Protein 3PG7 (pdb70)

InterPro domains:
  IPR001251 CRAL-TRIO lipid binding domain [PF13716] (1602-1735)
  IPR001251 CRAL-TRIO lipid binding domain [PS50191] (1580-1738)
  IPR001251 CRAL-TRIO lipid binding domain [SM00516] (1583-1735)
  IPR001251 CRAL-TRIO lipid binding domain [cd00170] (1582-1728)
  IPR001936 Ras GTPase-activating domain [PF00616] (1329-1451)
  IPR001936 Ras GTPase-activating domain [PS50018] (1235-1451)
  IPR001936 Ras GTPase-activating domain [SM00323] (1187-1557)
  IPR008936 Rho GTPase activation protein [G3DSA:1.10.506.10] (1198-1291)
  IPR008936 Rho GTPase activation protein [G3DSA:1.10.506.10] (1294-1486)
  IPR008936 Rho GTPase activation protein [SSF48350] (1210-1549)
  IPR011993 PH-like domain superfamily [G3DSA:2.30.29.30] (1727-1837)
  IPR016024 Armadillo-type fold [SSF48371] (1849-2676)
  IPR023152 Ras GTPase-activating protein, conserved site [PS00509] (1407-1421)
  IPR036865 CRAL-TRIO lipid binding domain superfamily [G3DSA:3.40.525.10] (1581-1726)
  IPR039360 Ras GTPase-activating protein [PTHR10194] (57-1990)
  IPR054071 Neurofibromin, PH domain-like [PF21877] (1737-1831)

Structure (mmCIF, N/CA/C/O backbone):
data_3PG7
#
_entry.id   3PG7
#
_cell.length_a   113.440
_cell.length_b   113.440
_cell.length_c   124.490
_cell.angle_alpha   90.00
_cell.angle_beta   90.00
_cell.angle_gamma   90.00
#
_symmetry.space_group_name_H-M   'P 41 21 2'
#
loop_
_entity.id
_entity.type
_entity.pdbx_description
1 polymer Neurofibromin
2 non-polymer PHOSPHATIDYLETHANOLAMINE
3 non-polymer 'PYROPHOSPHATE 2-'
4 water water
#
loop_
_atom_site.group_PDB
_atom_site.id
_atom_site.type_symbol
_atom_site.label_atom_id
_atom_site.label_alt_id
_atom_site.label_comp_id
_atom_site.label_asym_id
_atom_site.label_entity_id
_atom_site.label_seq_id
_atom_site.pdbx_PDB_ins_code
_atom_site.Cartn_x
_atom_site.Cartn_y
_atom_site.Cartn_z
_atom_site.occupancy
_atom_site.B_iso_or_equiv
_atom_site.auth_seq_id
_atom_site.auth_comp_id
_atom_site.auth_asym_id
_atom_site.auth_atom_id
_atom_site.pdbx_PDB_model_num
ATOM 1 N N . LYS A 1 1 ? -37.956 -6.569 14.279 1.00 101.33 1560 LYS A N 1
ATOM 2 C CA . LYS A 1 1 ? -37.081 -7.735 14.312 1.00 111.15 1560 LYS A CA 1
ATOM 3 C C . LYS A 1 1 ? -35.915 -7.600 13.335 1.00 113.07 1560 LYS A C 1
ATOM 4 O O . LYS A 1 1 ? -35.004 -6.800 13.548 1.00 110.49 1560 LYS A O 1
ATOM 6 N N . GLU A 1 2 ? -35.956 -8.383 12.262 1.00 115.57 1561 GLU A N 1
ATOM 7 C CA . GLU A 1 2 ? -34.860 -8.437 11.299 1.00 115.41 1561 GLU A CA 1
ATOM 8 C C . GLU A 1 2 ? -34.599 -7.097 10.615 1.00 116.72 1561 GLU A C 1
ATOM 9 O O . GLU A 1 2 ? -33.500 -6.852 10.119 1.00 114.17 1561 GLU A O 1
ATOM 11 N N . GLU A 1 3 ? -35.609 -6.235 10.587 1.00 119.03 1562 GLU A N 1
ATOM 12 C CA . GLU A 1 3 ? -35.469 -4.928 9.956 1.00 115.97 1562 GLU A CA 1
ATOM 13 C C . GLU A 1 3 ? -34.697 -3.960 10.849 1.00 115.84 1562 GLU A C 1
ATOM 14 O O . GLU A 1 3 ? -34.338 -2.862 10.425 1.00 108.09 1562 GLU A O 1
ATOM 16 N N . PHE A 1 4 ? -34.441 -4.375 12.087 1.00 120.36 1563 PHE A N 1
ATOM 17 C CA . PHE A 1 4 ? -33.722 -3.533 13.038 1.00 118.14 1563 PHE A CA 1
ATOM 18 C C . PHE A 1 4 ? -32.221 -3.796 12.989 1.00 117.02 1563 PHE A C 1
ATOM 19 O O . PHE A 1 4 ? -31.415 -2.897 13.231 1.00 117.30 1563 PHE A O 1
ATOM 27 N N . LYS A 1 5 ? -31.849 -5.033 12.678 1.00 112.90 1564 LYS A N 1
ATOM 28 C CA . LYS A 1 5 ? -30.446 -5.381 12.502 1.00 108.30 1564 LYS A CA 1
ATOM 29 C C . LYS A 1 5 ? -29.901 -4.681 11.262 1.00 107.19 1564 LYS A C 1
ATOM 30 O O . LYS A 1 5 ? -28.702 -4.726 10.982 1.00 105.34 1564 LYS A O 1
ATOM 32 N N . ALA A 1 6 ? -30.797 -4.029 10.528 1.00 104.80 1565 ALA A N 1
ATOM 33 C CA . ALA A 1 6 ? -30.449 -3.368 9.276 1.00 98.96 1565 ALA A CA 1
ATOM 34 C C . ALA A 1 6 ? -29.845 -1.986 9.503 1.00 90.75 1565 ALA A C 1
ATOM 35 O O . ALA A 1 6 ? -29.023 -1.522 8.714 1.00 84.64 1565 ALA A O 1
ATOM 37 N N . LEU A 1 7 ? -30.261 -1.328 10.580 1.00 91.79 1566 LEU A N 1
ATOM 38 C CA . LEU A 1 7 ? -29.739 -0.007 10.908 1.00 93.00 1566 LEU A CA 1
ATOM 39 C C . LEU A 1 7 ? -28.269 -0.086 11.298 1.00 96.10 1566 LEU A C 1
ATOM 40 O O . LEU A 1 7 ? -27.485 0.817 10.996 1.00 92.45 1566 LEU A O 1
ATOM 45 N N . LYS A 1 8 ? -27.903 -1.172 11.971 1.00 98.89 1567 LYS A N 1
ATOM 46 C CA . LYS A 1 8 ? -26.525 -1.388 12.390 1.00 102.42 1567 LYS A CA 1
ATOM 47 C C . LYS A 1 8 ? -25.639 -1.660 11.182 1.00 101.96 1567 LYS A C 1
ATOM 48 O O . LYS A 1 8 ? -24.413 -1.597 11.273 1.00 104.51 1567 LYS A O 1
ATOM 50 N N . THR A 1 9 ? -26.270 -1.967 10.053 1.00 96.16 1568 THR A N 1
ATOM 51 C CA . THR A 1 9 ? -25.550 -2.181 8.804 1.00 88.89 1568 THR A CA 1
ATOM 52 C C . THR A 1 9 ? -25.353 -0.853 8.084 1.00 85.61 1568 THR A C 1
ATOM 53 O O . THR A 1 9 ? -24.425 -0.693 7.288 1.00 84.36 1568 THR A O 1
ATOM 55 N N . LEU A 1 10 ? -26.234 0.099 8.374 1.00 80.59 1569 LEU A N 1
ATOM 56 C CA . LEU A 1 10 ? -26.146 1.431 7.792 1.00 76.04 1569 LEU A CA 1
ATOM 57 C C . LEU A 1 10 ? -25.050 2.236 8.482 1.00 80.40 1569 LEU A C 1
ATOM 58 O O . LEU A 1 10 ? -24.367 3.045 7.852 1.00 74.99 1569 LEU A O 1
ATOM 60 N N . SER A 1 11 ? -24.882 1.993 9.779 1.00 83.83 1570 SER A N 1
ATOM 61 C CA . SER A 1 11 ? -23.913 2.724 10.592 1.00 77.84 1570 SER A CA 1
ATOM 62 C C . SER A 1 11 ? -24.057 4.232 10.458 1.00 63.15 1570 SER A C 1
ATOM 63 O O . SER A 1 11 ? -23.131 4.915 10.025 1.00 56.38 1570 SER A O 1
ATOM 66 N N . ILE A 1 12 ? -25.223 4.749 10.827 1.00 62.43 1571 ILE A N 1
ATOM 67 C CA . ILE A 1 12 ? -25.422 6.188 10.855 1.00 58.60 1571 ILE A CA 1
ATOM 68 C C . ILE A 1 12 ? -24.931 6.695 12.210 1.00 52.99 1571 ILE A C 1
ATOM 69 O O . ILE A 1 12 ? -24.656 7.881 12.389 1.00 43.73 1571 ILE A O 1
ATOM 74 N N . PHE A 1 13 ? -24.802 5.765 13.153 1.00 55.86 1572 PHE A N 1
ATOM 75 C CA . PHE A 1 13 ? -24.299 6.064 14.487 1.00 53.05 1572 PHE A CA 1
ATOM 76 C C . PHE A 1 13 ? -23.332 4.961 14.916 1.00 62.02 1572 PHE A C 1
ATOM 77 O O . PHE A 1 13 ? -23.701 3.788 14.950 1.00 63.55 1572 PHE A O 1
ATOM 85 N N . TYR A 1 14 ? -22.094 5.331 15.230 1.00 57.18 1573 TYR A N 1
ATOM 86 C CA . TYR A 1 14 ? -21.105 4.351 15.666 1.00 55.35 1573 TYR A CA 1
ATOM 87 C C . TYR A 1 14 ? -20.102 4.925 16.660 1.00 61.70 1573 TYR A C 1
ATOM 88 O O . TYR A 1 14 ? -19.717 6.090 16.569 1.00 63.77 1573 TYR A O 1
ATOM 97 N N . GLN A 1 15 ? -19.684 4.099 17.615 1.00 65.19 1574 GLN A N 1
ATOM 98 C CA . GLN A 1 15 ? -18.640 4.485 18.557 1.00 56.86 1574 GLN A CA 1
ATOM 99 C C . GLN A 1 15 ? -17.274 4.308 17.911 1.00 57.76 1574 GLN A C 1
ATOM 100 O O . GLN A 1 15 ? -17.050 3.353 17.167 1.00 62.16 1574 GLN A O 1
ATOM 106 N N . ALA A 1 16 ? -16.363 5.232 18.197 1.00 51.50 1575 ALA A N 1
ATOM 107 C CA . ALA A 1 16 ? -15.019 5.169 17.642 1.00 53.18 1575 ALA A CA 1
ATOM 108 C C . ALA A 1 16 ? -14.094 6.182 18.299 1.00 55.19 1575 ALA A C 1
ATOM 109 O O . ALA A 1 16 ? -14.173 7.379 18.030 1.00 60.59 1575 ALA A O 1
ATOM 111 N N . GLY A 1 17 ? -13.223 5.697 19.174 1.00 51.63 1576 GLY A N 1
ATOM 112 C CA . GLY A 1 17 ? -12.183 6.537 19.731 1.00 56.50 1576 GLY A CA 1
ATOM 113 C C . GLY A 1 17 ? -12.500 7.187 21.061 1.00 62.55 1576 GLY A C 1
ATOM 114 O O . GLY A 1 17 ? -13.607 7.081 21.594 1.00 58.08 1576 GLY A O 1
ATOM 115 N N . THR A 1 18 ? -11.494 7.871 21.591 1.00 57.23 1577 THR A N 1
ATOM 116 C CA . THR A 1 18 ? -11.571 8.514 22.889 1.00 58.63 1577 THR A CA 1
ATOM 117 C C . THR A 1 18 ? -11.006 9.923 22.755 1.00 58.37 1577 THR A C 1
ATOM 118 O O . THR A 1 18 ? -9.981 10.124 22.104 1.00 56.20 1577 THR A O 1
ATOM 122 N N . SER A 1 19 ? -11.678 10.901 23.355 1.00 54.90 1578 SER A N 1
ATOM 123 C CA . SER A 1 19 ? -11.278 12.296 23.195 1.00 57.82 1578 SER A CA 1
ATOM 124 C C . SER A 1 19 ? -10.045 12.594 24.031 1.00 61.36 1578 SER A C 1
ATOM 125 O O . SER A 1 19 ? -9.600 11.752 24.808 1.00 63.66 1578 SER A O 1
ATOM 128 N N . LYS A 1 20 ? -9.502 13.798 23.881 1.00 69.79 1579 LYS A N 1
ATOM 129 C CA . LYS A 1 20 ? -8.339 14.201 24.664 1.00 74.69 1579 LYS A CA 1
ATOM 130 C C . LYS A 1 20 ? -8.722 14.578 26.093 1.00 78.76 1579 LYS A C 1
ATOM 131 O O . LYS A 1 20 ? -7.878 15.008 26.880 1.00 82.80 1579 LYS A O 1
ATOM 137 N N . ALA A 1 21 ? -9.999 14.407 26.420 1.00 76.10 1580 ALA A N 1
ATOM 138 C CA . ALA A 1 21 ? -10.476 14.581 27.787 1.00 76.36 1580 ALA A CA 1
ATOM 139 C C . ALA A 1 21 ? -10.850 13.226 28.382 1.00 82.86 1580 ALA A C 1
ATOM 140 O O . ALA A 1 21 ? -11.461 13.151 29.446 1.00 89.49 1580 ALA A O 1
ATOM 142 N N . GLY A 1 22 ? -10.489 12.157 27.679 1.00 77.54 1581 GLY A N 1
ATOM 143 C CA . GLY A 1 22 ? -10.704 10.807 28.169 1.00 77.49 1581 GLY A CA 1
ATOM 144 C C . GLY A 1 22 ? -12.141 10.316 28.151 1.00 75.86 1581 GLY A C 1
ATOM 145 O O . GLY A 1 22 ? -12.553 9.563 29.036 1.00 82.07 1581 GLY A O 1
ATOM 146 N N . ASN A 1 23 ? -12.902 10.731 27.141 1.00 61.88 1582 ASN A N 1
ATOM 147 C CA . ASN A 1 23 ? -14.297 10.311 26.996 1.00 61.48 1582 ASN A CA 1
ATOM 148 C C . ASN A 1 23 ? -14.541 9.551 25.694 1.00 63.11 1582 ASN A C 1
ATOM 149 O O . ASN A 1 23 ? -13.893 9.820 24.683 1.00 64.77 1582 ASN A O 1
ATOM 154 N N . PRO A 1 24 ? -15.487 8.602 25.714 1.00 62.95 1583 PRO A N 1
ATOM 155 C CA . PRO A 1 24 ? -15.795 7.834 24.507 1.00 63.92 1583 PRO A CA 1
ATOM 156 C C . PRO A 1 24 ? -16.393 8.765 23.465 1.00 68.68 1583 PRO A C 1
ATOM 157 O O . PRO A 1 24 ? -17.083 9.718 23.827 1.00 63.25 1583 PRO A O 1
ATOM 161 N N . ILE A 1 25 ? -16.134 8.500 22.191 1.00 65.68 1584 ILE A N 1
ATOM 162 C CA . ILE A 1 25 ? -16.645 9.357 21.129 1.00 54.25 1584 ILE A CA 1
ATOM 163 C C . ILE A 1 25 ? -17.625 8.606 20.239 1.00 59.00 1584 ILE A C 1
ATOM 164 O O . ILE A 1 25 ? -17.414 7.438 19.914 1.00 58.24 1584 ILE A O 1
ATOM 169 N N . PHE A 1 26 ? -18.700 9.284 19.854 1.00 57.06 1585 PHE A N 1
ATOM 170 C CA . PHE A 1 26 ? -19.716 8.690 18.997 1.00 56.45 1585 PHE A CA 1
ATOM 171 C C . PHE A 1 26 ? -19.962 9.562 17.777 1.00 53.46 1585 PHE A C 1
ATOM 172 O O . PHE A 1 26 ? -20.001 10.786 17.877 1.00 47.51 1585 PHE A O 1
ATOM 180 N N . TYR A 1 27 ? -20.128 8.923 16.626 1.00 51.66 1586 TYR A N 1
ATOM 181 C CA . TYR A 1 27 ? -20.359 9.644 15.384 1.00 50.10 1586 TYR A CA 1
ATOM 182 C C . TYR A 1 27 ? -21.791 9.486 14.899 1.00 54.86 1586 TYR A C 1
ATOM 183 O O . TYR A 1 27 ? -22.308 8.374 14.822 1.00 58.88 1586 TYR A O 1
ATOM 192 N N . TYR A 1 28 ? -22.434 10.609 14.595 1.00 53.40 1587 TYR A N 1
ATOM 193 C CA . TYR A 1 28 ? -23.683 10.586 13.850 1.00 41.19 1587 TYR A CA 1
ATOM 194 C C . TYR A 1 28 ? -23.371 11.043 12.435 1.00 41.56 1587 TYR A C 1
ATOM 195 O O . TYR A 1 28 ? -22.849 12.138 12.226 1.00 39.76 1587 TYR A O 1
ATOM 204 N N . VAL A 1 29 ? -23.668 10.191 11.464 1.00 39.35 1588 VAL A N 1
ATOM 205 C CA . VAL A 1 29 ? -23.421 10.527 10.073 1.00 36.61 1588 VAL A CA 1
ATOM 206 C C . VAL A 1 29 ? -24.742 10.865 9.399 1.00 38.06 1588 VAL A C 1
ATOM 207 O O . VAL A 1 29 ? -25.413 9.993 8.845 1.00 36.65 1588 VAL A O 1
ATOM 211 N N . ALA A 1 30 ? -25.093 12.147 9.456 1.00 32.51 1589 ALA A N 1
ATOM 212 C CA . ALA A 1 30 ? -26.406 12.645 9.048 1.00 32.11 1589 ALA A CA 1
ATOM 213 C C . ALA A 1 30 ? -26.902 12.154 7.688 1.00 35.20 1589 ALA A C 1
ATOM 214 O O . ALA A 1 30 ? -28.079 11.828 7.541 1.00 38.70 1589 ALA A O 1
ATOM 216 N N . ARG A 1 31 ? -26.014 12.106 6.699 1.00 33.31 1590 ARG A N 1
ATOM 217 C CA . ARG A 1 31 ? -26.426 11.798 5.330 1.00 39.12 1590 ARG A CA 1
ATOM 218 C C . ARG A 1 31 ? -26.858 10.352 5.146 1.00 43.38 1590 ARG A C 1
ATOM 219 O O . ARG A 1 31 ? -27.452 10.008 4.127 1.00 43.12 1590 ARG A O 1
ATOM 227 N N . ARG A 1 32 ? -26.548 9.506 6.124 1.00 41.68 1591 ARG A N 1
ATOM 228 C CA . ARG A 1 32 ? -26.861 8.084 6.029 1.00 43.47 1591 ARG A CA 1
ATOM 229 C C . ARG A 1 32 ? -28.267 7.773 6.517 1.00 43.40 1591 ARG A C 1
ATOM 230 O O . ARG A 1 32 ? -28.780 6.679 6.293 1.00 47.61 1591 ARG A O 1
ATOM 238 N N . PHE A 1 33 ? -28.881 8.732 7.200 1.00 45.42 1592 PHE A N 1
ATOM 239 C CA . PHE A 1 33 ? -30.284 8.614 7.562 1.00 48.88 1592 PHE A CA 1
ATOM 240 C C . PHE A 1 33 ? -31.130 9.231 6.453 1.00 45.57 1592 PHE A C 1
ATOM 241 O O . PHE A 1 33 ? -30.947 10.394 6.095 1.00 47.16 1592 PHE A O 1
ATOM 249 N N . LYS A 1 34 ? -32.035 8.440 5.891 1.00 46.33 1593 LYS A N 1
ATOM 250 C CA . LYS A 1 34 ? -32.941 8.938 4.869 1.00 42.62 1593 LYS A CA 1
ATOM 251 C C . LYS A 1 34 ? -34.342 8.954 5.446 1.00 45.77 1593 LYS A C 1
ATOM 252 O O . LYS A 1 34 ? -34.922 7.900 5.701 1.00 49.50 1593 LYS A O 1
ATOM 258 N N . THR A 1 35 ? -34.875 10.152 5.667 1.00 42.16 1594 THR A N 1
ATOM 259 C CA . THR A 1 35 ? -36.215 10.296 6.221 1.00 50.83 1594 THR A CA 1
ATOM 260 C C . THR A 1 35 ? -37.244 9.598 5.335 1.00 53.25 1594 THR A C 1
ATOM 261 O O . THR A 1 35 ? -37.261 9.783 4.117 1.00 51.34 1594 THR A O 1
ATOM 265 N N . GLY A 1 36 ? -38.080 8.772 5.954 1.00 57.07 1595 GLY A N 1
ATOM 266 C CA . GLY A 1 36 ? -39.109 8.045 5.231 1.00 65.08 1595 GLY A CA 1
ATOM 267 C C . GLY A 1 36 ? -38.700 6.641 4.823 1.00 70.62 1595 GLY A C 1
ATOM 268 O O . GLY A 1 36 ? -39.524 5.870 4.334 1.00 72.40 1595 GLY A O 1
ATOM 269 N N . GLN A 1 37 ? -37.428 6.308 5.023 1.00 71.94 1596 GLN A N 1
ATOM 270 C CA . GLN A 1 37 ? -36.903 5.003 4.626 1.00 71.87 1596 GLN A CA 1
ATOM 271 C C . GLN A 1 37 ? -36.683 4.100 5.829 1.00 78.19 1596 GLN A C 1
ATOM 272 O O . GLN A 1 37 ? -36.929 2.896 5.771 1.00 85.15 1596 GLN A O 1
ATOM 278 N N . ILE A 1 38 ? -36.200 4.691 6.915 1.00 81.65 1597 ILE A N 1
ATOM 279 C CA . ILE A 1 38 ? -35.990 3.961 8.154 1.00 80.93 1597 ILE A CA 1
ATOM 280 C C . ILE A 1 38 ? -36.974 4.471 9.193 1.00 79.87 1597 ILE A C 1
ATOM 281 O O . ILE A 1 38 ? -37.279 5.662 9.234 1.00 80.54 1597 ILE A O 1
ATOM 283 N N . ASN A 1 39 ? -37.483 3.571 10.025 1.00 83.79 1598 ASN A N 1
ATOM 284 C CA . ASN A 1 39 ? -38.355 3.984 11.110 1.00 89.19 1598 ASN A CA 1
ATOM 285 C C . ASN A 1 39 ? -37.582 4.843 12.099 1.00 83.66 1598 ASN A C 1
ATOM 286 O O . ASN A 1 39 ? -36.615 4.383 12.707 1.00 77.71 1598 ASN A O 1
ATOM 291 N N . GLY A 1 40 ? -38.000 6.096 12.247 1.00 80.06 1599 GLY A N 1
ATOM 292 C CA . GLY A 1 40 ? -37.355 6.999 13.180 1.00 75.46 1599 GLY A CA 1
ATOM 293 C C . GLY A 1 40 ? -37.111 6.310 14.507 1.00 75.50 1599 GLY A C 1
ATOM 294 O O . GLY A 1 40 ? -35.972 6.204 14.963 1.00 69.78 1599 GLY A O 1
ATOM 295 N N . ASP A 1 41 ? -38.190 5.823 15.113 1.00 72.73 1600 ASP A N 1
ATOM 296 C CA . ASP A 1 41 ? -38.120 5.132 16.398 1.00 75.02 1600 ASP A CA 1
ATOM 297 C C . ASP A 1 41 ? -37.018 4.074 16.432 1.00 74.05 1600 ASP A C 1
ATOM 298 O O . ASP A 1 41 ? -36.342 3.905 17.447 1.00 74.03 1600 ASP A O 1
ATOM 303 N N . LEU A 1 42 ? -36.846 3.362 15.323 1.00 73.82 1601 LEU A N 1
ATOM 304 C CA . LEU A 1 42 ? -35.812 2.340 15.224 1.00 76.06 1601 LEU A CA 1
ATOM 305 C C . LEU A 1 42 ? -34.427 2.966 15.356 1.00 82.57 1601 LEU A C 1
ATOM 306 O O . LEU A 1 42 ? -33.614 2.530 16.172 1.00 83.18 1601 LEU A O 1
ATOM 308 N N . LEU A 1 43 ? -34.163 3.988 14.548 1.00 80.32 1602 LEU A N 1
ATOM 309 C CA . LEU A 1 43 ? -32.890 4.696 14.612 1.00 75.60 1602 LEU A CA 1
ATOM 310 C C . LEU A 1 43 ? -32.618 5.196 16.025 1.00 72.11 1602 LEU A C 1
ATOM 311 O O . LEU A 1 43 ? -31.531 4.989 16.564 1.00 75.66 1602 LEU A O 1
ATOM 316 N N . ILE A 1 44 ? -33.609 5.852 16.623 1.00 62.68 1603 ILE A N 1
ATOM 317 C CA . ILE A 1 44 ? -33.469 6.345 17.988 1.00 68.30 1603 ILE A CA 1
ATOM 318 C C . ILE A 1 44 ? -33.098 5.216 18.937 1.00 76.26 1603 ILE A C 1
ATOM 319 O O . ILE A 1 44 ? -32.146 5.332 19.706 1.00 82.38 1603 ILE A O 1
ATOM 324 N N . TYR A 1 45 ? -33.854 4.125 18.878 1.00 80.20 1604 TYR A N 1
ATOM 325 C CA . TYR A 1 45 ? -33.599 2.973 19.734 1.00 85.34 1604 TYR A CA 1
ATOM 326 C C . TYR A 1 45 ? -32.167 2.476 19.555 1.00 83.74 1604 TYR A C 1
ATOM 327 O O . TYR A 1 45 ? -31.482 2.169 20.531 1.00 81.77 1604 TYR A O 1
ATOM 336 N N . HIS A 1 46 ? -31.713 2.409 18.306 1.00 83.59 1605 HIS A N 1
ATOM 337 C CA . HIS A 1 46 ? -30.352 1.967 18.023 1.00 79.06 1605 HIS A CA 1
ATOM 338 C C . HIS A 1 46 ? -29.327 2.906 18.639 1.00 79.60 1605 HIS A C 1
ATOM 339 O O . HIS A 1 46 ? -28.281 2.467 19.112 1.00 77.97 1605 HIS A O 1
ATOM 346 N N . VAL A 1 47 ? -29.625 4.201 18.621 1.00 79.60 1606 VAL A N 1
ATOM 347 C CA . VAL A 1 47 ? -28.752 5.186 19.245 1.00 72.94 1606 VAL A CA 1
ATOM 348 C C . VAL A 1 47 ? -28.777 5.025 20.761 1.00 75.42 1606 VAL A C 1
ATOM 349 O O . VAL A 1 47 ? -27.768 5.234 21.436 1.00 72.11 1606 VAL A O 1
ATOM 353 N N . LEU A 1 48 ? -29.933 4.646 21.293 1.00 81.45 1607 LEU A N 1
ATOM 354 C CA . LEU A 1 48 ? -30.061 4.416 22.725 1.00 84.71 1607 LEU A CA 1
ATOM 355 C C . LEU A 1 48 ? -29.251 3.196 23.143 1.00 78.82 1607 LEU A C 1
ATOM 356 O O . LEU A 1 48 ? -28.418 3.268 24.046 1.00 82.42 1607 LEU A O 1
ATOM 361 N N . LEU A 1 49 ? -29.501 2.075 22.476 1.00 70.45 1608 LEU A N 1
ATOM 362 C CA . LEU A 1 49 ? -28.816 0.827 22.791 1.00 76.64 1608 LEU A CA 1
ATOM 363 C C . LEU A 1 49 ? -27.334 0.898 22.430 1.00 80.60 1608 LEU A C 1
ATOM 364 O O . LEU A 1 49 ? -26.578 -0.039 22.689 1.00 85.08 1608 LEU A O 1
ATOM 366 N N . THR A 1 50 ? -26.921 2.010 21.827 1.00 77.80 1609 THR A N 1
ATOM 367 C CA . THR A 1 50 ? -25.504 2.259 21.589 1.00 70.85 1609 THR A CA 1
ATOM 368 C C . THR A 1 50 ? -24.921 3.076 22.737 1.00 73.87 1609 THR A C 1
ATOM 369 O O . THR A 1 50 ? -23.774 2.878 23.137 1.00 81.60 1609 THR A O 1
ATOM 373 N N . LEU A 1 51 ? -25.727 3.989 23.268 1.00 70.52 1610 LEU A N 1
ATOM 374 C CA . LEU A 1 51 ? -25.285 4.880 24.333 1.00 69.81 1610 LEU A CA 1
ATOM 375 C C . LEU A 1 51 ? -25.525 4.292 25.721 1.00 75.98 1610 LEU A C 1
ATOM 376 O O . LEU A 1 51 ? -24.885 4.707 26.685 1.00 73.69 1610 LEU A O 1
ATOM 381 N N . LYS A 1 52 ? -26.444 3.334 25.818 1.00 80.08 1611 LYS A N 1
ATOM 382 C CA . LYS A 1 52 ? -26.804 2.735 27.106 1.00 85.18 1611 LYS A CA 1
ATOM 383 C C . LYS A 1 52 ? -25.596 2.349 27.959 1.00 81.61 1611 LYS A C 1
ATOM 384 O O . LYS A 1 52 ? -25.519 2.728 29.128 1.00 87.43 1611 LYS A O 1
ATOM 386 N N . PRO A 1 53 ? -24.644 1.597 27.379 1.00 75.62 1612 PRO A N 1
ATOM 387 C CA . PRO A 1 53 ? -23.488 1.157 28.166 1.00 80.90 1612 PRO A CA 1
ATOM 388 C C . PRO A 1 53 ? -22.520 2.287 28.515 1.00 77.92 1612 PRO A C 1
ATOM 389 O O . PRO A 1 53 ? -21.504 2.019 29.153 1.00 77.72 1612 PRO A O 1
ATOM 393 N N . TYR A 1 54 ? -22.827 3.521 28.121 1.00 71.42 1613 TYR A N 1
ATOM 394 C CA . TYR A 1 54 ? -21.879 4.622 28.298 1.00 75.79 1613 TYR A CA 1
ATOM 395 C C . TYR A 1 54 ? -22.481 5.917 28.837 1.00 71.43 1613 TYR A C 1
ATOM 396 O O . TYR A 1 54 ? -21.792 6.698 29.493 1.00 68.62 1613 TYR A O 1
ATOM 405 N N . TYR A 1 55 ? -23.757 6.157 28.554 1.00 73.20 1614 TYR A N 1
ATOM 406 C CA . TYR A 1 55 ? -24.321 7.486 28.787 1.00 82.20 1614 TYR A CA 1
ATOM 407 C C . TYR A 1 55 ? -24.540 7.850 30.255 1.00 83.23 1614 TYR A C 1
ATOM 408 O O . TYR A 1 55 ? -25.041 8.932 30.558 1.00 79.67 1614 TYR A O 1
ATOM 417 N N . ALA A 1 56 ? -24.141 6.956 31.156 1.00 87.82 1615 ALA A N 1
ATOM 418 C CA . ALA A 1 56 ? -24.118 7.260 32.583 1.00 91.85 1615 ALA A CA 1
ATOM 419 C C . ALA A 1 56 ? -22.892 8.112 32.902 1.00 96.27 1615 ALA A C 1
ATOM 420 O O . ALA A 1 56 ? -22.906 8.921 33.830 1.00 98.07 1615 ALA A O 1
ATOM 422 N N . LYS A 1 57 ? -21.833 7.922 32.121 1.00 92.25 1616 LYS A N 1
ATOM 423 C CA . LYS A 1 57 ? -20.607 8.698 32.273 1.00 89.16 1616 LYS A CA 1
ATOM 424 C C . LYS A 1 57 ? -20.456 9.676 31.107 1.00 79.37 1616 LYS A C 1
ATOM 425 O O . LYS A 1 57 ? -21.140 9.536 30.092 1.00 66.59 1616 LYS A O 1
ATOM 431 N N . PRO A 1 58 ? -19.565 10.674 31.249 1.00 80.58 1617 PRO A N 1
ATOM 432 C CA . PRO A 1 58 ? -19.375 11.684 30.201 1.00 73.87 1617 PRO A CA 1
ATOM 433 C C . PRO A 1 58 ? -19.039 11.059 28.853 1.00 68.30 1617 PRO A C 1
ATOM 434 O O . PRO A 1 58 ? -18.367 10.026 28.802 1.00 56.56 1617 PRO A O 1
ATOM 438 N N . TYR A 1 59 ? -19.510 11.680 27.774 1.00 61.31 1618 TYR A N 1
ATOM 439 C CA . TYR A 1 59 ? -19.182 11.223 26.429 1.00 57.62 1618 TYR A CA 1
ATOM 440 C C . TYR A 1 59 ? -19.327 12.332 25.390 1.00 64.32 1618 TYR A C 1
ATOM 441 O O . TYR A 1 59 ? -19.949 13.364 25.646 1.00 63.99 1618 TYR A O 1
ATOM 450 N N . GLU A 1 60 ? -18.741 12.113 24.218 1.00 66.19 1619 GLU A N 1
ATOM 451 C CA . GLU A 1 60 ? -18.736 13.130 23.177 1.00 58.45 1619 GLU A CA 1
ATOM 452 C C . GLU A 1 60 ? -19.307 12.627 21.859 1.00 51.31 1619 GLU A C 1
ATOM 453 O O . GLU A 1 60 ? -19.238 11.441 21.540 1.00 55.01 1619 GLU A O 1
ATOM 459 N N . ILE A 1 61 ? -19.885 13.554 21.107 1.00 49.76 1620 ILE A N 1
ATOM 460 C CA . ILE A 1 61 ? -20.532 13.237 19.847 1.00 47.93 1620 ILE A CA 1
ATOM 461 C C . ILE A 1 61 ? -19.854 13.997 18.726 1.00 42.01 1620 ILE A C 1
ATOM 462 O O . ILE A 1 61 ? -19.533 15.173 18.874 1.00 41.66 1620 ILE A O 1
ATOM 467 N N . VAL A 1 62 ? -19.619 13.319 17.610 1.00 41.16 1621 VAL A N 1
ATOM 468 C CA . VAL A 1 62 ? -19.230 14.001 16.386 1.00 38.44 1621 VAL A CA 1
ATOM 469 C C . VAL A 1 62 ? -20.389 13.890 15.409 1.00 39.22 1621 VAL A C 1
ATOM 470 O O . VAL A 1 62 ? -20.784 12.790 15.022 1.00 47.84 1621 VAL A O 1
ATOM 474 N N . VAL A 1 63 ? -20.954 15.031 15.034 1.00 36.28 1622 VAL A N 1
ATOM 475 C CA . VAL A 1 63 ? -22.014 15.046 14.039 1.00 35.51 1622 VAL A CA 1
ATOM 476 C C . VAL A 1 63 ? -21.425 15.428 12.684 1.00 33.66 1622 VAL A C 1
ATOM 477 O O . VAL A 1 63 ? -20.990 16.562 12.466 1.00 32.59 1622 VAL A O 1
ATOM 481 N N . ASP A 1 64 ? -21.379 14.453 11.786 1.00 34.59 1623 ASP A N 1
ATOM 482 C CA . ASP A 1 64 ? -20.858 14.674 10.449 1.00 31.47 1623 ASP A CA 1
ATOM 483 C C . ASP A 1 64 ? -22.025 15.089 9.569 1.00 30.45 1623 ASP A C 1
ATOM 484 O O . ASP A 1 64 ? -22.904 14.281 9.265 1.00 33.67 1623 ASP A O 1
ATOM 489 N N . LEU A 1 65 ? -22.033 16.360 9.182 1.00 32.16 1624 LEU A N 1
ATOM 490 C CA . LEU A 1 65 ? -23.119 16.931 8.390 1.00 34.39 1624 LEU A CA 1
ATOM 491 C C . LEU A 1 65 ? -22.763 16.996 6.912 1.00 31.03 1624 LEU A C 1
ATOM 492 O O . LEU A 1 65 ? -23.501 17.572 6.107 1.00 33.76 1624 LEU A O 1
ATOM 497 N N . THR A 1 66 ? -21.621 16.416 6.564 1.00 26.52 1625 THR A N 1
ATOM 498 C CA . THR A 1 66 ? -21.194 16.343 5.175 1.00 22.04 1625 THR A CA 1
ATOM 499 C C . THR A 1 66 ? -22.376 15.986 4.278 1.00 29.34 1625 THR A C 1
ATOM 500 O O . THR A 1 66 ? -23.016 14.957 4.473 1.00 32.69 1625 THR A O 1
ATOM 504 N N . HIS A 1 67 ? -22.675 16.862 3.324 1.00 27.77 1626 HIS A N 1
ATOM 505 C CA . HIS A 1 67 ? -23.663 16.590 2.284 1.00 33.57 1626 HIS A CA 1
ATOM 506 C C . HIS A 1 67 ? -25.078 16.312 2.811 1.00 30.14 1626 HIS A C 1
ATOM 507 O O . HIS A 1 67 ? -25.873 15.638 2.157 1.00 35.05 1626 HIS A O 1
ATOM 514 N N . THR A 1 68 ? -25.396 16.838 3.986 1.00 28.66 1627 THR A N 1
ATOM 515 C CA . THR A 1 68 ? -26.726 16.656 4.554 1.00 33.37 1627 THR A CA 1
ATOM 516 C C . THR A 1 68 ? -27.735 17.573 3.874 1.00 33.55 1627 THR A C 1
ATOM 517 O O . THR A 1 68 ? -27.506 18.776 3.757 1.00 33.03 1627 THR A O 1
ATOM 521 N N . GLY A 1 69 ? -28.845 16.998 3.421 1.00 31.77 1628 GLY A N 1
ATOM 522 C CA . GLY A 1 69 ? -29.888 17.758 2.746 1.00 28.04 1628 GLY A CA 1
ATOM 523 C C . GLY A 1 69 ? -31.286 17.392 3.223 1.00 35.82 1628 GLY A C 1
ATOM 524 O O . GLY A 1 69 ? -31.430 16.666 4.205 1.00 35.74 1628 GLY A O 1
ATOM 525 N N . PRO A 1 70 ? -32.324 17.878 2.518 1.00 30.40 1629 PRO A N 1
ATOM 526 C CA . PRO A 1 70 ? -33.729 17.607 2.857 1.00 35.29 1629 PRO A CA 1
ATOM 527 C C . PRO A 1 70 ? -34.001 16.119 3.078 1.00 36.32 1629 PRO A C 1
ATOM 528 O O . PRO A 1 70 ? -34.799 15.740 3.940 1.00 40.59 1629 PRO A O 1
ATOM 532 N N . SER A 1 71 ? -33.343 15.277 2.295 1.00 32.59 1630 SER A N 1
ATOM 533 C CA . SER A 1 71 ? -33.599 13.842 2.347 1.00 37.10 1630 SER A CA 1
ATOM 534 C C . SER A 1 71 ? -33.109 13.213 3.653 1.00 35.39 1630 SER A C 1
ATOM 535 O O . SER A 1 71 ? -33.422 12.063 3.952 1.00 39.43 1630 SER A O 1
ATOM 538 N N . ASN A 1 72 ? -32.351 13.980 4.431 1.00 29.81 1631 ASN A N 1
ATOM 539 C CA . ASN A 1 72 ? -31.774 13.490 5.676 1.00 34.35 1631 ASN A CA 1
ATOM 540 C C . ASN A 1 72 ? -32.397 14.147 6.907 1.00 39.10 1631 ASN A C 1
A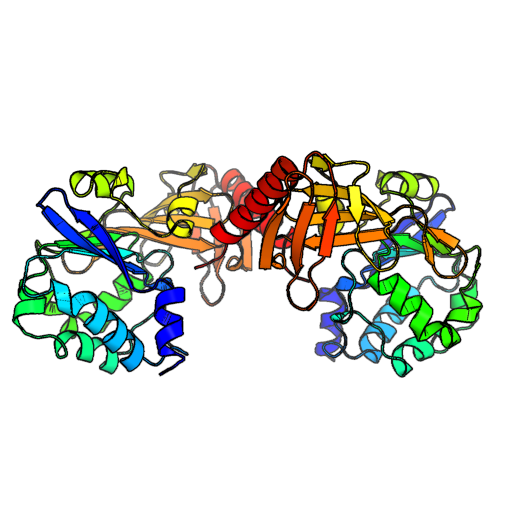TOM 541 O O . ASN A 1 72 ? -31.965 13.918 8.038 1.00 35.42 1631 ASN A O 1
ATOM 546 N N . ARG A 1 73 ? -33.420 14.959 6.684 1.00 30.81 1632 ARG A N 1
ATOM 547 C CA . ARG A 1 73 ? -33.958 15.810 7.740 1.00 35.79 1632 ARG A CA 1
ATOM 548 C C . ARG A 1 73 ? -34.716 15.042 8.827 1.00 36.31 1632 ARG A C 1
ATOM 549 O O . ARG A 1 73 ? -35.203 13.935 8.600 1.00 35.74 1632 ARG A O 1
ATOM 557 N N . PHE A 1 74 ? -34.806 15.640 10.009 1.00 40.37 1633 PHE A N 1
ATOM 558 C CA . PHE A 1 74 ? -35.731 15.168 11.028 1.00 40.68 1633 PHE A CA 1
ATOM 559 C C . PHE A 1 74 ? -37.018 15.962 10.896 1.00 38.93 1633 PHE A C 1
ATOM 560 O O . PHE A 1 74 ? -37.000 17.184 11.022 1.00 39.68 1633 PHE A O 1
ATOM 568 N N . LYS A 1 75 ? -38.127 15.275 10.637 1.00 41.97 1634 LYS A N 1
ATOM 569 C CA . LYS A 1 75 ? -39.435 15.923 10.594 1.00 47.65 1634 LYS A CA 1
ATOM 570 C C . LYS A 1 75 ? -39.747 16.513 11.964 1.00 43.40 1634 LYS A C 1
ATOM 571 O O . LYS A 1 75 ? -39.212 16.056 12.970 1.00 42.73 1634 LYS A O 1
ATOM 577 N N . THR A 1 76 ? -40.594 17.538 11.994 1.00 46.71 1635 THR A N 1
ATOM 578 C CA . THR A 1 76 ? -40.892 18.262 13.229 1.00 48.80 1635 THR A CA 1
ATOM 579 C C . THR A 1 76 ? -41.148 17.340 14.419 1.00 47.80 1635 THR A C 1
ATOM 580 O O . THR A 1 76 ? -40.524 17.480 15.471 1.00 47.57 1635 THR A O 1
ATOM 584 N N . ASP A 1 77 ? -42.068 16.398 14.247 1.00 50.77 1636 ASP A N 1
ATOM 585 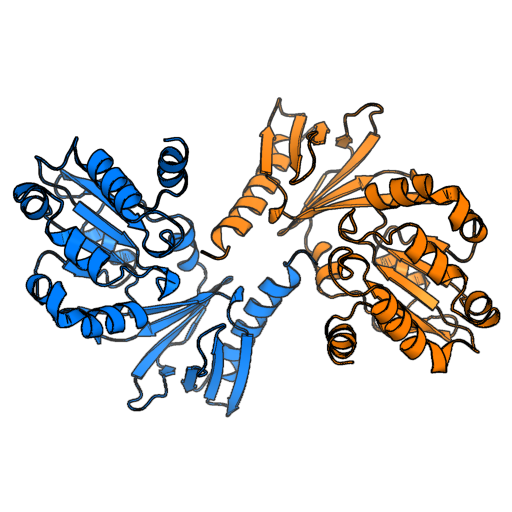C CA . ASP A 1 77 ? -42.428 15.484 15.326 1.00 55.92 1636 ASP A CA 1
ATOM 586 C C . ASP A 1 77 ? -41.274 14.554 15.693 1.00 53.74 1636 ASP A C 1
ATOM 587 O O . ASP A 1 77 ? -41.140 14.147 16.847 1.00 57.43 1636 ASP A O 1
ATOM 592 N N . PHE A 1 78 ? -40.436 14.222 14.715 1.00 50.41 1637 PHE A N 1
ATOM 593 C CA . PHE A 1 78 ? -39.257 13.411 14.992 1.00 45.43 1637 PHE A CA 1
ATOM 594 C C . PHE A 1 78 ? -38.194 14.247 15.699 1.00 47.73 1637 PHE A C 1
ATOM 595 O O . PHE A 1 78 ? -37.591 13.802 16.675 1.00 52.73 1637 PHE A O 1
ATOM 603 N N . LEU A 1 79 ? -37.974 15.463 15.211 1.00 41.02 1638 LEU A N 1
ATOM 604 C CA . LEU A 1 79 ? -36.998 16.352 15.831 1.00 44.95 1638 LEU A CA 1
ATOM 605 C C . LEU A 1 79 ? -37.237 16.479 17.335 1.00 49.89 1638 LEU A C 1
ATOM 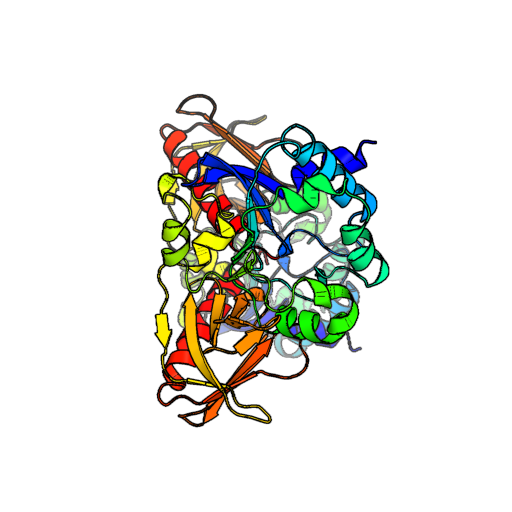606 O O . LEU A 1 79 ? -36.393 16.083 18.137 1.00 47.32 1638 LEU A O 1
ATOM 611 N N . SER A 1 80 ? -38.391 17.021 17.714 1.00 53.95 1639 SER A N 1
ATOM 612 C CA . SER A 1 80 ? -38.684 17.246 19.127 1.00 57.24 1639 SER A CA 1
ATOM 613 C C . SER A 1 80 ? -38.582 15.958 19.942 1.00 57.28 1639 SER A C 1
ATOM 614 O O . SER A 1 80 ? -38.155 15.981 21.095 1.00 65.68 1639 SER A O 1
ATOM 617 N N . LYS A 1 81 ? -38.959 14.835 19.339 1.00 53.40 1640 LYS A N 1
ATOM 618 C CA . LYS A 1 81 ? -38.899 13.548 20.032 1.00 60.29 1640 LYS A CA 1
ATOM 619 C C . LYS A 1 81 ? -37.494 13.199 20.522 1.00 65.49 1640 LYS A C 1
ATOM 620 O O . LYS A 1 81 ? -37.331 12.406 21.452 1.00 57.64 1640 LYS A O 1
ATOM 626 N N . TRP A 1 82 ? -36.484 13.787 19.889 1.00 65.56 1641 TRP A N 1
ATOM 627 C CA . TRP A 1 82 ? -35.099 13.541 20.277 1.00 61.42 1641 TRP A CA 1
ATOM 628 C C . TRP A 1 82 ? -34.758 14.187 21.616 1.00 55.78 1641 TRP A C 1
ATOM 629 O O . TRP A 1 82 ? -33.877 13.714 22.332 1.00 54.13 1641 TRP A O 1
ATOM 640 N N . PHE A 1 83 ? -35.461 15.264 21.951 1.00 56.04 1642 PHE A N 1
ATOM 641 C CA . PHE A 1 83 ? -35.168 16.019 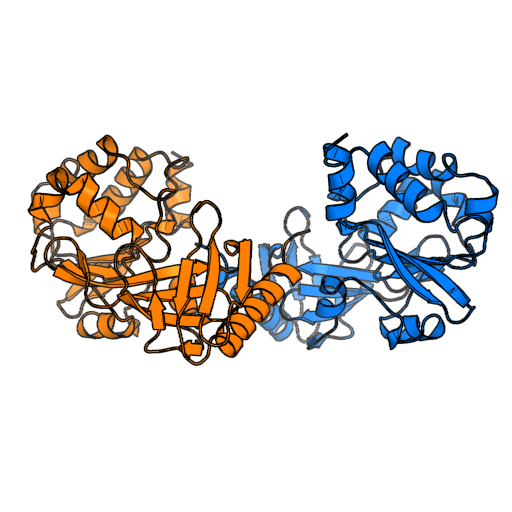23.167 1.00 60.54 1642 PHE A CA 1
ATOM 642 C C . PHE A 1 83 ? -35.928 15.522 24.400 1.00 69.39 1642 PHE A C 1
ATOM 643 O O . PHE A 1 83 ? -35.891 16.165 25.448 1.00 73.84 1642 PHE A O 1
ATOM 651 N N . VAL A 1 84 ? -36.616 14.389 24.284 1.00 62.45 1643 VAL A N 1
ATOM 652 C CA . VAL A 1 84 ? -37.424 13.887 25.396 1.00 66.13 1643 VAL A CA 1
ATOM 653 C C . VAL A 1 84 ? -37.254 12.389 25.642 1.00 76.09 1643 VAL A C 1
ATOM 654 O O . VAL A 1 84 ? -37.570 11.890 26.724 1.00 77.91 1643 VAL A O 1
ATOM 658 N N . VAL A 1 85 ? -36.758 11.678 24.636 1.00 78.53 1644 VAL A N 1
ATOM 659 C CA . VAL A 1 85 ? -36.655 10.224 24.701 1.00 81.42 1644 VAL A CA 1
ATOM 660 C C . VAL A 1 85 ? -35.603 9.747 25.698 1.00 85.09 1644 VAL A C 1
ATOM 661 O O . VAL A 1 85 ? -35.755 8.696 26.321 1.00 84.69 1644 VAL A O 1
ATOM 665 N N . PHE A 1 86 ? -34.541 10.528 25.853 1.00 82.51 1645 PHE A N 1
ATOM 666 C CA . PHE A 1 86 ? -33.426 10.120 26.698 1.00 79.47 1645 PHE A CA 1
ATOM 667 C C . PHE A 1 86 ? -33.620 10.479 28.164 1.00 77.25 1645 PHE A C 1
ATOM 668 O O . PHE A 1 86 ? -34.421 11.352 28.498 1.00 71.99 1645 PHE A O 1
ATOM 676 N N . PRO A 1 87 ? -32.887 9.788 29.050 1.00 77.22 1646 PRO A N 1
ATOM 677 C CA . PRO A 1 87 ? -32.848 10.180 30.460 1.00 80.09 1646 PRO A CA 1
ATOM 678 C C . PRO A 1 87 ? -32.193 11.550 30.569 1.00 78.03 1646 PRO A C 1
ATOM 679 O O . PRO A 1 87 ? -31.280 11.844 29.798 1.00 71.33 1646 PRO A O 1
ATOM 683 N N . GLY A 1 88 ? -32.656 12.374 31.502 1.00 77.46 1647 GLY A N 1
ATOM 684 C CA . GLY A 1 88 ? -32.139 13.722 31.650 1.00 77.83 1647 GLY A CA 1
ATOM 685 C C . GLY A 1 88 ? -30.628 13.781 31.761 1.00 78.96 1647 GLY A C 1
ATOM 686 O O . GLY A 1 88 ? -29.993 14.682 31.212 1.00 78.28 1647 GLY A O 1
ATOM 687 N N . PHE A 1 89 ? -30.045 12.818 32.468 1.00 79.36 1648 PHE A N 1
ATOM 688 C CA . PHE A 1 89 ? -28.602 12.815 32.687 1.00 80.68 1648 PHE A CA 1
ATOM 689 C C . PHE A 1 89 ? -27.812 12.502 31.416 1.00 80.68 1648 PHE A C 1
ATOM 690 O O . PHE A 1 89 ? -26.672 12.942 31.268 1.00 76.70 1648 PHE A O 1
ATOM 698 N N . ALA A 1 90 ? -28.421 11.750 30.503 1.00 78.37 1649 ALA A N 1
ATOM 699 C CA . ALA A 1 90 ? -27.783 11.428 29.229 1.00 72.21 1649 ALA A CA 1
ATOM 700 C C . ALA A 1 90 ? -27.511 12.702 28.439 1.00 71.69 1649 ALA A C 1
ATOM 701 O O . ALA A 1 90 ? -26.466 12.839 27.801 1.00 79.15 1649 ALA A O 1
ATOM 703 N N . TYR A 1 91 ? -28.461 13.632 28.485 1.00 62.39 1650 TYR A N 1
ATOM 704 C CA . TYR A 1 91 ? -28.281 14.929 27.848 1.00 70.13 1650 TYR A CA 1
ATOM 705 C C . TYR A 1 91 ? -27.182 15.700 28.561 1.00 69.12 1650 TYR A C 1
ATOM 706 O O . TYR A 1 91 ? -26.353 16.344 27.925 1.00 58.96 1650 TYR A O 1
ATOM 715 N N . ASP A 1 92 ? -27.180 15.618 29.888 1.00 63.36 1651 ASP A N 1
ATOM 716 C CA . ASP A 1 92 ? -26.230 16.358 30.707 1.00 63.11 1651 ASP A CA 1
ATOM 717 C C . ASP A 1 92 ? -24.796 15.857 30.531 1.00 70.06 1651 ASP A C 1
ATOM 718 O O . ASP A 1 92 ? -23.843 16.631 30.637 1.00 69.33 1651 ASP A O 1
ATOM 723 N N . ASN A 1 93 ? -24.648 14.565 30.253 1.00 70.25 1652 ASN A N 1
ATOM 724 C CA . ASN A 1 93 ? -23.324 13.948 30.169 1.00 68.67 1652 ASN A CA 1
ATOM 725 C C . ASN A 1 93 ? -22.630 14.114 28.815 1.00 68.11 1652 ASN A C 1
ATOM 726 O O . ASN A 1 93 ? -21.548 13.565 28.592 1.00 70.46 1652 ASN A O 1
ATOM 731 N N . VAL A 1 94 ? -23.254 14.857 27.908 1.00 57.33 1653 VAL A N 1
ATOM 732 C CA . VAL A 1 94 ? -22.574 15.246 26.685 1.00 53.94 1653 VAL A CA 1
ATOM 733 C C . VAL A 1 94 ? -21.701 16.437 27.047 1.00 54.38 1653 VAL A C 1
ATOM 734 O O . VAL A 1 94 ? -22.208 17.481 27.454 1.00 52.12 1653 VAL A O 1
ATOM 738 N N . SER A 1 95 ? -20.389 16.276 26.931 1.00 62.73 1654 SER A N 1
ATOM 739 C CA . SER A 1 95 ? -19.477 17.367 27.252 1.00 66.11 1654 SER A CA 1
ATOM 740 C C . SER A 1 95 ? -19.098 18.160 26.006 1.00 62.16 1654 SER A C 1
ATOM 741 O O . SER A 1 95 ? -18.706 19.326 26.097 1.00 55.48 1654 SER A O 1
ATOM 744 N N . ALA A 1 96 ? -19.231 17.529 24.843 1.00 50.42 1655 ALA A N 1
ATOM 745 C CA . ALA A 1 96 ? -18.876 18.178 23.586 1.00 58.60 1655 ALA A CA 1
ATOM 746 C C . ALA A 1 96 ? -19.615 17.578 22.390 1.00 54.40 1655 ALA A C 1
ATOM 747 O O . ALA A 1 96 ? -19.700 16.359 22.244 1.00 49.49 1655 ALA A O 1
ATOM 749 N N . VAL A 1 97 ? -20.166 18.444 21.548 1.00 47.80 1656 VAL A N 1
ATOM 750 C CA . VAL A 1 97 ? -20.697 18.018 20.261 1.00 43.28 1656 VAL A CA 1
ATOM 751 C C . VAL A 1 97 ? -19.924 18.711 19.156 1.00 47.45 1656 VAL A C 1
ATOM 752 O O . VAL A 1 97 ? -20.060 19.916 18.957 1.00 55.06 1656 VAL A O 1
ATOM 756 N N . TYR A 1 98 ? -19.101 17.945 18.450 1.00 39.90 1657 TYR A N 1
ATOM 757 C CA . TYR A 1 98 ? -18.318 18.477 17.345 1.00 34.74 1657 TYR A CA 1
ATOM 758 C C . TYR A 1 98 ? -19.119 18.421 16.050 1.00 40.01 1657 TYR A C 1
ATOM 759 O O . TYR A 1 98 ? -19.560 17.355 15.616 1.00 40.64 1657 TYR A O 1
ATOM 768 N N . ILE A 1 99 ? -19.323 19.584 15.444 1.00 35.14 1658 ILE A N 1
ATOM 769 C CA . ILE A 1 99 ? -20.145 19.670 14.245 1.00 30.85 1658 ILE A CA 1
ATOM 770 C C . ILE A 1 99 ? -19.286 19.898 13.014 1.00 35.42 1658 ILE A C 1
ATOM 771 O O . ILE A 1 99 ? -18.587 20.908 12.901 1.00 32.83 1658 ILE A O 1
ATOM 776 N N . TYR A 1 100 ? -19.363 18.946 12.090 1.00 33.93 1659 TYR A N 1
ATOM 777 C CA . TYR A 1 100 ? -18.449 18.876 10.966 1.00 34.00 1659 TYR A CA 1
ATOM 778 C C . TYR A 1 100 ? -19.162 19.094 9.628 1.00 38.60 1659 TYR A C 1
ATOM 779 O O . TYR A 1 100 ? -20.177 18.458 9.344 1.00 32.87 1659 TYR A O 1
ATOM 788 N N . ASN A 1 101 ? -18.625 20.001 8.815 1.00 33.08 1660 ASN A N 1
ATOM 789 C CA . ASN A 1 101 ? -19.194 20.292 7.500 1.00 32.23 1660 ASN A CA 1
ATOM 790 C C . ASN A 1 101 ? -20.650 20.719 7.544 1.00 31.36 1660 ASN A C 1
ATOM 791 O O . ASN A 1 101 ? -21.451 20.288 6.716 1.00 32.27 1660 ASN A O 1
ATOM 796 N N . CYS A 1 102 ? -21.006 21.557 8.510 1.00 34.11 1661 CYS A N 1
ATOM 797 C CA . CYS A 1 102 ? -22.329 22.158 8.486 1.00 31.81 1661 CYS A CA 1
ATOM 798 C C . CYS A 1 102 ? -22.464 22.898 7.150 1.00 32.68 1661 CYS A C 1
ATOM 799 O O . CYS A 1 102 ? -21.476 23.389 6.614 1.00 31.14 1661 CYS A O 1
ATOM 802 N N . ASN A 1 103 ? -23.671 22.956 6.597 1.00 35.65 1662 ASN A N 1
ATOM 803 C CA . ASN A 1 103 ? -23.858 23.586 5.293 1.00 33.91 1662 ASN A CA 1
ATOM 804 C C . ASN A 1 103 ? -25.052 24.537 5.259 1.00 35.55 1662 ASN A C 1
ATOM 805 O O . ASN A 1 103 ? -25.736 24.733 6.270 1.00 29.51 1662 ASN A O 1
ATOM 810 N N . SER A 1 104 ? -25.293 25.121 4.089 1.00 31.69 1663 SER A N 1
ATOM 811 C CA . SER A 1 104 ? -26.343 26.120 3.921 1.00 34.64 1663 SER A CA 1
ATOM 812 C C . SER A 1 104 ? -27.720 25.549 4.213 1.00 28.59 1663 SER A C 1
ATOM 813 O O . SER A 1 104 ? -28.544 26.201 4.853 1.00 32.94 1663 SER A O 1
ATOM 816 N N . TRP A 1 105 ? -27.972 24.326 3.756 1.00 35.28 1664 TRP A N 1
ATOM 817 C CA . TRP A 1 105 ? -29.275 23.725 4.010 1.00 32.17 1664 TRP A CA 1
ATOM 818 C C . TRP A 1 105 ? -29.521 23.497 5.501 1.00 32.27 1664 TRP A C 1
ATOM 819 O O . TRP A 1 105 ? -30.568 23.866 6.022 1.00 30.35 1664 TRP A O 1
ATOM 830 N N . VAL A 1 106 ? -28.561 22.887 6.188 1.00 29.45 1665 VAL A N 1
ATOM 831 C CA . VAL A 1 106 ? -28.708 22.678 7.624 1.00 28.66 1665 VAL A CA 1
ATOM 832 C C . VAL A 1 106 ? -28.907 24.018 8.337 1.00 33.20 1665 VAL A C 1
ATOM 833 O O . VAL A 1 106 ? -29.719 24.136 9.258 1.00 37.54 1665 VAL A O 1
ATOM 837 N N . ARG A 1 107 ? -28.167 25.032 7.903 1.00 34.57 1666 ARG A N 1
ATOM 838 C CA . ARG A 1 107 ? -28.339 26.361 8.470 1.00 30.71 1666 ARG A CA 1
ATOM 839 C C . ARG A 1 107 ? -29.788 26.812 8.310 1.00 31.86 1666 ARG A C 1
ATOM 840 O O . ARG A 1 107 ? -30.400 27.307 9.254 1.00 36.31 1666 ARG A O 1
ATOM 848 N N . GLU A 1 108 ? -30.334 26.638 7.108 1.00 32.87 1667 GLU A N 1
ATOM 849 C CA . GLU A 1 108 ? -31.727 26.989 6.856 1.00 32.57 1667 GLU A CA 1
ATOM 850 C C . GLU A 1 108 ? -32.651 26.162 7.726 1.00 34.70 1667 GLU A C 1
ATOM 851 O O . GLU A 1 108 ? -33.635 26.658 8.265 1.00 30.64 1667 GLU A O 1
ATOM 857 N N . TYR A 1 109 ? -32.332 24.884 7.844 1.00 29.15 1668 TYR A N 1
ATOM 858 C CA . TYR A 1 109 ? -33.104 23.989 8.685 1.00 37.04 1668 TYR A CA 1
ATOM 859 C C . TYR A 1 109 ? -33.108 24.483 10.121 1.00 37.96 1668 TYR A C 1
ATOM 860 O O . TYR A 1 109 ? -34.115 24.396 10.817 1.00 40.79 1668 TYR A O 1
ATOM 869 N N . THR A 1 110 ? -31.962 24.989 10.559 1.00 36.16 1669 THR A N 1
ATOM 870 C CA . THR A 1 110 ? -31.810 25.546 11.901 1.00 31.40 1669 THR A CA 1
ATOM 871 C C . THR A 1 110 ? -32.722 26.747 12.149 1.00 37.81 1669 THR A C 1
ATOM 872 O O . THR A 1 110 ? -33.298 26.885 13.227 1.00 32.81 1669 THR A O 1
ATOM 876 N N . LYS A 1 111 ? -32.864 27.608 11.145 1.00 33.38 1670 LYS A N 1
ATOM 877 C CA . LYS A 1 111 ? -33.696 28.796 11.287 1.00 42.05 1670 LYS A CA 1
ATOM 878 C C . LYS A 1 111 ? -35.185 28.460 11.171 1.00 45.30 1670 LYS A C 1
ATOM 879 O O . LYS A 1 111 ? -36.017 29.045 11.861 1.00 44.05 1670 LYS A O 1
ATOM 885 N N . TYR A 1 112 ? -35.513 27.517 10.295 1.00 44.08 1671 TYR A N 1
ATOM 886 C CA . TYR A 1 112 ? -36.892 27.064 10.136 1.00 42.33 1671 TYR A CA 1
ATOM 887 C C . TYR A 1 112 ? -37.415 26.410 11.420 1.00 41.93 1671 TYR A C 1
ATOM 888 O O . TYR A 1 112 ? -38.559 26.621 11.809 1.00 37.88 1671 TYR A O 1
ATOM 897 N N . HIS A 1 113 ? -36.575 25.621 12.081 1.00 40.43 1672 HIS A N 1
ATOM 898 C CA . HIS A 1 113 ? -36.974 24.983 13.334 1.00 35.69 1672 HIS A CA 1
ATOM 899 C C . HIS A 1 113 ? -36.436 25.723 14.551 1.00 37.19 1672 HIS A C 1
ATOM 900 O O . HIS A 1 113 ? -36.160 25.112 15.578 1.00 46.73 1672 HIS A O 1
ATOM 907 N N . GLU A 1 114 ? -36.289 27.038 14.427 1.00 48.35 1673 GLU A N 1
ATOM 908 C CA . GLU A 1 114 ? -35.775 27.871 15.510 1.00 49.79 1673 GLU A CA 1
ATOM 909 C C . GLU A 1 114 ? -36.428 27.542 16.855 1.00 53.50 1673 GLU A C 1
ATOM 910 O O . GLU A 1 114 ? -35.757 27.488 17.888 1.00 46.91 1673 GLU A O 1
ATOM 912 N N . ARG A 1 115 ? -37.736 27.313 16.830 1.00 51.20 1674 ARG A N 1
ATOM 913 C CA . ARG A 1 115 ? -38.501 27.090 18.052 1.00 56.49 1674 ARG A CA 1
ATOM 914 C C . ARG A 1 115 ? -38.028 25.887 18.869 1.00 54.19 1674 ARG A C 1
ATOM 915 O O . ARG A 1 115 ? -37.927 25.963 20.094 1.00 58.15 1674 ARG A O 1
ATOM 923 N N . LEU A 1 116 ? -37.743 24.779 18.194 1.00 53.87 1675 LEU A N 1
ATOM 924 C CA . LEU A 1 116 ? -37.349 23.550 18.881 1.00 53.45 1675 LEU A CA 1
ATOM 925 C C . LEU A 1 116 ? -35.864 23.502 19.227 1.00 55.65 1675 LEU A C 1
ATOM 926 O O . LEU A 1 116 ? -35.432 22.644 19.996 1.00 59.80 1675 LEU A O 1
ATOM 931 N N . LEU A 1 117 ? -35.085 24.422 18.666 1.00 54.33 1676 LEU A N 1
ATOM 932 C CA . LEU A 1 117 ? -33.632 24.392 18.819 1.00 50.48 1676 LEU A CA 1
ATOM 933 C C . LEU A 1 117 ? -33.110 25.505 19.732 1.00 51.19 1676 LEU A C 1
ATOM 934 O O . LEU A 1 117 ? -31.899 25.673 19.905 1.00 50.57 1676 LEU A O 1
ATOM 939 N N . THR A 1 118 ? -34.039 26.243 20.328 1.00 47.71 1677 THR A N 1
ATOM 940 C CA . THR A 1 118 ? -33.715 27.385 21.176 1.00 54.13 1677 THR A CA 1
ATOM 941 C C . THR A 1 118 ? -32.671 27.070 22.248 1.00 56.32 1677 THR A C 1
ATOM 942 O O . THR A 1 118 ? -31.809 27.896 22.543 1.00 60.23 1677 THR A O 1
ATOM 946 N N . GLY A 1 119 ? -32.746 25.877 22.827 1.00 50.38 1678 GLY A N 1
ATOM 947 C CA . GLY A 1 119 ? -31.806 25.484 23.861 1.00 41.73 1678 GLY A CA 1
ATOM 948 C C . GLY A 1 119 ? -30.397 25.307 23.326 1.00 58.47 1678 GLY A C 1
ATOM 949 O O . GLY A 1 119 ? -29.421 25.406 24.070 1.00 59.69 1678 GLY A O 1
ATOM 950 N N . LEU A 1 120 ? -30.290 25.044 22.027 1.00 54.97 1679 LEU A N 1
ATOM 951 C CA . LEU A 1 120 ? -28.993 24.854 21.391 1.00 52.22 1679 LEU A CA 1
ATOM 952 C C . LEU A 1 120 ? -28.349 26.187 21.037 1.00 53.09 1679 LEU A C 1
ATOM 953 O O . LEU A 1 120 ? -27.131 26.277 20.900 1.00 58.24 1679 LEU A O 1
ATOM 958 N N . LYS A 1 121 ? -29.167 27.222 20.888 1.00 52.75 1680 LYS A N 1
ATOM 959 C CA . LYS A 1 121 ? -28.649 28.531 20.514 1.00 58.01 1680 LYS A CA 1
ATOM 960 C C . LYS A 1 121 ? -27.580 28.999 21.494 1.00 60.21 1680 LYS A C 1
ATOM 961 O O . LYS A 1 121 ? -27.782 28.984 22.709 1.00 62.80 1680 LYS A O 1
ATOM 967 N N . GLY A 1 122 ? -26.433 29.395 20.954 1.00 59.51 1681 GLY A N 1
ATOM 968 C CA . GLY A 1 122 ? -25.340 29.898 21.763 1.00 64.41 1681 GLY A CA 1
ATOM 969 C C . GLY A 1 122 ? -24.870 28.941 22.843 1.00 67.48 1681 GLY A C 1
ATOM 970 O O . GLY A 1 122 ? -24.244 29.361 23.816 1.00 71.39 1681 GLY A O 1
ATOM 971 N N . SER A 1 123 ? -25.175 27.657 22.682 1.00 55.11 1682 SER A N 1
ATOM 972 C CA . SER A 1 123 ? -24.715 26.644 23.628 1.00 53.89 1682 SER A CA 1
ATOM 973 C C . SER A 1 123 ? -23.212 26.431 23.488 1.00 58.66 1682 SER A C 1
ATOM 974 O O . SER A 1 123 ? -22.689 26.360 22.375 1.00 61.51 1682 SER A O 1
ATOM 977 N N . LYS A 1 124 ? -22.525 26.317 24.618 1.00 49.87 1683 LYS A N 1
ATOM 978 C CA . LYS A 1 124 ? -21.071 26.203 24.622 1.00 49.76 1683 LYS A CA 1
ATOM 979 C C . LYS A 1 124 ? -20.593 24.801 24.256 1.00 53.27 1683 LYS A C 1
ATOM 980 O O . LYS A 1 124 ? -19.421 24.596 23.944 1.00 56.24 1683 LYS A O 1
ATOM 982 N N . ARG A 1 125 ? -21.506 23.839 24.284 1.00 52.92 1684 ARG A N 1
ATOM 983 C CA . ARG A 1 125 ? -21.152 22.456 23.989 1.00 56.65 1684 ARG A CA 1
ATOM 984 C C . ARG A 1 125 ? -21.107 22.149 22.487 1.00 51.56 1684 ARG A C 1
ATOM 985 O O . ARG A 1 125 ? -20.518 21.150 22.073 1.00 46.27 1684 ARG A O 1
ATOM 993 N N . LEU A 1 126 ? -21.725 23.006 21.676 1.00 47.54 1685 LEU A N 1
ATOM 994 C CA . LEU A 1 126 ? -21.671 22.832 20.228 1.00 47.82 1685 LEU A CA 1
ATOM 995 C C . LEU A 1 126 ? -20.414 23.492 19.693 1.00 46.71 1685 LEU A C 1
ATOM 996 O O . LEU A 1 126 ? -20.301 24.720 19.682 1.00 47.46 1685 LEU A O 1
ATOM 1001 N N . VAL A 1 127 ? -19.466 22.669 19.262 1.00 40.22 1686 VAL A N 1
ATOM 1002 C CA . VAL A 1 127 ? -18.240 23.171 18.659 1.00 47.45 1686 VAL A CA 1
ATOM 1003 C C . VAL A 1 127 ? -18.224 22.906 17.153 1.00 46.25 1686 VAL A C 1
ATOM 1004 O O . VAL A 1 127 ? -17.973 21.783 16.712 1.00 45.26 1686 VAL A O 1
ATOM 1008 N N . PHE A 1 128 ? -18.507 23.941 16.368 1.00 50.26 1687 PHE A N 1
ATOM 1009 C CA . PHE A 1 128 ? -18.442 23.843 14.913 1.00 45.67 1687 PHE A CA 1
ATOM 1010 C C . PHE A 1 128 ? -16.985 23.793 14.481 1.00 49.18 1687 PHE A C 1
ATOM 1011 O O . PHE A 1 128 ? -16.214 24.701 14.776 1.00 54.69 1687 PHE A O 1
ATOM 1019 N N . ILE A 1 129 ? -16.611 22.726 13.787 1.00 41.00 1688 ILE A N 1
ATOM 1020 C CA . ILE A 1 129 ? -15.228 22.538 13.373 1.00 52.96 1688 ILE A CA 1
ATOM 1021 C C . ILE A 1 129 ? -14.890 23.283 12.076 1.00 67.40 1688 ILE A C 1
ATOM 1022 O O . ILE A 1 129 ? -15.322 22.899 10.991 1.00 63.57 1688 ILE A O 1
ATOM 1027 N N . ASP A 1 130 ? -14.110 24.354 12.222 1.00 77.25 1689 ASP A N 1
ATOM 1028 C CA . ASP A 1 130 ? -13.733 25.251 11.126 1.00 76.24 1689 ASP A CA 1
ATOM 1029 C C . ASP A 1 130 ? -13.204 24.539 9.886 1.00 67.44 1689 ASP A C 1
ATOM 1030 O O . ASP A 1 130 ? -13.533 24.909 8.760 1.00 70.69 1689 ASP A O 1
ATOM 1035 N N . CYS A 1 131 ? -12.367 23.532 10.100 1.00 67.06 1690 CYS A N 1
ATOM 1036 C CA . CYS A 1 131 ? -11.765 22.781 9.003 1.00 78.07 1690 CYS A CA 1
ATOM 1037 C C . CYS A 1 131 ? -11.255 21.453 9.545 1.00 77.84 1690 CYS A C 1
ATOM 1038 O O . CYS A 1 131 ? -11.147 21.283 10.755 1.00 78.67 1690 CYS A O 1
ATOM 1041 N N . PRO A 1 132 ? -10.932 20.504 8.655 1.00 81.23 1691 PRO A N 1
ATOM 1042 C CA . PRO A 1 132 ? -10.625 19.152 9.137 1.00 83.16 1691 PRO A CA 1
ATOM 1043 C C . PRO A 1 132 ? -9.447 19.107 10.109 1.00 88.98 1691 PRO A C 1
ATOM 1044 O O . PRO A 1 132 ? -9.250 18.097 10.786 1.00 90.48 1691 PRO A O 1
ATOM 1048 N N . GLY A 1 133 ? -8.674 20.186 10.169 1.00 84.32 1692 GLY A N 1
ATOM 1049 C CA . GLY A 1 133 ? -7.486 20.226 11.002 1.00 88.59 1692 GLY A CA 1
ATOM 1050 C C . GLY A 1 133 ? -7.764 20.547 12.458 1.00 84.16 1692 GLY A C 1
ATOM 1051 O O . GLY A 1 133 ? -7.024 20.118 13.342 1.00 83.99 1692 GLY A O 1
ATOM 1052 N N . LYS A 1 134 ? -8.832 21.298 12.710 1.00 76.10 1693 LYS A N 1
ATOM 1053 C CA . LYS A 1 134 ? -9.139 21.761 14.059 1.00 74.41 1693 LYS A CA 1
ATOM 1054 C C . LYS A 1 134 ? -9.795 20.680 14.916 1.00 68.97 1693 LYS A C 1
ATOM 1055 O O . LYS A 1 134 ? -10.006 20.876 16.115 1.00 80.60 1693 LYS A O 1
ATOM 1061 N N . LEU A 1 135 ? -10.124 19.546 14.306 1.00 65.71 1694 LEU A N 1
ATOM 1062 C CA . LEU A 1 135 ? -10.713 18.438 15.052 1.00 67.29 1694 LEU A CA 1
ATOM 1063 C C . LEU A 1 135 ? -9.679 17.807 15.974 1.00 84.11 1694 LEU A C 1
ATOM 1064 O O . LEU A 1 135 ? -10.022 17.036 16.870 1.00 86.12 1694 LEU A O 1
ATOM 1069 N N . ALA A 1 136 ? -8.412 18.137 15.747 1.00 90.21 1695 ALA A N 1
ATOM 1070 C CA . ALA A 1 136 ? -7.322 17.588 16.544 1.00 83.64 1695 ALA A CA 1
ATOM 1071 C C . ALA A 1 136 ? -7.151 18.346 17.855 1.00 82.39 1695 ALA A C 1
ATOM 1072 O O . ALA A 1 136 ? -6.578 17.827 18.811 1.00 79.76 1695 ALA A O 1
ATOM 1074 N N . GLU A 1 137 ? -7.649 19.577 17.894 1.00 86.50 1696 GLU A N 1
ATOM 1075 C CA . GLU A 1 137 ? -7.614 20.370 19.116 1.00 99.38 1696 GLU A CA 1
ATOM 1076 C C . GLU A 1 137 ? -8.532 19.753 20.168 1.00 94.05 1696 GLU A C 1
ATOM 1077 O O . GLU A 1 137 ? -8.617 20.240 21.295 1.00 88.20 1696 GLU A O 1
ATOM 1083 N N . HIS A 1 138 ? -9.212 18.675 19.788 1.00 89.66 1697 HIS A N 1
ATOM 1084 C CA . HIS A 1 138 ? -10.152 17.997 20.672 1.00 76.60 1697 HIS A CA 1
ATOM 1085 C C . HIS A 1 138 ? -9.999 16.475 20.595 1.00 70.55 1697 HIS A C 1
ATOM 1086 O O . HIS A 1 138 ? -10.374 15.753 21.519 1.00 68.59 1697 HIS A O 1
ATOM 1093 N N . ILE A 1 139 ? -9.449 15.992 19.487 1.00 60.30 1698 ILE A N 1
ATOM 1094 C CA . ILE A 1 139 ? -9.269 14.560 19.288 1.00 66.61 1698 ILE A CA 1
ATOM 1095 C C . ILE A 1 139 ? -7.928 14.308 18.626 1.00 71.45 1698 ILE A C 1
ATOM 1096 O O . ILE A 1 139 ? -7.634 14.893 17.584 1.00 61.73 1698 ILE A O 1
ATOM 1101 N N . GLU A 1 140 ? -7.114 13.448 19.232 1.00 79.75 1699 GLU A N 1
ATOM 1102 C CA . GLU A 1 140 ? -5.841 13.063 18.635 1.00 87.20 1699 GLU A CA 1
ATOM 1103 C C . GLU A 1 140 ? -6.095 12.654 17.192 1.00 81.21 1699 GLU A C 1
ATOM 1104 O O . GLU A 1 140 ? -7.131 12.068 16.885 1.00 81.25 1699 GLU A O 1
ATOM 1110 N N . HIS A 1 141 ? -5.158 12.976 16.307 1.00 80.70 1700 HIS A N 1
ATOM 1111 C CA . HIS A 1 141 ? -5.290 12.618 14.900 1.00 78.21 1700 HIS A CA 1
ATOM 1112 C C . HIS A 1 141 ? -5.613 11.135 14.750 1.00 77.46 1700 HIS A C 1
ATOM 1113 O O . HIS A 1 141 ? -6.633 10.767 14.165 1.00 78.59 1700 HIS A O 1
ATOM 1115 N N . GLU A 1 142 ? -4.748 10.289 15.299 1.00 78.11 1701 GLU A N 1
ATOM 1116 C CA . GLU A 1 142 ? -4.921 8.842 15.221 1.00 82.45 1701 GLU A CA 1
ATOM 1117 C C . GLU A 1 142 ? -6.224 8.384 15.869 1.00 77.82 1701 GLU A C 1
ATOM 1118 O O . GLU A 1 142 ? -6.580 7.207 15.804 1.00 81.95 1701 GLU A O 1
ATOM 1120 N N . GLN A 1 143 ? -6.936 9.315 16.491 1.00 72.38 1702 GLN A N 1
ATOM 1121 C CA . GLN A 1 143 ? -8.173 8.984 17.185 1.00 81.86 1702 GLN A CA 1
ATOM 1122 C C . GLN A 1 143 ? -9.394 9.289 16.321 1.00 70.27 1702 GLN A C 1
ATOM 1123 O O . GLN A 1 143 ? -10.466 8.724 16.530 1.00 68.43 1702 GLN A O 1
ATOM 1129 N N . GLN A 1 144 ? -9.215 10.184 15.354 1.00 63.95 1703 GLN A N 1
ATOM 1130 C CA . GLN A 1 144 ? -10.306 10.657 14.497 1.00 58.23 1703 GLN A CA 1
ATOM 1131 C C . GLN A 1 144 ? -10.853 9.564 13.575 1.00 50.94 1703 GLN A C 1
ATOM 1132 O O . GLN A 1 144 ? -10.098 8.940 12.837 1.00 55.94 1703 GLN A O 1
ATOM 1138 N N . LYS A 1 145 ? -12.166 9.344 13.613 1.00 48.98 1704 LYS A N 1
ATOM 1139 C CA . LYS A 1 145 ? -12.796 8.283 12.822 1.00 43.64 1704 LYS A CA 1
ATOM 1140 C C . LYS A 1 145 ? -13.976 8.737 11.964 1.00 46.52 1704 LYS A C 1
ATOM 1141 O O . LYS A 1 145 ? -15.012 8.070 11.931 1.00 47.54 1704 LYS A O 1
ATOM 1147 N N . LEU A 1 146 ? -13.832 9.861 11.272 1.00 44.36 1705 LEU A N 1
ATOM 1148 C CA . LEU A 1 146 ? -14.854 10.277 10.318 1.00 42.94 1705 LEU A CA 1
ATOM 1149 C C . LEU A 1 146 ? -14.985 9.193 9.253 1.00 46.26 1705 LEU A C 1
ATOM 1150 O O . LEU A 1 146 ? -14.024 8.474 8.986 1.00 46.07 1705 LEU A O 1
ATOM 1155 N N . PRO A 1 147 ? -16.178 9.055 8.653 1.00 44.64 1706 PRO A N 1
ATOM 1156 C CA . PRO A 1 147 ? -16.330 8.087 7.560 1.00 39.87 1706 PRO A CA 1
ATOM 1157 C C . PRO A 1 147 ? -15.294 8.324 6.460 1.00 48.80 1706 PRO A C 1
ATOM 1158 O O . PRO A 1 147 ? -14.951 9.474 6.167 1.00 42.92 1706 PRO A O 1
ATOM 1162 N N . ALA A 1 148 ? -14.798 7.247 5.859 1.00 46.14 1707 ALA A N 1
ATOM 1163 C CA . ALA A 1 148 ? -13.783 7.370 4.821 1.00 45.69 1707 ALA A CA 1
ATOM 1164 C C . ALA A 1 148 ? -14.268 8.264 3.680 1.00 39.89 1707 ALA A C 1
ATOM 1165 O O . ALA A 1 148 ? -13.485 9.009 3.092 1.00 42.83 1707 ALA A O 1
ATOM 1167 N N . ALA A 1 149 ? -15.563 8.199 3.383 1.00 35.99 1708 ALA A N 1
ATOM 1168 C CA . ALA A 1 149 ? -16.144 9.003 2.307 1.00 38.49 1708 ALA A CA 1
ATOM 1169 C C . ALA A 1 149 ? -16.060 10.499 2.600 1.00 40.73 1708 ALA A C 1
ATOM 1170 O O . ALA A 1 149 ? -15.974 11.311 1.683 1.00 43.93 1708 ALA A O 1
ATOM 1172 N N . THR A 1 150 ? -16.082 10.860 3.879 1.00 33.72 1709 THR A N 1
ATOM 1173 C CA . THR A 1 150 ? -15.893 12.252 4.269 1.00 34.88 1709 THR A CA 1
ATOM 1174 C C . THR A 1 150 ? -14.439 12.684 4.081 1.00 35.74 1709 THR A C 1
ATOM 1175 O O . THR A 1 150 ? -14.163 13.770 3.571 1.00 37.45 1709 THR A O 1
ATOM 1179 N N . LEU A 1 151 ? -13.513 11.822 4.483 1.00 42.16 1710 LEU A N 1
ATOM 1180 C CA . LEU A 1 151 ? -12.089 12.132 4.397 1.00 46.00 1710 LEU A CA 1
ATOM 1181 C C . LEU A 1 151 ? -11.611 12.227 2.953 1.00 43.86 1710 LEU A C 1
ATOM 1182 O O . LEU A 1 151 ? -10.646 12.938 2.656 1.00 45.31 1710 LEU A O 1
ATOM 1187 N N . ALA A 1 152 ? -12.284 11.505 2.060 1.00 39.10 1711 ALA A N 1
ATOM 1188 C CA . ALA A 1 152 ? -11.914 11.497 0.648 1.00 46.75 1711 ALA A CA 1
ATOM 1189 C C . ALA A 1 152 ? -12.079 12.879 0.023 1.00 50.99 1711 ALA A C 1
ATOM 1190 O O . ALA A 1 152 ? -11.342 13.248 -0.891 1.00 48.96 1711 ALA A O 1
ATOM 1192 N N . LEU A 1 153 ? -13.041 13.643 0.535 1.00 45.96 1712 LEU A N 1
ATOM 1193 C CA . LEU A 1 153 ? -13.348 14.968 0.000 1.00 48.95 1712 LEU A CA 1
ATOM 1194 C C . LEU A 1 153 ? -12.247 15.979 0.289 1.00 49.10 1712 LEU A C 1
ATOM 1195 O O . LEU A 1 153 ? -12.238 17.074 -0.271 1.00 45.29 1712 LEU A O 1
ATOM 1200 N N . GLU A 1 154 ? -11.318 15.610 1.161 1.00 45.88 1713 GLU A N 1
ATOM 1201 C CA . GLU A 1 154 ? -10.308 16.553 1.629 1.00 52.43 1713 GLU A CA 1
ATOM 1202 C C . GLU A 1 154 ? -8.978 16.516 0.866 1.00 61.36 1713 GLU A C 1
ATOM 1203 O O . GLU A 1 154 ? -8.070 17.289 1.171 1.00 66.11 1713 GLU A O 1
ATOM 1209 N N . GLU A 1 155 ? -8.865 15.642 -0.130 1.00 60.04 1714 GLU A N 1
ATOM 1210 C CA . GLU A 1 155 ? -7.577 15.424 -0.790 1.00 63.58 1714 GLU A CA 1
ATOM 1211 C C . GLU A 1 155 ? -7.513 15.919 -2.232 1.00 54.95 1714 GLU A C 1
ATOM 1212 O O . GLU A 1 155 ? -8.507 15.890 -2.955 1.00 51.91 1714 GLU A O 1
ATOM 1218 N N . ASP A 1 156 ? -6.324 16.372 -2.628 1.00 48.27 1715 ASP A N 1
ATOM 1219 C CA . ASP A 1 156 ? -6.055 16.828 -3.989 1.00 55.06 1715 ASP A CA 1
ATOM 1220 C C . ASP A 1 156 ? -7.109 17.804 -4.489 1.00 52.08 1715 ASP A C 1
ATOM 1221 O O . ASP A 1 156 ? -7.738 17.587 -5.524 1.00 58.12 1715 ASP A O 1
ATOM 1226 N N . LEU A 1 157 ? -7.291 18.887 -3.747 1.00 46.61 1716 LEU A N 1
ATOM 1227 C CA . LEU A 1 157 ? -8.271 19.901 -4.103 1.00 42.84 1716 LEU A CA 1
ATOM 1228 C C . LEU A 1 157 ? -7.656 21.037 -4.916 1.00 41.26 1716 LEU A C 1
ATOM 1229 O O . LEU A 1 157 ? -6.586 21.539 -4.583 1.00 41.92 1716 LEU A O 1
ATOM 1234 N N . LYS A 1 158 ? -8.341 21.447 -5.976 1.00 40.86 1717 LYS A N 1
ATOM 1235 C CA . LYS A 1 158 ? -7.985 22.683 -6.664 1.00 41.53 1717 LYS A CA 1
ATOM 1236 C C . LYS A 1 158 ? -8.826 23.796 -6.065 1.00 36.85 1717 LYS A C 1
ATOM 1237 O O . LYS A 1 158 ? -10.051 23.744 -6.117 1.00 35.70 1717 LYS A O 1
ATOM 1243 N N . VAL A 1 159 ? -8.176 24.799 -5.486 1.00 44.79 1718 VAL A N 1
ATOM 1244 C CA . VAL A 1 159 ? -8.897 25.814 -4.723 1.00 40.30 1718 VAL A CA 1
ATOM 1245 C C . VAL A 1 159 ? -8.906 27.162 -5.418 1.00 39.01 1718 VAL A C 1
ATOM 1246 O O . VAL A 1 159 ? -7.859 27.699 -5.778 1.00 35.24 1718 VAL A O 1
ATOM 1250 N N . PHE A 1 160 ? -10.106 27.703 -5.597 1.00 38.64 1719 PHE A N 1
ATOM 1251 C CA . PHE A 1 160 ? -10.275 29.041 -6.136 1.00 36.52 1719 PHE A CA 1
ATOM 1252 C C . PHE A 1 160 ? -10.783 29.954 -5.028 1.00 42.42 1719 PHE A C 1
ATOM 1253 O O . PHE A 1 160 ? -11.909 29.811 -4.554 1.00 36.34 1719 PHE A O 1
ATOM 1261 N N . HIS A 1 161 ? -9.937 30.886 -4.608 1.00 48.30 1720 HIS A N 1
ATOM 1262 C CA . HIS A 1 161 ? -10.274 31.777 -3.504 1.00 53.28 1720 HIS A CA 1
ATOM 1263 C C . HIS A 1 161 ? -11.017 33.031 -3.956 1.00 52.78 1720 HIS A C 1
ATOM 1264 O O . HIS A 1 161 ? -10.947 33.430 -5.117 1.00 48.47 1720 HIS A O 1
ATOM 1271 N N . ASN A 1 162 ? -11.724 33.651 -3.021 1.00 47.79 1721 ASN A N 1
ATOM 1272 C CA . ASN A 1 162 ? -12.322 34.958 -3.252 1.00 54.82 1721 ASN A CA 1
ATOM 1273 C C . ASN A 1 162 ? -13.340 35.014 -4.386 1.00 53.60 1721 ASN A C 1
ATOM 1274 O O . ASN A 1 162 ? -13.462 36.029 -5.071 1.00 61.04 1721 ASN A O 1
ATOM 1279 N N . ALA A 1 163 ? -14.069 33.924 -4.587 1.00 47.85 1722 ALA A N 1
ATOM 1280 C CA . ALA A 1 163 ? -15.181 33.937 -5.522 1.00 41.94 1722 ALA A CA 1
ATOM 1281 C C . ALA A 1 163 ? -16.340 34.644 -4.854 1.00 45.26 1722 ALA A C 1
ATOM 1282 O O . ALA A 1 163 ? -16.328 34.864 -3.643 1.00 48.41 1722 ALA A O 1
ATOM 1284 N N . LEU A 1 164 ? -17.352 34.984 -5.640 1.00 50.36 1723 LEU A N 1
ATOM 1285 C CA . LEU A 1 164 ? -18.534 35.625 -5.097 1.00 53.14 1723 LEU A CA 1
ATOM 1286 C C . LEU A 1 164 ? -19.785 34.847 -5.486 1.00 52.67 1723 LEU A C 1
ATOM 1287 O O . LEU A 1 164 ? -20.082 34.673 -6.668 1.00 54.36 1723 LEU A O 1
ATOM 1292 N N . LYS A 1 165 ? -20.505 34.368 -4.478 1.00 47.51 1724 LYS A N 1
ATOM 1293 C CA . LYS A 1 165 ? -21.771 33.685 -4.690 1.00 45.20 1724 LYS A CA 1
ATOM 1294 C C . LYS A 1 165 ? -22.853 34.739 -4.855 1.00 51.58 1724 LYS A C 1
ATOM 1295 O O . LYS A 1 165 ? -23.124 35.504 -3.929 1.00 48.19 1724 LYS A O 1
ATOM 1301 N N . LEU A 1 166 ? -23.471 34.785 -6.029 1.00 54.17 1725 LEU A N 1
ATOM 1302 C CA . LEU A 1 166 ? -24.480 35.802 -6.303 1.00 58.62 1725 LEU A CA 1
ATOM 1303 C C . LEU A 1 166 ? -25.866 35.378 -5.831 1.00 64.83 1725 LEU A C 1
ATOM 1304 O O . LEU A 1 166 ? -26.364 34.313 -6.196 1.00 64.91 1725 LEU A O 1
ATOM 1309 N N . ALA A 1 167 ? -26.472 36.230 -5.012 1.00 62.92 1726 ALA A N 1
ATOM 1310 C CA . ALA A 1 167 ? -27.790 35.997 -4.436 1.00 63.63 1726 ALA A CA 1
ATOM 1311 C C . ALA A 1 167 ? -28.319 37.362 -4.023 1.00 65.31 1726 ALA A C 1
ATOM 1312 O O . ALA A 1 167 ? -27.674 38.371 -4.308 1.00 63.12 1726 ALA A O 1
ATOM 1314 N N . HIS A 1 168 ? -29.475 37.420 -3.366 1.00 70.01 1727 HIS A N 1
ATOM 1315 C CA . HIS A 1 168 ? -29.990 38.719 -2.940 1.00 77.06 1727 HIS A CA 1
ATOM 1316 C C . HIS A 1 168 ? -28.847 39.523 -2.341 1.00 75.45 1727 HIS A C 1
ATOM 1317 O O . HIS A 1 168 ? -28.632 40.681 -2.695 1.00 76.48 1727 HIS A O 1
ATOM 1324 N N . LYS A 1 169 ? -28.109 38.890 -1.435 1.00 73.49 1728 LYS A N 1
ATOM 1325 C CA . LYS A 1 169 ? -26.862 39.451 -0.938 1.00 74.99 1728 LYS A CA 1
ATOM 1326 C C . LYS A 1 169 ? -25.695 38.563 -1.384 1.00 74.54 1728 LYS A C 1
ATOM 1327 O O . LYS A 1 169 ? -25.679 37.359 -1.123 1.00 74.49 1728 LYS A O 1
ATOM 1329 N N . ASP A 1 170 ? -24.735 39.158 -2.085 1.00 69.78 1729 ASP A N 1
ATOM 1330 C CA . ASP A 1 170 ? -23.564 38.423 -2.550 1.00 64.68 1729 ASP A CA 1
ATOM 1331 C C . ASP A 1 170 ? -22.689 38.024 -1.370 1.00 62.35 1729 ASP A C 1
ATOM 1332 O O . ASP A 1 170 ? -22.479 38.814 -0.451 1.00 63.61 1729 ASP A O 1
ATOM 1337 N N . THR A 1 171 ? -22.182 36.796 -1.403 1.00 56.92 1730 THR A N 1
ATOM 1338 C CA . THR A 1 171 ? -21.384 36.259 -0.306 1.00 53.00 1730 THR A CA 1
ATOM 1339 C C . THR A 1 171 ? -20.009 35.794 -0.776 1.00 54.13 1730 THR A C 1
ATOM 1340 O O . THR A 1 171 ? -19.877 35.207 -1.850 1.00 53.06 1730 THR A O 1
ATOM 1344 N N . LYS A 1 172 ? -18.987 36.064 0.031 1.00 47.68 1731 LYS A N 1
ATOM 1345 C CA . LYS A 1 172 ? -17.618 35.680 -0.302 1.00 55.62 1731 LYS A CA 1
ATOM 1346 C C . LYS A 1 172 ? -17.387 34.193 -0.051 1.00 48.05 1731 LYS A C 1
ATOM 1347 O O . LYS A 1 172 ? -17.592 33.707 1.059 1.00 49.44 1731 LYS A O 1
ATOM 1349 N N . VAL A 1 173 ? -16.960 33.469 -1.081 1.00 46.30 1732 VAL A N 1
ATOM 1350 C CA . VAL A 1 173 ? -16.762 32.031 -0.941 1.00 42.40 1732 VAL A CA 1
ATOM 1351 C C . VAL A 1 173 ? -15.461 31.541 -1.550 1.00 45.43 1732 VAL A C 1
ATOM 1352 O O . VAL A 1 173 ? -14.822 32.244 -2.335 1.00 45.63 1732 VAL A O 1
ATOM 1356 N N . SER A 1 174 ? -15.079 30.327 -1.162 1.00 38.52 1733 SER A N 1
ATOM 1357 C CA . SER A 1 174 ? -14.016 29.589 -1.825 1.00 35.22 1733 SER A CA 1
ATOM 1358 C C . SER A 1 174 ? -14.662 28.473 -2.633 1.00 43.32 1733 SER A C 1
ATOM 1359 O O . SER A 1 174 ? -15.588 27.809 -2.165 1.00 35.63 1733 SER A O 1
ATOM 1362 N N . ILE A 1 175 ? -14.186 28.279 -3.855 1.00 39.46 1734 ILE A N 1
ATOM 1363 C CA . ILE A 1 175 ? -14.664 27.181 -4.678 1.00 38.15 1734 ILE A CA 1
ATOM 1364 C C . ILE A 1 175 ? -13.554 26.153 -4.834 1.00 39.95 1734 ILE A C 1
ATOM 1365 O O . ILE A 1 175 ? -12.494 26.440 -5.388 1.00 36.80 1734 ILE A O 1
ATOM 1370 N N . LYS A 1 176 ? -13.798 24.959 -4.308 1.00 37.44 1735 LYS A N 1
ATOM 1371 C CA . LYS A 1 176 ? -12.796 23.907 -4.322 1.00 35.01 1735 LYS A CA 1
ATOM 1372 C C . LYS A 1 176 ? -13.260 22.761 -5.209 1.00 39.08 1735 LYS A C 1
ATOM 1373 O O . LYS A 1 176 ? -14.383 22.272 -5.074 1.00 37.12 1735 LYS A O 1
ATOM 1379 N N . VAL A 1 177 ? -12.390 22.342 -6.121 1.00 36.01 1736 VAL A N 1
ATOM 1380 C CA . VAL A 1 177 ? -12.707 21.257 -7.039 1.00 36.31 1736 VAL A CA 1
ATOM 1381 C C . VAL A 1 177 ? -11.878 20.010 -6.733 1.00 35.44 1736 VAL A C 1
ATOM 1382 O O . VAL A 1 177 ? -10.654 20.016 -6.854 1.00 33.13 1736 VAL A O 1
ATOM 1386 N N . GLY A 1 178 ? -12.558 18.949 -6.317 1.00 33.31 1737 GLY A N 1
ATOM 1387 C CA . GLY A 1 178 ? -11.915 17.670 -6.087 1.00 35.33 1737 GLY A CA 1
ATOM 1388 C C . GLY A 1 178 ? -12.340 16.686 -7.156 1.00 39.11 1737 GLY A C 1
ATOM 1389 O O . GLY A 1 178 ? -13.193 16.996 -7.987 1.00 43.60 1737 GLY A O 1
ATOM 1390 N N . SER A 1 179 ? -11.760 15.492 -7.136 1.00 35.34 1738 SER A N 1
ATOM 1391 C CA . SER A 1 179 ? -11.996 14.533 -8.210 1.00 36.53 1738 SER A CA 1
ATOM 1392 C C . SER A 1 179 ? -13.439 14.038 -8.295 1.00 40.87 1738 SER A C 1
ATOM 1393 O O . SER A 1 179 ? -13.880 13.601 -9.354 1.00 37.56 1738 SER A O 1
ATOM 1396 N N . THR A 1 180 ? -14.178 14.112 -7.194 1.00 34.72 1739 THR A N 1
ATOM 1397 C CA . THR A 1 180 ? -15.550 13.616 -7.180 1.00 35.74 1739 THR A CA 1
ATOM 1398 C C . THR A 1 180 ? -16.592 14.687 -6.818 1.00 40.75 1739 THR A C 1
ATOM 1399 O O . THR A 1 180 ? -17.792 14.412 -6.819 1.00 39.04 1739 THR A O 1
ATOM 1403 N N . ALA A 1 181 ? -16.158 15.895 -6.483 1.00 35.57 1740 ALA A N 1
ATOM 1404 C CA . ALA A 1 181 ? -17.122 16.888 -6.016 1.00 37.05 1740 ALA A CA 1
ATOM 1405 C C . ALA A 1 181 ? -16.606 18.313 -6.057 1.00 33.62 1740 ALA A C 1
ATOM 1406 O O . ALA A 1 181 ? -15.402 18.555 -6.132 1.00 38.97 1740 ALA A O 1
ATOM 1408 N N . VAL A 1 182 ? -17.547 19.248 -6.011 1.00 36.51 1741 VAL A N 1
ATOM 1409 C CA . VAL A 1 182 ? -17.252 20.654 -5.786 1.00 35.83 1741 VAL A CA 1
ATOM 1410 C C . VAL A 1 182 ? -17.672 21.023 -4.370 1.00 36.12 1741 VAL A C 1
ATOM 1411 O O . VAL A 1 182 ? -18.762 20.669 -3.921 1.00 34.57 1741 VAL A O 1
ATOM 1415 N N . GLN A 1 183 ? -16.802 21.728 -3.662 1.00 36.82 1742 GLN A N 1
ATOM 1416 C CA . GLN A 1 183 ? -17.141 22.211 -2.334 1.00 36.97 1742 GLN A CA 1
ATOM 1417 C C . GLN A 1 183 ? -17.105 23.730 -2.344 1.00 34.69 1742 GLN A C 1
ATOM 1418 O O . GLN A 1 183 ? -16.120 24.338 -2.768 1.00 39.36 1742 GLN A O 1
ATOM 1424 N N . VAL A 1 184 ? -18.195 24.341 -1.903 1.00 30.48 1743 VAL A N 1
ATOM 1425 C CA . VAL A 1 184 ? -18.279 25.791 -1.835 1.00 33.11 1743 VAL A CA 1
ATOM 1426 C C . VAL A 1 184 ? -18.283 26.207 -0.371 1.00 38.73 1743 VAL A C 1
ATOM 1427 O O . VAL A 1 184 ? -19.270 26.010 0.339 1.00 35.87 1743 VAL A O 1
ATOM 1431 N N . THR A 1 185 ? -17.162 26.761 0.080 1.00 37.57 1744 THR A N 1
ATOM 1432 C CA . THR A 1 185 ? -16.991 27.108 1.484 1.00 37.68 1744 THR A CA 1
ATOM 1433 C C . THR A 1 185 ? -17.222 28.592 1.711 1.00 42.40 1744 THR A C 1
ATOM 1434 O O . THR A 1 185 ? -16.654 29.437 1.017 1.00 44.69 1744 THR A O 1
ATOM 1438 N N . SER A 1 186 ? -18.063 28.903 2.689 1.00 35.15 1745 SER A N 1
ATOM 1439 C CA . SER A 1 186 ? -18.448 30.282 2.952 1.00 45.13 1745 SER A CA 1
ATOM 1440 C C . SER A 1 186 ? -17.751 30.846 4.186 1.00 57.33 1745 SER A C 1
ATOM 1441 O O . SER A 1 186 ? -17.322 30.101 5.069 1.00 64.90 1745 SER A O 1
ATOM 1444 N N . ALA A 1 187 ? -17.643 32.170 4.237 1.00 61.18 1746 ALA A N 1
ATOM 1445 C CA . ALA A 1 187 ? -17.106 32.844 5.409 1.00 59.39 1746 ALA A CA 1
ATOM 1446 C C . ALA A 1 187 ? -18.155 32.838 6.512 1.00 57.26 1746 ALA A C 1
ATOM 1447 O O . ALA A 1 187 ? -19.293 32.428 6.292 1.00 61.74 1746 ALA A O 1
ATOM 1449 N N . GLU A 1 188 ? -17.765 33.296 7.696 1.00 53.85 1747 GLU A N 1
ATOM 1450 C CA . GLU A 1 188 ? -18.606 33.201 8.885 1.00 57.77 1747 GLU A CA 1
ATOM 1451 C C . GLU A 1 188 ? -20.083 33.523 8.647 1.00 54.65 1747 GLU A C 1
ATOM 1452 O O . GLU A 1 188 ? -20.440 34.637 8.268 1.00 59.66 1747 GLU A O 1
ATOM 1458 N N . ARG A 1 189 ? -20.927 32.522 8.871 1.00 45.17 1748 ARG A N 1
ATOM 1459 C CA . ARG A 1 189 ? -22.371 32.657 8.760 1.00 44.08 1748 ARG A CA 1
ATOM 1460 C C . ARG A 1 189 ? -22.928 32.234 10.102 1.00 44.41 1748 ARG A C 1
ATOM 1461 O O . ARG A 1 189 ? -22.314 31.425 10.801 1.00 46.82 1748 ARG A O 1
ATOM 1469 N N . THR A 1 190 ? -24.089 32.762 10.466 1.00 38.91 1749 THR A N 1
ATOM 1470 C CA . THR A 1 190 ? -24.665 32.441 11.763 1.00 45.40 1749 THR A CA 1
ATOM 1471 C C . THR A 1 190 ? -25.484 31.156 11.728 1.00 47.19 1749 THR A C 1
ATOM 1472 O O . THR A 1 190 ? -26.394 30.996 10.912 1.00 53.13 1749 THR A O 1
ATOM 1476 N N . VAL A 1 191 ? -25.123 30.238 12.615 1.00 44.64 1750 VAL A N 1
ATOM 1477 C CA . VAL A 1 191 ? -25.879 29.023 12.841 1.00 37.54 1750 VAL A CA 1
ATOM 1478 C C . VAL A 1 191 ? -26.067 28.858 14.342 1.00 38.97 1750 VAL A C 1
ATOM 1479 O O . VAL A 1 191 ? -25.093 28.803 15.091 1.00 43.61 1750 VAL A O 1
ATOM 1483 N N . LEU A 1 192 ? -27.314 28.790 14.787 1.00 43.93 1751 LEU A N 1
ATOM 1484 C CA . LEU A 1 192 ? -27.599 28.587 16.203 1.00 46.95 1751 LEU A CA 1
ATOM 1485 C C . LEU A 1 192 ? -26.771 29.511 17.101 1.00 51.82 1751 LEU A C 1
ATOM 1486 O O . LEU A 1 192 ? -26.181 29.068 18.085 1.00 55.01 1751 LEU A O 1
ATOM 1491 N N . GLY A 1 193 ? -26.718 30.791 16.752 1.00 50.29 1752 GLY A N 1
ATOM 1492 C CA . GLY A 1 193 ? -26.066 31.776 17.595 1.00 45.58 1752 GLY A CA 1
ATOM 1493 C C . GLY A 1 193 ? -24.557 31.910 17.457 1.00 50.03 1752 GLY A C 1
ATOM 1494 O O . GLY A 1 193 ? -23.962 32.797 18.064 1.00 51.24 1752 GLY A O 1
ATOM 1495 N N . GLN A 1 194 ? -23.929 31.044 16.664 1.00 47.13 1753 GLN A N 1
ATOM 1496 C CA . GLN A 1 194 ? -22.481 31.107 16.481 1.00 43.80 1753 GLN A CA 1
ATOM 1497 C C . GLN A 1 194 ? -22.092 31.474 15.049 1.00 49.40 1753 GLN A C 1
ATOM 1498 O O . GLN A 1 194 ? -22.870 31.274 14.116 1.00 52.34 1753 GLN A O 1
ATOM 1504 N N . SER A 1 195 ? -20.888 32.017 14.888 1.00 51.45 1754 SER A N 1
ATOM 1505 C CA . SER A 1 195 ? -20.320 32.286 13.569 1.00 55.41 1754 SER A CA 1
ATOM 1506 C C . SER A 1 195 ? -19.573 31.052 13.097 1.00 57.62 1754 SER A C 1
ATOM 1507 O O . SER A 1 195 ? -18.677 30.566 13.788 1.00 66.18 1754 SER A O 1
ATOM 1510 N N . VAL A 1 196 ? -19.937 30.537 11.926 1.00 43.94 1755 VAL A N 1
ATOM 1511 C CA . VAL A 1 196 ? -19.352 29.289 11.453 1.00 40.56 1755 VAL A CA 1
ATOM 1512 C C . VAL A 1 196 ? -19.098 29.286 9.949 1.00 43.85 1755 VAL A C 1
ATOM 1513 O O . VAL A 1 196 ? -19.810 29.938 9.180 1.00 43.44 1755 VAL A O 1
ATOM 1517 N N . PHE A 1 197 ? -18.070 28.546 9.541 1.00 38.96 1756 PHE A N 1
ATOM 1518 C CA . PHE A 1 197 ? -17.791 28.325 8.128 1.00 47.48 1756 PHE A CA 1
ATOM 1519 C C . PHE A 1 197 ? -18.689 27.210 7.624 1.00 44.20 1756 PHE A C 1
ATOM 1520 O O . PHE A 1 197 ? -18.728 26.131 8.207 1.00 52.51 1756 PHE A O 1
ATOM 1528 N N . LEU A 1 198 ? -19.420 27.479 6.551 1.00 35.37 1757 LEU A N 1
ATOM 1529 C CA . LEU A 1 198 ? -20.277 26.467 5.955 1.00 31.70 1757 LEU A CA 1
ATOM 1530 C C . LEU A 1 198 ? -19.568 25.806 4.777 1.00 40.43 1757 LEU A C 1
ATOM 1531 O O . LEU A 1 198 ? -18.723 26.425 4.120 1.00 38.09 1757 LEU A O 1
ATOM 1536 N N . ASN A 1 199 ? -19.898 24.543 4.523 1.00 36.52 1758 ASN A N 1
ATOM 1537 C CA . ASN A 1 199 ? -19.310 23.818 3.400 1.00 30.21 1758 ASN A CA 1
ATOM 1538 C C . ASN A 1 199 ? -20.362 23.069 2.584 1.00 36.83 1758 ASN A C 1
ATOM 1539 O O . ASN A 1 199 ? -20.773 21.960 2.935 1.00 33.30 1758 ASN A O 1
ATOM 1544 N N . ASP A 1 200 ? -20.798 23.691 1.494 1.00 34.87 1759 ASP A N 1
ATOM 1545 C CA . ASP A 1 200 ? -21.801 23.095 0.629 1.00 37.42 1759 ASP A CA 1
ATOM 1546 C C . ASP A 1 200 ? -21.120 22.172 -0.371 1.00 40.01 1759 ASP A C 1
ATOM 1547 O O . ASP A 1 200 ? -20.187 22.571 -1.062 1.00 34.27 1759 ASP A O 1
ATOM 1552 N N . ILE A 1 201 ? -21.591 20.935 -0.441 1.00 40.85 1760 ILE A N 1
ATOM 1553 C CA . ILE A 1 201 ? -20.930 19.926 -1.246 1.00 26.75 1760 ILE A CA 1
ATOM 1554 C C . ILE A 1 201 ? -21.812 19.460 -2.402 1.00 34.59 1760 ILE A C 1
ATOM 1555 O O . ILE A 1 201 ? -22.966 19.084 -2.208 1.00 36.69 1760 ILE A O 1
ATOM 1560 N N . TYR A 1 202 ? -21.256 19.505 -3.606 1.00 31.53 1761 TYR A N 1
ATOM 1561 C CA . TYR A 1 202 ? -21.974 19.115 -4.809 1.00 34.80 1761 TYR A CA 1
ATOM 1562 C C . TYR A 1 202 ? -21.167 18.053 -5.530 1.00 30.71 1761 TYR A C 1
ATOM 1563 O O . TYR A 1 202 ? -20.139 18.351 -6.136 1.00 35.42 1761 TYR A O 1
ATOM 1572 N N . TYR A 1 203 ? -21.620 16.810 -5.435 1.00 32.45 1762 TYR A N 1
ATOM 1573 C CA . TYR A 1 203 ? -20.958 15.711 -6.121 1.00 36.00 1762 TYR A CA 1
ATOM 1574 C C . TYR A 1 203 ? -21.081 15.849 -7.629 1.00 34.46 1762 TYR A C 1
ATOM 1575 O O . TYR A 1 203 ? -22.067 16.383 -8.138 1.00 28.42 1762 TYR A O 1
ATOM 1584 N N . ALA A 1 204 ? -20.066 15.372 -8.337 1.00 31.45 1763 ALA A N 1
ATOM 1585 C CA . ALA A 1 204 ? -20.067 15.411 -9.789 1.00 40.57 1763 ALA A CA 1
ATOM 1586 C C . ALA A 1 204 ? -21.386 14.860 -10.322 1.00 41.29 1763 ALA A C 1
ATOM 1587 O O . ALA A 1 204 ? -21.939 15.378 -11.287 1.00 36.83 1763 ALA A O 1
ATOM 1589 N N . SER A 1 205 ? -21.895 13.825 -9.662 1.00 40.58 1764 SER A N 1
ATOM 1590 C CA . SER A 1 205 ? -23.093 13.127 -10.114 1.00 39.79 1764 SER A CA 1
ATOM 1591 C C . SER A 1 205 ? -24.359 13.983 -10.082 1.00 38.76 1764 SER A C 1
ATOM 1592 O O . SER A 1 205 ? -25.338 13.670 -10.756 1.00 40.26 1764 SER A O 1
ATOM 1595 N N . GLU A 1 206 ? -24.343 15.062 -9.306 1.00 31.92 1765 GLU A N 1
ATOM 1596 C CA . GLU A 1 206 ? -25.529 15.909 -9.180 1.00 39.97 1765 GLU A CA 1
ATOM 1597 C C . GLU A 1 206 ? -25.380 17.238 -9.921 1.00 36.23 1765 GLU A C 1
ATOM 1598 O O . GLU A 1 206 ? -26.276 18.081 -9.890 1.00 39.20 1765 GLU A O 1
ATOM 1604 N N . ILE A 1 207 ? -24.243 17.418 -10.583 1.00 33.70 1766 ILE A N 1
ATOM 1605 C CA . ILE A 1 207 ? -24.011 18.618 -11.373 1.00 41.55 1766 ILE A CA 1
ATOM 1606 C C . ILE A 1 207 ? -24.576 18.417 -12.778 1.00 47.34 1766 ILE A C 1
ATOM 1607 O O . ILE A 1 207 ? -23.914 17.869 -13.658 1.00 56.05 1766 ILE A O 1
ATOM 1612 N N . GLU A 1 208 ? -25.816 18.857 -12.965 1.00 46.00 1767 GLU A N 1
ATOM 1613 C CA . GLU A 1 208 ? -26.558 18.592 -14.192 1.00 48.53 1767 GLU A CA 1
ATOM 1614 C C . GLU A 1 208 ? -26.131 19.469 -15.351 1.00 44.79 1767 GLU A C 1
ATOM 1615 O O . GLU A 1 208 ? -26.099 19.017 -16.493 1.00 47.58 1767 GLU A O 1
ATOM 1621 N N . GLU A 1 209 ? -25.818 20.725 -15.062 1.00 42.40 1768 GLU A N 1
ATOM 1622 C CA . GLU A 1 209 ? -25.339 21.631 -16.095 1.00 39.46 1768 GLU A CA 1
ATOM 1623 C C . GLU A 1 209 ? -24.358 22.645 -15.532 1.00 38.70 1768 GLU A C 1
ATOM 1624 O O . GLU A 1 209 ? -24.432 23.027 -14.364 1.00 38.42 1768 GLU A O 1
ATOM 1626 N N . ILE A 1 210 ? -23.430 23.058 -16.382 1.00 39.14 1769 ILE A N 1
ATOM 1627 C CA . ILE A 1 210 ? -22.436 24.053 -16.049 1.00 41.10 1769 ILE A CA 1
ATOM 1628 C C . ILE A 1 210 ? -22.431 25.002 -17.224 1.00 46.09 1769 ILE A C 1
ATOM 1629 O O . ILE A 1 210 ? -22.324 24.569 -18.371 1.00 46.80 1769 ILE A O 1
ATOM 1634 N N . CYS A 1 211 ? -22.568 26.293 -16.954 1.00 44.42 1770 CYS A N 1
ATOM 1635 C CA . CYS A 1 211 ? -22.609 27.268 -18.030 1.00 45.16 1770 CYS A CA 1
ATOM 1636 C C . CYS A 1 211 ? -21.775 28.508 -17.730 1.00 43.52 1770 CYS A C 1
ATOM 1637 O O . CYS A 1 211 ? -21.963 29.173 -16.714 1.00 44.18 1770 CYS A O 1
ATOM 1640 N N . LEU A 1 212 ? -20.844 28.802 -18.628 1.00 43.79 1771 LEU A N 1
ATOM 1641 C CA . LEU A 1 212 ? -20.047 30.013 -18.540 1.00 49.62 1771 LEU A CA 1
ATOM 1642 C C . LEU A 1 212 ? -20.858 31.174 -19.107 1.00 61.39 1771 LEU A C 1
ATOM 1643 O O . LEU A 1 212 ? -21.247 31.154 -20.275 1.00 68.48 1771 LEU A O 1
ATOM 1648 N N . VAL A 1 213 ? -21.130 32.177 -18.277 1.00 58.62 1772 VAL A N 1
ATOM 1649 C CA . VAL A 1 213 ? -21.868 33.354 -18.721 1.00 63.46 1772 VAL A CA 1
ATOM 1650 C C . VAL A 1 213 ? -20.911 34.403 -19.273 1.00 75.60 1772 VAL A C 1
ATOM 1651 O O . VAL A 1 213 ? -20.901 34.685 -20.472 1.00 76.68 1772 VAL A O 1
ATOM 1655 N N . ASP A 1 214 ? -20.109 34.978 -18.382 1.00 86.11 1773 ASP A N 1
ATOM 1656 C CA . ASP A 1 214 ? -19.072 35.925 -18.770 1.00 91.44 1773 ASP A CA 1
ATOM 1657 C C . ASP A 1 214 ? -17.714 35.269 -18.600 1.00 84.62 1773 ASP A C 1
ATOM 1658 O O . ASP A 1 214 ? -17.615 34.106 -18.207 1.00 76.35 1773 ASP A O 1
ATOM 1663 N N . GLU A 1 215 ? -16.665 36.031 -18.884 1.00 81.66 1774 GLU A N 1
ATOM 1664 C CA . GLU A 1 215 ? -15.317 35.613 -18.545 1.00 78.68 1774 GLU A CA 1
ATOM 1665 C C . GLU A 1 215 ? -15.147 35.694 -17.030 1.00 79.56 1774 GLU A C 1
ATOM 1666 O O . GLU A 1 215 ? -14.123 35.280 -16.489 1.00 82.33 1774 GLU A O 1
ATOM 1668 N N . ASN A 1 216 ? -16.166 36.222 -16.352 1.00 70.82 1775 ASN A N 1
ATOM 1669 C CA . ASN A 1 216 ? -16.119 36.433 -14.906 1.00 59.19 1775 ASN A CA 1
ATOM 1670 C C . ASN A 1 216 ? -17.246 35.744 -14.137 1.00 60.16 1775 ASN A C 1
ATOM 1671 O O . ASN A 1 216 ? -17.348 35.892 -12.920 1.00 63.99 1775 ASN A O 1
ATOM 1676 N N . GLN A 1 217 ? -18.096 34.999 -14.835 1.00 43.56 1776 GLN A N 1
ATOM 1677 C CA . GLN A 1 217 ? -19.291 34.457 -14.197 1.00 43.33 1776 GLN A CA 1
ATOM 1678 C C . GLN A 1 217 ? -19.766 33.142 -14.806 1.00 39.51 1776 GLN A C 1
ATOM 1679 O O . GLN A 1 217 ? -19.763 32.970 -16.024 1.00 38.00 1776 GLN A O 1
ATOM 1685 N N . PHE A 1 218 ? -20.178 32.211 -13.951 1.00 40.01 1777 PHE A N 1
ATOM 1686 C CA . PHE A 1 218 ? -20.704 30.933 -14.420 1.00 40.93 1777 PHE A CA 1
ATOM 1687 C C . PHE A 1 218 ? -21.824 30.423 -13.520 1.00 42.20 1777 PHE A C 1
ATOM 1688 O O . PHE A 1 218 ? -21.970 30.872 -12.385 1.00 40.18 1777 PHE A O 1
ATOM 1696 N N . THR A 1 219 ? -22.614 29.484 -14.029 1.00 42.59 1778 THR A N 1
ATOM 1697 C CA . THR A 1 219 ? -23.673 28.883 -13.228 1.00 47.29 1778 THR A CA 1
ATOM 1698 C C . THR A 1 219 ? -23.528 27.373 -13.116 1.00 46.51 1778 THR A C 1
ATOM 1699 O O . THR A 1 219 ? -23.035 26.717 -14.030 1.00 43.21 1778 THR A O 1
ATOM 1703 N N . LEU A 1 220 ? -23.953 26.833 -11.978 1.00 48.19 1779 LEU A N 1
ATOM 1704 C CA . LEU A 1 220 ? -24.069 25.394 -11.806 1.00 42.90 1779 LEU A CA 1
ATOM 1705 C C . LEU A 1 220 ? -25.535 25.066 -11.618 1.00 45.94 1779 LEU A C 1
ATOM 1706 O O . LEU A 1 220 ? -26.211 25.683 -10.798 1.00 45.80 1779 LEU A O 1
ATOM 1711 N N . THR A 1 221 ? -26.029 24.094 -12.370 1.00 47.20 1780 THR A N 1
ATOM 1712 C CA . THR A 1 221 ? -27.366 23.579 -12.127 1.00 50.26 1780 THR A CA 1
ATOM 1713 C C . THR A 1 221 ? -27.235 22.255 -11.377 1.00 47.27 1780 THR A C 1
ATOM 1714 O O . THR A 1 221 ? -26.619 21.312 -11.871 1.00 50.81 1780 THR A O 1
ATOM 1718 N N . ILE A 1 222 ? -27.790 22.204 -10.170 1.00 39.76 1781 ILE A N 1
ATOM 1719 C CA . ILE A 1 222 ? -27.670 21.035 -9.305 1.00 35.85 1781 ILE A CA 1
ATOM 1720 C C . ILE A 1 222 ? -28.956 20.227 -9.311 1.00 40.84 1781 ILE A C 1
ATOM 1721 O O . ILE A 1 222 ? -30.041 20.782 -9.143 1.00 48.68 1781 ILE A O 1
ATOM 1726 N N . ALA A 1 223 ? -28.832 18.917 -9.502 1.00 43.69 1782 ALA A N 1
ATOM 1727 C CA . ALA A 1 223 ? -29.993 18.037 -9.559 1.00 48.93 1782 ALA A CA 1
ATOM 1728 C C . ALA A 1 223 ? -30.900 18.247 -8.352 1.00 49.52 1782 ALA A C 1
ATOM 1729 O O . ALA A 1 223 ? -30.443 18.194 -7.211 1.00 44.53 1782 ALA A O 1
ATOM 1731 N N . ASN A 1 224 ? -32.181 18.493 -8.617 1.00 52.55 1783 ASN A N 1
ATOM 1732 C CA . ASN A 1 224 ? -33.192 18.671 -7.570 1.00 59.20 1783 ASN A CA 1
ATOM 1733 C C . ASN A 1 224 ? -33.061 19.949 -6.749 1.00 59.72 1783 ASN A C 1
ATOM 1734 O O . ASN A 1 224 ? -33.470 19.973 -5.589 1.00 58.43 1783 ASN A O 1
ATOM 1739 N N . GLN A 1 225 ? -32.496 21.007 -7.317 1.00 49.60 1784 GLN A N 1
ATOM 1740 C CA . GLN A 1 225 ? -32.391 22.246 -6.550 1.00 55.06 1784 GLN A CA 1
ATOM 1741 C C . GLN A 1 225 ? -32.980 23.448 -7.277 1.00 63.82 1784 GLN A C 1
ATOM 1742 O O . GLN A 1 225 ? -32.877 24.582 -6.808 1.00 71.57 1784 GLN A O 1
ATOM 1748 N N . GLY A 1 226 ? -33.614 23.175 -8.413 1.00 71.80 1785 GLY A N 1
ATOM 1749 C CA . GLY A 1 226 ? -34.362 24.174 -9.153 1.00 74.34 1785 GLY A CA 1
ATOM 1750 C C . GLY A 1 226 ? -33.539 25.344 -9.651 1.00 72.24 1785 GLY A C 1
ATOM 1751 O O . GLY A 1 226 ? -33.289 25.479 -10.850 1.00 76.52 1785 GLY A O 1
ATOM 1752 N N . THR A 1 227 ? -33.113 26.193 -8.723 1.00 59.45 1786 THR A N 1
ATOM 1753 C CA . THR A 1 227 ? -32.423 27.427 -9.067 1.00 57.69 1786 THR A CA 1
ATOM 1754 C C . THR A 1 227 ? -30.910 27.252 -9.133 1.00 56.56 1786 THR A C 1
ATOM 1755 O O . THR A 1 227 ? -30.276 26.892 -8.142 1.00 54.81 1786 THR A O 1
ATOM 1759 N N . PRO A 1 228 ? -30.329 27.517 -10.311 1.00 52.65 1787 PRO A N 1
ATOM 1760 C CA . PRO A 1 228 ? -28.886 27.423 -10.529 1.00 49.50 1787 PRO A CA 1
ATOM 1761 C C . PRO A 1 228 ? -28.131 28.295 -9.537 1.00 48.01 1787 PRO A C 1
ATOM 1762 O O . PRO A 1 228 ? -28.630 29.349 -9.143 1.00 57.98 1787 PRO A O 1
ATOM 1766 N N . LEU A 1 229 ? -26.954 27.844 -9.121 1.00 37.07 1788 LEU A N 1
ATOM 1767 C CA . LEU A 1 229 ? -26.059 28.684 -8.342 1.00 37.61 1788 LEU A CA 1
ATOM 1768 C C . LEU A 1 229 ? -25.271 29.533 -9.325 1.00 40.74 1788 LEU A C 1
ATOM 1769 O O . LEU A 1 229 ? -24.901 29.064 -10.404 1.00 44.67 1788 LEU A O 1
ATOM 1774 N N . THR A 1 230 ? -25.022 30.783 -8.958 1.00 34.16 1789 THR A N 1
ATOM 1775 C CA . THR A 1 230 ? -24.289 31.695 -9.823 1.00 42.65 1789 THR A CA 1
ATOM 1776 C C . THR A 1 230 ? -23.059 32.216 -9.100 1.00 47.05 1789 THR A C 1
ATOM 1777 O O . THR A 1 230 ? -23.156 32.733 -7.988 1.00 46.99 1789 THR A O 1
ATOM 1781 N N . PHE A 1 231 ? -21.896 32.077 -9.726 1.00 41.55 1790 PHE A N 1
ATOM 1782 C CA . PHE A 1 231 ? -20.675 32.576 -9.114 1.00 38.57 1790 PHE A CA 1
ATOM 1783 C C . PHE A 1 231 ? -19.955 33.578 -9.993 1.00 44.49 1790 PHE A C 1
ATOM 1784 O O . PHE A 1 231 ? -20.102 33.588 -11.214 1.00 47.57 1790 PHE A O 1
ATOM 1792 N N . MET A 1 232 ? -19.174 34.424 -9.341 1.00 47.58 1791 MET A N 1
ATOM 1793 C CA . MET A 1 232 ? -18.372 35.415 -10.019 1.00 47.58 1791 MET A CA 1
ATOM 1794 C C . MET A 1 232 ? -16.949 35.247 -9.539 1.00 49.35 1791 MET A C 1
ATOM 1795 O O . MET A 1 232 ? -16.699 35.109 -8.342 1.00 45.02 1791 MET A O 1
ATOM 1800 N N . HIS A 1 233 ? -16.023 35.240 -10.489 1.00 48.81 1792 HIS A N 1
ATOM 1801 C CA . HIS A 1 233 ? -14.614 35.070 -10.202 1.00 45.42 1792 HIS A CA 1
ATOM 1802 C C . HIS A 1 233 ? -13.856 35.368 -11.487 1.00 53.63 1792 HIS A C 1
ATOM 1803 O O . HIS A 1 233 ? -14.349 35.097 -12.582 1.00 59.95 1792 HIS A O 1
ATOM 1810 N N . GLN A 1 234 ? -12.660 35.928 -11.356 1.00 56.64 1793 GLN A N 1
ATOM 1811 C CA . GLN A 1 234 ? -11.886 36.334 -12.521 1.00 61.90 1793 GLN A CA 1
ATOM 1812 C C . GLN A 1 234 ? -11.338 35.138 -13.300 1.00 56.32 1793 GLN A C 1
ATOM 1813 O O . GLN A 1 234 ? -10.910 35.275 -14.447 1.00 60.39 1793 GLN A O 1
ATOM 1819 N N . GLU A 1 235 ? -11.361 33.965 -12.680 1.00 45.44 1794 GLU A N 1
ATOM 1820 C CA . GLU A 1 235 ? -10.801 32.771 -13.306 1.00 51.11 1794 GLU A CA 1
ATOM 1821 C C . GLU A 1 235 ? -11.876 31.752 -13.681 1.00 45.07 1794 GLU A C 1
ATOM 1822 O O . GLU A 1 235 ? -11.605 30.555 -13.768 1.00 42.26 1794 GLU A O 1
ATOM 1828 N N . CYS A 1 236 ? -13.090 32.247 -13.917 1.00 37.06 1795 CYS A N 1
ATOM 1829 C CA . CYS A 1 236 ? -14.235 31.403 -14.247 1.00 37.25 1795 CYS A CA 1
ATOM 1830 C C . CYS A 1 236 ? -13.952 30.404 -15.365 1.00 38.09 1795 CYS A C 1
ATOM 1831 O O . CYS A 1 236 ? -14.369 29.246 -15.281 1.00 38.58 1795 CYS A O 1
ATOM 1834 N N . GLU A 1 237 ? -13.255 30.848 -16.410 1.00 35.76 1796 GLU A N 1
ATOM 1835 C CA . GLU A 1 237 ? -12.915 29.956 -17.512 1.00 44.33 1796 GLU A CA 1
ATOM 1836 C C . GLU A 1 237 ? -12.325 28.671 -16.946 1.00 45.24 1796 GLU A C 1
ATOM 1837 O O . GLU A 1 237 ? -12.746 27.576 -17.300 1.00 43.66 1796 GLU A O 1
ATOM 1843 N N . ALA A 1 238 ? -11.360 28.820 -16.043 1.00 44.68 1797 ALA A N 1
ATOM 1844 C CA . ALA A 1 238 ? -10.633 27.677 -15.496 1.00 40.81 1797 ALA A CA 1
ATOM 1845 C C . ALA A 1 238 ? -11.463 26.887 -14.488 1.00 38.81 1797 ALA A C 1
ATOM 1846 O O . ALA A 1 238 ? -11.378 25.662 -14.439 1.00 32.80 1797 ALA A O 1
ATOM 1848 N N . ILE A 1 239 ? -12.266 27.580 -13.685 1.00 32.09 1798 ILE A N 1
ATOM 1849 C CA . ILE A 1 239 ? -13.143 26.887 -12.746 1.00 30.83 1798 ILE A CA 1
ATOM 1850 C C . ILE A 1 239 ? -14.094 25.970 -13.507 1.00 33.92 1798 ILE A C 1
ATOM 1851 O O . ILE A 1 239 ? -14.247 24.792 -13.175 1.00 34.50 1798 ILE A O 1
ATOM 1856 N N . VAL A 1 240 ? -14.733 26.527 -14.529 1.00 33.64 1799 VAL A N 1
ATOM 1857 C CA . VAL A 1 240 ? -15.675 25.776 -15.347 1.00 33.42 1799 VAL A CA 1
ATOM 1858 C C . VAL A 1 240 ? -14.998 24.583 -16.006 1.00 31.19 1799 VAL A C 1
ATOM 1859 O O . VAL A 1 240 ? -15.560 23.490 -16.030 1.00 32.09 1799 VAL A O 1
ATOM 1863 N N . GLN A 1 241 ? -13.787 24.790 -16.523 1.00 34.38 1800 GLN A N 1
ATOM 1864 C CA . GLN A 1 241 ? -13.053 23.713 -17.195 1.00 38.18 1800 GLN A CA 1
ATOM 1865 C C . GLN A 1 241 ? -12.785 22.546 -16.258 1.00 31.88 1800 GLN A C 1
ATOM 1866 O O . GLN A 1 241 ? -12.898 21.391 -16.655 1.00 33.47 1800 GLN A O 1
ATOM 1872 N N . SER A 1 242 ? -12.435 22.849 -15.013 1.00 31.04 1801 SER A N 1
ATOM 1873 C CA . SER A 1 242 ? -12.102 21.800 -14.054 1.00 36.00 1801 SER A CA 1
ATOM 1874 C C . SER A 1 242 ? -13.348 21.066 -13.560 1.00 35.68 1801 SER A C 1
ATOM 1875 O O . SER A 1 242 ? -13.275 19.897 -13.186 1.00 37.34 1801 SER A O 1
ATOM 1878 N N . ILE A 1 243 ? -14.488 21.754 -13.553 1.00 31.86 1802 ILE A N 1
ATOM 1879 C CA . ILE A 1 243 ? -15.741 21.133 -13.127 1.00 34.76 1802 ILE A CA 1
ATOM 1880 C C . ILE A 1 243 ? -16.319 20.263 -14.243 1.00 34.70 1802 ILE A C 1
ATOM 1881 O O . ILE A 1 243 ? -16.826 19.167 -13.989 1.00 33.15 1802 ILE A O 1
ATOM 1886 N N . ILE A 1 244 ? -16.233 20.747 -15.478 1.00 31.53 1803 ILE A N 1
ATOM 1887 C CA . ILE A 1 244 ? -16.589 19.920 -16.627 1.00 34.37 1803 ILE A CA 1
ATOM 1888 C C . ILE A 1 244 ? -15.763 18.637 -16.617 1.00 34.49 1803 ILE A C 1
ATOM 1889 O O . ILE A 1 244 ? -16.289 17.543 -16.839 1.00 44.52 1803 ILE A O 1
ATOM 1894 N N . HIS A 1 245 ? -14.471 18.778 -16.338 1.00 36.47 1804 HIS A N 1
ATOM 1895 C CA . H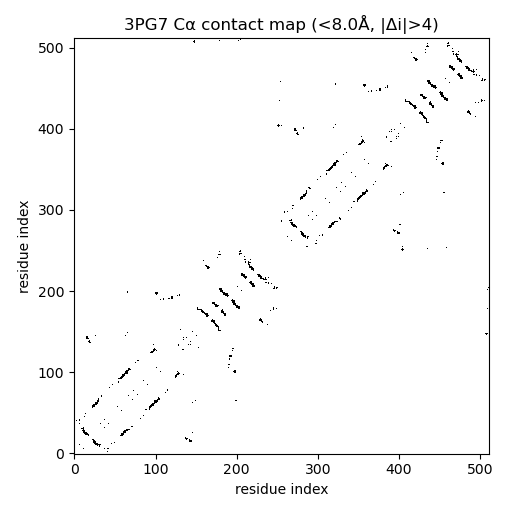IS A 1 245 ? -13.557 17.636 -16.290 1.00 41.18 1804 HIS A CA 1
ATOM 1896 C C . HIS A 1 245 ? -14.019 16.607 -15.271 1.00 41.00 1804 HIS A C 1
ATOM 1897 O O . HIS A 1 245 ? -13.952 15.408 -15.504 1.00 38.74 1804 HIS A O 1
ATOM 1904 N N . ILE A 1 246 ? -14.492 17.092 -14.134 1.00 37.13 1805 ILE A N 1
ATOM 1905 C CA . ILE A 1 246 ? -14.927 16.217 -13.051 1.00 42.02 1805 ILE A CA 1
ATOM 1906 C C . ILE A 1 246 ? -16.280 15.552 -13.352 1.00 36.80 1805 ILE A C 1
ATOM 1907 O O . ILE A 1 246 ? -16.508 14.383 -13.018 1.00 33.16 1805 ILE A O 1
ATOM 1912 N N . ARG A 1 247 ? -17.163 16.301 -14.004 1.00 31.66 1806 ARG A N 1
ATOM 1913 C CA . ARG A 1 247 ? -18.471 15.799 -14.385 1.00 33.90 1806 ARG A CA 1
ATOM 1914 C C . ARG A 1 247 ? -18.295 14.745 -15.466 1.00 41.02 1806 ARG A C 1
ATOM 1915 O O . ARG A 1 247 ? -18.952 13.704 -15.448 1.00 44.65 1806 ARG A O 1
ATOM 1923 N N . THR A 1 248 ? -17.403 15.025 -16.410 1.00 37.51 1807 THR A N 1
ATOM 1924 C CA . THR A 1 248 ? -17.122 14.097 -17.502 1.00 41.93 1807 THR A CA 1
ATOM 1925 C C . THR A 1 248 ? -16.539 12.798 -16.965 1.00 44.81 1807 THR A C 1
ATOM 1926 O O . THR A 1 248 ? -16.945 11.712 -17.369 1.00 42.20 1807 THR A O 1
ATOM 1930 N N . ARG A 1 249 ? -15.592 12.916 -16.041 1.00 43.21 1808 ARG A N 1
ATOM 1931 C CA . ARG A 1 249 ? -15.004 11.745 -15.411 1.00 45.73 1808 ARG A CA 1
ATOM 1932 C C . ARG A 1 249 ? -16.101 10.881 -14.799 1.00 48.05 1808 ARG A C 1
ATOM 1933 O O . ARG A 1 249 ? -16.132 9.668 -15.020 1.00 52.67 1808 ARG A O 1
ATOM 1941 N N . TRP A 1 250 ? -17.012 11.508 -14.053 1.00 40.67 1809 TRP A N 1
ATOM 1942 C CA . TRP A 1 250 ? -18.137 10.778 -13.470 1.00 42.25 1809 TRP A CA 1
ATOM 1943 C C . TRP A 1 250 ? -18.972 10.094 -14.552 1.00 45.00 1809 TRP A C 1
ATOM 1944 O O . TRP A 1 250 ? -19.364 8.937 -14.400 1.00 49.24 1809 TRP A O 1
ATOM 1955 N N . GLU A 1 251 ? -19.232 10.808 -15.642 1.00 38.68 1810 GLU A N 1
ATOM 1956 C CA . GLU A 1 251 ? -20.045 10.269 -16.730 1.00 52.78 1810 GLU A CA 1
ATOM 1957 C C . GLU A 1 251 ? -19.404 9.048 -17.383 1.00 48.38 1810 GLU A C 1
ATOM 1958 O O . GLU A 1 251 ? -20.024 7.994 -17.492 1.00 41.43 1810 GLU A O 1
ATOM 1964 N N . LEU A 1 252 ? -18.156 9.191 -17.807 1.00 45.96 1811 LEU A N 1
ATOM 1965 C CA . LEU A 1 252 ? -17.456 8.097 -18.464 1.00 47.71 1811 LEU A CA 1
ATOM 1966 C C . LEU A 1 252 ? -17.446 6.819 -17.624 1.00 53.20 1811 LEU A C 1
ATOM 1967 O O . LEU A 1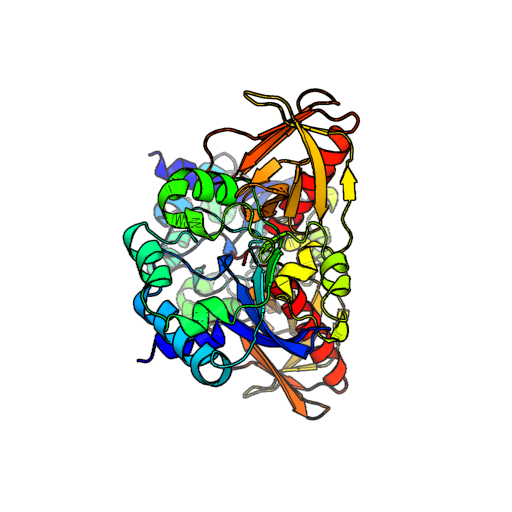 252 ? -17.326 5.717 -18.160 1.00 58.52 1811 LEU A O 1
ATOM 1972 N N . SER A 1 253 ? -17.593 6.970 -16.311 1.00 48.52 1812 SER A N 1
ATOM 1973 C CA . SER A 1 253 ? -17.477 5.838 -15.400 1.00 45.20 1812 SER A CA 1
ATOM 1974 C C . SER A 1 253 ? -18.801 5.118 -15.149 1.00 51.57 1812 SER A C 1
ATOM 1975 O O . SER A 1 253 ? -18.824 4.057 -14.531 1.00 54.54 1812 SER A O 1
ATOM 1978 N N . GLN A 1 254 ? -19.908 5.687 -15.608 1.00 49.85 1813 GLN A N 1
ATOM 1979 C CA . GLN A 1 254 ? -21.188 5.052 -15.327 1.00 54.94 1813 GLN A CA 1
ATOM 1980 C C . GLN A 1 254 ? -21.428 3.777 -16.150 1.00 65.90 1813 GLN A C 1
ATOM 1981 O O . GLN A 1 254 ? -21.114 3.716 -17.344 1.00 54.35 1813 GLN A O 1
ATOM 1987 N N . PRO A 1 255 ? -21.958 2.738 -15.489 1.00 71.90 1814 PRO A N 1
ATOM 1988 C CA . PRO A 1 255 ? -22.259 1.478 -16.166 1.00 80.71 1814 PRO A CA 1
ATOM 1989 C C . PRO A 1 255 ? -23.333 1.717 -17.213 1.00 93.18 1814 PRO A C 1
ATOM 1990 O O . PRO A 1 255 ? -24.520 1.692 -16.878 1.00 106.92 1814 PRO A O 1
ATOM 1994 N N . ASP A 1 256 ? -22.914 1.983 -18.448 1.00 86.24 1815 ASP A N 1
ATOM 1995 C CA . ASP A 1 256 ? -23.828 2.090 -19.580 1.00 88.74 1815 ASP A CA 1
ATOM 1996 C C . ASP A 1 256 ? -24.414 3.500 -19.696 1.00 82.75 1815 ASP A C 1
ATOM 1997 O O . ASP A 1 256 ? -24.743 4.132 -18.691 1.00 76.45 1815 ASP A O 1
ATOM 2003 N N . LYS B 1 1 ? -45.383 9.195 -28.967 1.00 82.33 1560 LYS B N 1
ATOM 2004 C CA . LYS B 1 1 ? -44.554 10.052 -29.809 1.00 94.39 1560 LYS B CA 1
ATOM 2005 C C . LYS B 1 1 ? -43.887 11.155 -28.994 1.00 101.63 1560 LYS B C 1
ATOM 2006 O O . LYS B 1 1 ? -43.895 12.325 -29.382 1.00 100.29 1560 LYS B O 1
ATOM 2008 N N . GLU B 1 2 ? -43.324 10.772 -27.855 1.00 104.79 1561 GLU B N 1
ATOM 2009 C CA . GLU B 1 2 ? -42.535 11.680 -27.036 1.00 108.87 1561 GLU B CA 1
ATOM 2010 C C . GLU B 1 2 ? -41.443 10.868 -26.361 1.00 110.82 1561 GLU B C 1
ATOM 2011 O O . GLU B 1 2 ? -40.347 11.364 -26.096 1.00 112.13 1561 GLU B O 1
ATOM 2013 N N . GLU B 1 3 ? -41.759 9.606 -26.090 1.00 105.78 1562 GLU B N 1
ATOM 2014 C CA . GLU B 1 3 ? -40.782 8.667 -25.565 1.00 97.63 1562 GLU B CA 1
ATOM 2015 C C . GLU B 1 3 ? -39.852 8.255 -26.697 1.00 96.28 1562 GLU B C 1
ATOM 2016 O O . GLU B 1 3 ? -38.711 7.854 -26.464 1.00 96.19 1562 GLU B O 1
ATOM 2018 N N . PHE B 1 4 ? -40.358 8.354 -27.925 1.00 90.87 1563 PHE B N 1
ATOM 2019 C CA . PHE B 1 4 ? -39.556 8.099 -29.114 1.00 82.65 1563 PHE B CA 1
ATOM 2020 C C . PHE B 1 4 ? -38.422 9.108 -29.170 1.00 77.25 1563 PHE B C 1
ATOM 2021 O O . PHE B 1 4 ? -37.271 8.745 -29.410 1.00 77.92 1563 PHE B O 1
ATOM 2023 N N . LYS B 1 5 ? -38.755 10.375 -28.932 1.00 69.48 1564 LYS B N 1
ATOM 2024 C CA . LYS B 1 5 ? -37.771 11.456 -28.942 1.00 72.81 1564 LYS B CA 1
ATOM 2025 C C . LYS B 1 5 ? -36.628 11.187 -27.972 1.00 64.40 1564 LYS B C 1
ATOM 2026 O O . LYS B 1 5 ? -35.492 11.605 -28.198 1.00 60.30 1564 LYS B O 1
ATOM 2028 N N . ALA B 1 6 ? -36.937 10.490 -26.886 1.00 60.74 1565 ALA B N 1
ATOM 2029 C CA . ALA B 1 6 ? -35.930 10.158 -25.888 1.00 62.30 1565 ALA B CA 1
ATOM 2030 C C . ALA B 1 6 ? -34.828 9.262 -26.467 1.00 61.17 1565 ALA B C 1
ATOM 2031 O O . ALA B 1 6 ? -33.684 9.294 -26.010 1.00 60.91 1565 ALA B O 1
ATOM 2033 N N . LEU B 1 7 ? -35.177 8.478 -27.483 1.00 54.28 1566 LEU B N 1
ATOM 2034 C CA . LEU B 1 7 ? -34.244 7.527 -28.076 1.00 48.89 1566 LEU B CA 1
ATOM 2035 C C . LEU B 1 7 ? -33.071 8.220 -28.775 1.00 54.18 1566 LEU B C 1
ATOM 2036 O O . LEU B 1 7 ? -31.942 7.733 -28.738 1.00 52.38 1566 LEU B O 1
ATOM 2041 N N . LYS B 1 8 ? -33.329 9.365 -29.396 1.00 49.89 1567 LYS B N 1
ATOM 2042 C CA . LYS B 1 8 ? -32.258 10.112 -30.045 1.00 56.81 1567 LYS B CA 1
ATOM 2043 C C . LYS B 1 8 ? -31.268 10.631 -29.005 1.00 58.82 1567 LYS B C 1
ATOM 2044 O O . LYS B 1 8 ? -30.054 10.602 -29.214 1.00 56.31 1567 LYS B O 1
ATOM 2046 N N . THR B 1 9 ? -31.800 11.090 -27.876 1.00 58.35 1568 THR B N 1
ATOM 2047 C CA . THR B 1 9 ? -30.981 11.600 -26.785 1.00 61.82 1568 THR B CA 1
ATOM 2048 C C . THR B 1 9 ? -30.157 10.480 -26.164 1.00 56.56 1568 THR B C 1
ATOM 2049 O O . THR B 1 9 ? -29.032 10.697 -25.711 1.00 56.78 1568 THR B O 1
ATOM 2053 N N . LEU B 1 10 ? -30.730 9.280 -26.159 1.00 44.33 1569 LEU B N 1
ATOM 2054 C CA . LEU B 1 10 ? -30.109 8.111 -25.548 1.00 46.04 1569 LEU B CA 1
ATOM 2055 C C . LEU B 1 10 ? -28.864 7.661 -26.302 1.00 45.00 1569 LEU B C 1
ATOM 2056 O O . LEU B 1 10 ? -27.941 7.097 -25.713 1.00 47.30 1569 LEU B O 1
ATOM 2061 N N . SER B 1 11 ? -28.851 7.916 -27.607 1.00 42.38 1570 SER B N 1
ATOM 2062 C CA . SER B 1 11 ? -27.776 7.454 -28.474 1.00 44.09 1570 SER B CA 1
ATOM 2063 C C . SER B 1 11 ? -27.653 5.937 -28.444 1.00 31.28 1570 SER B C 1
ATOM 2064 O O . SER B 1 11 ? -26.563 5.415 -28.234 1.00 30.71 1570 SER B O 1
ATOM 2067 N N . ILE B 1 12 ? -28.775 5.244 -28.633 1.00 32.38 1571 ILE B N 1
ATOM 2068 C CA . ILE B 1 12 ? -28.777 3.798 -28.812 1.00 36.44 1571 ILE B CA 1
ATOM 2069 C C . ILE B 1 12 ? -28.358 3.501 -30.235 1.00 34.09 1571 ILE B C 1
ATOM 2070 O O . ILE B 1 12 ? -27.670 2.519 -30.502 1.00 30.43 1571 ILE B O 1
ATOM 2075 N N . PHE B 1 13 ? -28.809 4.344 -31.158 1.00 27.20 1572 PHE B N 1
ATOM 2076 C CA . PHE B 1 13 ? -28.534 4.121 -32.570 1.00 32.51 1572 PHE B CA 1
ATOM 2077 C C . PHE B 1 13 ? -28.306 5.428 -33.312 1.00 38.52 1572 PHE B C 1
ATOM 2078 O O . PHE B 1 13 ? -29.212 6.249 -33.432 1.00 41.03 1572 PHE B O 1
ATOM 2086 N N . TYR B 1 14 ? -27.091 5.616 -33.814 1.00 39.33 1573 TYR B N 1
ATOM 2087 C CA . TYR B 1 14 ? -26.741 6.860 -34.480 1.00 38.82 1573 TYR B CA 1
ATOM 2088 C C . TYR B 1 14 ? -25.824 6.621 -35.666 1.00 36.28 1573 TYR B C 1
ATOM 2089 O O . TYR B 1 14 ? -25.087 5.635 -35.708 1.00 30.52 1573 TYR B O 1
ATOM 2098 N N . GLN B 1 15 ? -25.894 7.529 -36.635 1.00 35.14 1574 GLN B N 1
ATOM 2099 C CA . GLN B 1 15 ? -24.993 7.530 -37.776 1.00 34.38 1574 GLN B CA 1
ATOM 2100 C C . GLN B 1 15 ? -23.769 8.358 -37.406 1.00 33.34 1574 GLN B C 1
ATOM 2101 O O . GLN B 1 15 ? -23.896 9.450 -36.861 1.00 32.06 1574 GLN B O 1
ATOM 2107 N N . ALA B 1 16 ? -22.584 7.833 -37.683 1.00 29.25 1575 ALA B N 1
ATOM 2108 C CA . ALA B 1 16 ? -21.372 8.622 -37.528 1.00 32.59 1575 ALA B CA 1
ATOM 2109 C C . ALA B 1 16 ? -20.225 8.015 -38.312 1.00 37.66 1575 ALA B C 1
ATOM 2110 O O . ALA B 1 16 ? -19.856 6.861 -38.100 1.00 31.44 1575 ALA B O 1
ATOM 2112 N N . GLY B 1 17 ? -19.669 8.799 -39.228 1.00 32.46 1576 GLY B N 1
ATOM 2113 C CA . GLY B 1 17 ? -18.470 8.398 -39.932 1.00 25.26 1576 GLY B CA 1
ATOM 2114 C C . GLY B 1 17 ? -18.708 7.637 -41.223 1.00 35.29 1576 GLY B C 1
ATOM 2115 O O . GLY B 1 17 ? -19.832 7.233 -41.541 1.00 33.86 1576 GLY B O 1
ATOM 2116 N N . THR B 1 18 ? -17.623 7.440 -41.961 1.00 28.17 1577 THR B N 1
ATOM 2117 C CA . THR B 1 18 ? -17.640 6.726 -43.223 1.00 32.55 1577 THR B CA 1
ATOM 2118 C C . THR B 1 18 ? -16.500 5.717 -43.228 1.00 32.16 1577 THR B C 1
ATOM 2119 O O . THR B 1 18 ? -15.379 6.035 -42.839 1.00 29.08 1577 THR B O 1
ATOM 2123 N N . SER B 1 19 ? -16.790 4.495 -43.654 1.00 31.41 1578 SER B N 1
ATOM 2124 C CA . SER B 1 19 ? -15.778 3.448 -43.660 1.00 36.23 1578 SER B CA 1
ATOM 2125 C C . SER B 1 19 ? -14.758 3.666 -44.774 1.00 40.50 1578 SER B C 1
ATOM 2126 O O . SER B 1 19 ? -14.983 4.456 -45.692 1.00 41.71 1578 SER B O 1
ATOM 2129 N N . LYS B 1 20 ? -13.635 2.959 -44.684 1.00 40.65 1579 LYS B N 1
ATOM 2130 C CA . LYS B 1 20 ? -12.586 3.059 -45.695 1.00 47.47 1579 LYS B CA 1
ATOM 2131 C C . LYS B 1 20 ? -13.100 2.626 -47.060 1.00 46.64 1579 LYS B C 1
ATOM 2132 O O . LYS B 1 20 ? -12.591 3.066 -48.093 1.00 47.56 1579 LYS B O 1
ATOM 2138 N N . ALA B 1 21 ? -14.111 1.763 -47.059 1.00 39.48 1580 ALA B N 1
ATOM 2139 C CA . ALA B 1 21 ? -14.716 1.290 -48.299 1.00 37.41 1580 ALA B CA 1
ATOM 2140 C C . ALA B 1 21 ? -15.727 2.295 -48.852 1.00 43.46 1580 ALA B C 1
ATOM 2141 O O . ALA B 1 21 ? -16.365 2.047 -49.877 1.00 53.14 1580 ALA B O 1
ATOM 2143 N N . GLY B 1 22 ? -15.878 3.421 -48.159 1.00 39.20 1581 GLY B N 1
ATOM 2144 C CA . GLY B 1 22 ? -16.716 4.512 -48.629 1.00 40.41 1581 GLY B CA 1
ATOM 2145 C C . GLY B 1 22 ? -18.170 4.484 -48.179 1.00 43.93 1581 GLY B C 1
ATOM 2146 O O . GLY B 1 22 ? -19.009 5.189 -48.743 1.00 41.41 1581 GLY B O 1
ATOM 2147 N N . ASN B 1 23 ? -18.474 3.683 -47.159 1.00 32.90 1582 ASN B N 1
ATOM 2148 C CA . ASN B 1 23 ? -19.856 3.514 -46.694 1.00 29.65 1582 ASN B CA 1
ATOM 2149 C C . ASN B 1 23 ? -20.146 4.168 -45.345 1.00 33.11 1582 ASN B C 1
ATOM 2150 O O . ASN B 1 23 ? -19.340 4.093 -44.420 1.00 42.02 1582 ASN B O 1
ATOM 2155 N N . PRO B 1 24 ? -21.314 4.809 -45.235 1.00 35.74 1583 PRO B N 1
ATOM 2156 C CA . PRO B 1 24 ? -21.773 5.434 -43.991 1.00 25.70 1583 PRO B CA 1
ATOM 2157 C C . PRO B 1 24 ? -21.884 4.391 -42.878 1.00 32.55 1583 PRO B C 1
ATOM 2158 O O . PRO B 1 24 ? -22.322 3.268 -43.124 1.00 31.67 1583 PRO B O 1
ATOM 2162 N N . ILE B 1 25 ? -21.493 4.764 -41.667 1.00 35.47 1584 ILE B N 1
ATOM 2163 C CA . ILE B 1 25 ? -21.488 3.829 -40.552 1.00 29.81 1584 ILE B CA 1
ATOM 2164 C C . ILE B 1 25 ? -22.565 4.177 -39.533 1.00 29.48 1584 ILE B C 1
ATOM 2165 O O . ILE B 1 25 ? -22.843 5.351 -39.292 1.00 31.80 1584 ILE B O 1
ATOM 2170 N N . PHE B 1 26 ? -23.178 3.153 -38.948 1.00 29.61 1585 PHE B N 1
ATOM 2171 C CA . PHE B 1 26 ? -24.158 3.346 -37.880 1.00 29.18 1585 PHE B CA 1
ATOM 2172 C C . PHE B 1 26 ? -23.723 2.573 -36.640 1.00 28.29 1585 PHE B C 1
ATOM 2173 O O . PHE B 1 26 ? -23.168 1.485 -36.747 1.00 33.16 1585 PHE B O 1
ATOM 2181 N N . TYR B 1 27 ? -23.958 3.145 -35.464 1.00 33.20 1586 TYR B N 1
ATOM 2182 C CA . TYR B 1 27 ? -23.598 2.488 -34.212 1.00 28.96 1586 TYR B CA 1
ATOM 2183 C C . TYR B 1 27 ? -24.841 2.045 -33.467 1.00 28.87 1586 TYR B C 1
ATOM 2184 O O . TYR B 1 27 ? -25.770 2.831 -33.279 1.00 27.87 1586 TYR B O 1
ATOM 2193 N N . TYR B 1 28 ? -24.865 0.779 -33.069 1.00 25.52 1587 TYR B N 1
ATOM 2194 C CA . TYR B 1 28 ? -25.882 0.290 -32.151 1.00 25.30 1587 TYR B CA 1
ATOM 2195 C C . TYR B 1 28 ? -25.226 0.007 -30.802 1.00 32.32 1587 TYR B C 1
ATOM 2196 O O . TYR B 1 28 ? -24.321 -0.828 -30.694 1.00 24.55 1587 TYR B O 1
ATOM 2205 N N . VAL B 1 29 ? -25.674 0.724 -29.778 1.00 31.07 1588 VAL B N 1
ATOM 2206 C CA . VAL B 1 29 ? -25.151 0.546 -28.437 1.00 28.82 1588 VAL B CA 1
ATOM 2207 C C . VAL B 1 29 ? -26.074 -0.340 -27.613 1.00 26.93 1588 VAL B C 1
ATOM 2208 O O . VAL B 1 29 ? -27.051 0.130 -27.023 1.00 29.34 1588 VAL B O 1
ATOM 2212 N N . ALA B 1 30 ? -25.754 -1.628 -27.573 1.00 25.00 1589 ALA B N 1
ATOM 2213 C CA . ALA B 1 30 ? -26.676 -2.629 -27.044 1.00 25.97 1589 ALA B CA 1
ATOM 2214 C C . ALA B 1 30 ? -27.082 -2.417 -25.583 1.00 33.70 1589 ALA B C 1
ATOM 2215 O O . ALA B 1 30 ? -28.231 -2.661 -25.223 1.00 35.33 1589 ALA B O 1
ATOM 2217 N N . ARG B 1 31 ? -26.157 -1.951 -24.749 1.00 26.05 1590 ARG B N 1
ATOM 2218 C CA . ARG B 1 31 ? -26.432 -1.843 -23.316 1.00 22.65 1590 ARG B CA 1
ATOM 2219 C C . ARG B 1 31 ? -27.422 -0.735 -22.983 1.00 27.85 1590 ARG B C 1
ATOM 2220 O O . ARG B 1 31 ? -27.845 -0.592 -21.838 1.00 32.10 1590 ARG B O 1
ATOM 2228 N N . ARG B 1 32 ? -27.790 0.051 -23.983 1.00 27.21 1591 ARG B N 1
ATOM 2229 C CA . ARG B 1 32 ? -28.700 1.162 -23.751 1.00 30.62 1591 ARG B CA 1
ATOM 2230 C C . ARG B 1 32 ? -30.161 0.791 -23.970 1.00 30.45 1591 ARG B C 1
ATOM 2231 O O . ARG B 1 32 ? -31.059 1.568 -23.651 1.00 36.19 1591 ARG B O 1
ATOM 2239 N N . PHE B 1 33 ? -30.395 -0.400 -24.510 1.00 34.95 1592 PHE B N 1
ATOM 2240 C CA . PHE B 1 33 ? -31.753 -0.915 -24.603 1.00 37.41 1592 PHE B CA 1
ATOM 2241 C C . PHE B 1 33 ? -32.038 -1.700 -23.334 1.00 37.58 1592 PHE B C 1
ATOM 2242 O O . PHE B 1 33 ? -31.348 -2.671 -23.036 1.00 36.44 1592 PHE B O 1
ATOM 2250 N N . LYS B 1 34 ? -33.035 -1.265 -22.573 1.00 34.80 1593 LYS B N 1
ATOM 2251 C CA . LYS B 1 34 ? -33.453 -1.993 -21.378 1.00 40.64 1593 LYS B CA 1
ATOM 2252 C C . LYS B 1 34 ? -34.772 -2.710 -21.649 1.00 41.70 1593 LYS B C 1
ATOM 2253 O O . LYS B 1 34 ? -35.826 -2.082 -21.734 1.00 36.29 1593 LYS B O 1
ATOM 2259 N N . THR B 1 35 ? -34.693 -4.029 -21.800 1.00 34.89 1594 THR B N 1
ATOM 2260 C CA . THR B 1 35 ? -35.844 -4.858 -22.146 1.00 40.47 1594 THR B CA 1
ATOM 2261 C C . THR B 1 35 ? -37.082 -4.472 -21.349 1.00 47.91 1594 THR B C 1
ATOM 2262 O O . THR B 1 35 ? -38.177 -4.356 -21.897 1.00 59.84 1594 THR B O 1
ATOM 2266 N N . GLY B 1 36 ? -36.916 -4.276 -20.050 1.00 41.56 1595 GLY B N 1
ATOM 2267 C CA . GLY B 1 36 ? -38.040 -3.848 -19.236 1.00 66.16 1595 GLY B CA 1
ATOM 2268 C C . GLY B 1 36 ? -38.811 -2.686 -19.851 1.00 63.30 1595 GLY B C 1
ATOM 2269 O O . GLY B 1 36 ? -39.960 -2.835 -20.269 1.00 62.84 1595 GLY B O 1
ATOM 2270 N N . GLN B 1 37 ? -38.173 -1.521 -19.900 1.00 56.23 1596 GLN B N 1
ATOM 2271 C CA . GLN B 1 37 ? -38.777 -0.335 -20.489 1.00 71.98 1596 GLN B CA 1
ATOM 2272 C C . GLN B 1 37 ? -38.509 -0.274 -21.986 1.00 83.75 1596 GLN B C 1
ATOM 2273 O O . GLN B 1 37 ? -38.178 -1.284 -22.609 1.00 90.01 1596 GLN B O 1
ATOM 2279 N N . ILE B 1 38 ? -38.647 0.919 -22.554 1.00 82.93 1597 ILE B N 1
ATOM 2280 C CA . ILE B 1 38 ? -38.459 1.126 -23.986 1.00 78.93 1597 ILE B CA 1
ATOM 2281 C C . ILE B 1 38 ? -39.296 0.164 -24.813 1.00 83.80 1597 ILE B C 1
ATOM 2282 O O . ILE B 1 38 ? -38.893 -0.974 -25.061 1.00 84.07 1597 ILE B O 1
ATOM 2287 N N . ASN B 1 39 ? -40.465 0.633 -25.229 1.00 81.95 1598 ASN B N 1
ATOM 2288 C CA . ASN B 1 39 ? -41.292 -0.095 -26.176 1.00 79.23 1598 ASN B CA 1
ATOM 2289 C C . ASN B 1 39 ? -40.447 -0.524 -27.375 1.00 71.48 1598 ASN B C 1
ATOM 2290 O O . ASN B 1 39 ? -39.886 0.316 -28.077 1.00 75.43 1598 ASN B O 1
ATOM 2295 N N . GLY B 1 40 ? -40.345 -1.831 -27.598 1.00 52.50 1599 GLY B N 1
ATOM 2296 C CA . GLY B 1 40 ? -39.532 -2.357 -28.681 1.00 54.76 1599 GLY B CA 1
ATOM 2297 C C . GLY B 1 40 ? -39.864 -1.775 -30.045 1.00 49.66 1599 GLY B C 1
ATOM 2298 O O . GLY B 1 40 ? -38.972 -1.464 -30.834 1.00 51.40 1599 GLY B O 1
ATOM 2299 N N . ASP B 1 41 ? -41.152 -1.630 -30.328 1.00 45.36 1600 ASP B N 1
ATOM 2300 C CA . ASP B 1 41 ? -41.587 -1.078 -31.602 1.00 47.25 1600 ASP B CA 1
ATOM 2301 C C . ASP B 1 41 ? -41.012 0.318 -31.832 1.00 47.36 1600 ASP B C 1
ATOM 2302 O O . ASP B 1 41 ? -40.638 0.668 -32.950 1.00 51.27 1600 ASP B O 1
ATOM 2307 N N . LEU B 1 42 ? -40.933 1.110 -30.768 1.00 47.27 1601 LEU B N 1
ATOM 2308 C CA . LEU B 1 42 ? -40.352 2.444 -30.865 1.00 44.87 1601 LEU B CA 1
ATOM 2309 C C . LEU B 1 42 ? -38.862 2.396 -31.218 1.00 48.69 1601 LEU B C 1
ATOM 2310 O O . LEU B 1 42 ? -38.380 3.226 -31.990 1.00 48.60 1601 LEU B O 1
ATOM 2315 N N . LEU B 1 43 ? -38.139 1.427 -30.659 1.00 46.64 1602 LEU B N 1
ATOM 2316 C CA . LEU B 1 43 ? -36.722 1.252 -30.982 1.00 42.86 1602 LEU B CA 1
ATOM 2317 C C . LEU B 1 43 ? -36.568 0.889 -32.456 1.00 39.09 1602 LEU B C 1
ATOM 2318 O O . LEU B 1 43 ? -35.758 1.479 -33.165 1.00 37.07 1602 LEU B O 1
ATOM 2323 N N . ILE B 1 44 ? -37.339 -0.099 -32.903 1.00 36.20 1603 ILE B N 1
ATOM 2324 C CA . ILE B 1 44 ? -37.340 -0.502 -34.305 1.00 43.19 1603 ILE B CA 1
ATOM 2325 C C . ILE B 1 44 ? -37.626 0.689 -35.209 1.00 45.48 1603 ILE B C 1
ATOM 2326 O O . ILE B 1 44 ? -36.934 0.910 -36.203 1.00 47.12 1603 ILE B O 1
ATOM 2331 N N . TYR B 1 45 ? -38.649 1.458 -34.855 1.00 44.86 1604 TYR B N 1
ATOM 2332 C CA . TYR B 1 45 ? -39.059 2.594 -35.671 1.00 44.02 1604 TYR B CA 1
ATOM 2333 C C . TYR B 1 45 ? -37.989 3.689 -35.686 1.00 43.66 1604 TYR B C 1
ATOM 2334 O O . TYR B 1 45 ? -37.797 4.359 -36.699 1.00 47.76 1604 TYR B O 1
ATOM 2343 N N . HIS B 1 46 ? -37.285 3.858 -34.571 1.00 43.58 1605 HIS B N 1
ATOM 2344 C CA . HIS B 1 46 ? -36.190 4.817 -34.514 1.00 42.57 1605 HIS B CA 1
ATOM 2345 C C . HIS B 1 46 ? -35.064 4.361 -35.435 1.00 40.20 1605 HIS B C 1
ATOM 2346 O O . HIS B 1 46 ? -34.498 5.155 -36.188 1.00 46.82 1605 HIS B O 1
ATOM 2353 N N . VAL B 1 47 ? -34.752 3.072 -35.379 1.00 32.61 1606 VAL B N 1
ATOM 2354 C CA . VAL B 1 47 ? -33.687 2.510 -36.196 1.00 39.44 1606 VAL B CA 1
ATOM 2355 C C . VAL B 1 47 ? -34.068 2.565 -37.668 1.00 49.04 1606 VAL B C 1
ATOM 2356 O O . VAL B 1 47 ? -33.230 2.865 -38.518 1.00 43.68 1606 VAL B O 1
ATOM 2360 N N . LEU B 1 48 ? -35.336 2.285 -37.961 1.00 48.01 1607 LEU B N 1
ATOM 2361 C CA . LEU B 1 48 ? -35.828 2.316 -39.336 1.00 43.83 1607 LEU B CA 1
ATOM 2362 C C . LEU B 1 48 ? -35.743 3.715 -39.935 1.00 42.30 1607 LEU B C 1
ATOM 2363 O O . LEU B 1 48 ? -35.295 3.882 -41.067 1.00 48.33 1607 LEU B O 1
ATOM 2368 N N . LEU B 1 49 ? -36.180 4.719 -39.183 1.00 41.55 1608 LEU B N 1
ATOM 2369 C CA . LEU B 1 49 ? -36.129 6.095 -39.667 1.00 47.17 1608 LEU B CA 1
ATOM 2370 C C . LEU B 1 49 ? -34.689 6.591 -39.839 1.00 53.88 1608 LEU B C 1
ATOM 2371 O O . LEU B 1 49 ? -34.399 7.374 -40.746 1.00 47.32 1608 LEU B O 1
ATOM 2376 N N . THR B 1 50 ? -33.790 6.133 -38.972 1.00 50.64 1609 THR B N 1
ATOM 2377 C CA . THR B 1 50 ? -32.385 6.515 -39.069 1.00 40.42 1609 THR B CA 1
ATOM 2378 C C . THR B 1 50 ? -31.752 5.924 -40.318 1.00 38.28 1609 THR B C 1
ATOM 2379 O O . THR B 1 50 ? -30.938 6.571 -40.972 1.00 39.10 1609 THR B O 1
ATOM 2383 N N . LEU B 1 51 ? -32.139 4.694 -40.647 1.00 33.56 1610 LEU B N 1
ATOM 2384 C CA . LEU B 1 51 ? -31.582 3.985 -41.798 1.00 40.48 1610 LEU B CA 1
ATOM 2385 C C . LEU B 1 51 ? -32.268 4.336 -43.115 1.00 44.31 1610 LEU B C 1
ATOM 2386 O O . LEU B 1 51 ? -31.646 4.260 -44.176 1.00 40.69 1610 LEU B O 1
ATOM 2391 N N . LYS B 1 52 ? -33.547 4.703 -43.037 1.00 40.95 1611 LYS B N 1
ATOM 2392 C CA . LYS B 1 52 ? -34.376 4.956 -44.219 1.00 42.60 1611 LYS B CA 1
ATOM 2393 C C . LYS B 1 52 ? -33.635 5.694 -45.340 1.00 39.57 1611 LYS B C 1
ATOM 2394 O O . LYS B 1 52 ? -33.547 5.185 -46.453 1.00 41.69 1611 LYS B O 1
ATOM 2400 N N . PRO B 1 53 ? -33.092 6.889 -45.051 1.00 40.23 1612 PRO B N 1
ATOM 2401 C CA . PRO B 1 53 ? -32.425 7.664 -46.108 1.00 42.88 1612 PRO B CA 1
ATOM 2402 C C . PRO B 1 53 ? -31.190 6.975 -46.700 1.00 44.90 1612 PRO B C 1
ATOM 2403 O O . PRO B 1 53 ? -30.763 7.344 -47.792 1.00 46.42 1612 PRO B O 1
ATOM 2407 N N . TYR B 1 54 ? -30.631 5.998 -45.991 1.00 37.50 1613 TYR B N 1
ATOM 2408 C CA . TYR B 1 54 ? -29.349 5.402 -46.366 1.00 32.09 1613 TYR B CA 1
ATOM 2409 C C . TYR B 1 54 ? -29.448 3.996 -46.949 1.00 31.86 1613 TYR B C 1
ATOM 2410 O O . TYR B 1 54 ? -28.597 3.588 -47.740 1.00 39.28 1613 TYR B O 1
ATOM 2419 N N . TYR B 1 55 ? -30.456 3.235 -46.539 1.00 36.49 1614 TYR B N 1
ATOM 2420 C CA . TYR B 1 55 ? -30.390 1.786 -46.735 1.00 43.80 1614 TYR B CA 1
ATOM 2421 C C . TYR B 1 55 ? -30.681 1.264 -48.146 1.00 45.82 1614 TYR B C 1
ATOM 2422 O O . TYR B 1 55 ? -30.728 0.055 -48.360 1.00 43.72 1614 TYR B O 1
ATOM 2431 N N . ALA B 1 56 ? -30.848 2.171 -49.105 1.00 44.91 1615 ALA B N 1
ATOM 2432 C CA . ALA B 1 56 ? -30.963 1.774 -50.503 1.00 45.45 1615 ALA B CA 1
ATOM 2433 C C . ALA B 1 56 ? -29.587 1.788 -51.160 1.00 50.81 1615 ALA B C 1
ATOM 2434 O O . ALA B 1 56 ? -29.451 1.506 -52.351 1.00 52.09 1615 ALA B O 1
ATOM 2436 N N . LYS B 1 57 ? -28.574 2.132 -50.369 1.00 46.83 1616 LYS B N 1
ATOM 2437 C CA . LYS B 1 57 ? -27.183 2.115 -50.811 1.00 43.27 1616 LYS B CA 1
ATOM 2438 C C . LYS B 1 57 ? -26.346 1.443 -49.727 1.00 41.85 1616 LYS B C 1
ATOM 2439 O O . LYS B 1 57 ? -26.819 1.259 -48.609 1.00 38.36 1616 LYS B O 1
ATOM 2445 N N . PRO B 1 58 ? -25.106 1.048 -50.052 1.00 38.94 1617 PRO B N 1
ATOM 2446 C CA . PRO B 1 58 ? -24.361 0.289 -49.043 1.00 32.95 1617 PRO B CA 1
ATOM 2447 C C . PRO B 1 58 ? -24.138 1.083 -47.764 1.00 36.22 1617 PRO B C 1
ATOM 2448 O O . PRO B 1 58 ? -23.916 2.293 -47.804 1.00 36.33 1617 PRO B O 1
ATOM 2452 N N . TYR B 1 59 ? -24.220 0.397 -46.632 1.00 38.09 1618 TYR B N 1
ATOM 2453 C CA . TYR B 1 59 ? -23.918 1.006 -45.346 1.00 33.08 1618 TYR B CA 1
ATOM 2454 C C . TYR B 1 59 ? -23.361 -0.046 -44.399 1.00 31.26 1618 TYR B C 1
ATOM 2455 O O . TYR B 1 59 ? -23.420 -1.240 -44.688 1.00 33.40 1618 TYR B O 1
ATOM 2464 N N . GLU B 1 60 ? -22.810 0.401 -43.275 1.00 32.07 1619 GLU B N 1
ATOM 2465 C CA . GLU B 1 60 ? -22.155 -0.500 -42.339 1.00 33.66 1619 GLU B CA 1
ATOM 2466 C C . GLU B 1 60 ? -22.623 -0.262 -40.904 1.00 34.08 1619 GLU B C 1
ATOM 2467 O O . GLU B 1 60 ? -23.037 0.840 -40.544 1.00 36.70 1619 GLU B O 1
ATOM 2473 N N . ILE B 1 61 ? -22.576 -1.307 -40.089 1.00 28.71 1620 ILE B N 1
ATOM 2474 C CA . ILE B 1 61 ? -23.030 -1.196 -38.711 1.00 24.02 1620 ILE B CA 1
ATOM 2475 C C . ILE B 1 61 ? -21.972 -1.655 -37.724 1.00 31.25 1620 ILE B C 1
ATOM 2476 O O . ILE B 1 61 ? -21.348 -2.699 -37.912 1.00 30.14 1620 ILE B O 1
ATOM 2481 N N . VAL B 1 62 ? -21.770 -0.856 -36.679 1.00 26.57 1621 VAL B N 1
ATOM 2482 C CA . VAL B 1 62 ? -20.949 -1.250 -35.546 1.00 25.53 1621 VAL B CA 1
ATOM 2483 C C . VAL B 1 62 ? -21.884 -1.601 -34.403 1.00 30.63 1621 VAL B C 1
ATOM 2484 O O . VAL B 1 62 ? -22.662 -0.760 -33.949 1.00 28.39 1621 VAL B O 1
ATOM 2488 N N . VAL B 1 63 ? -21.824 -2.844 -33.945 1.00 29.47 1622 VAL B N 1
ATOM 2489 C CA . VAL B 1 63 ? -22.621 -3.250 -32.796 1.00 24.46 1622 VAL B CA 1
ATOM 2490 C C . VAL B 1 63 ? -21.725 -3.241 -31.568 1.00 24.30 1622 VAL B C 1
ATOM 2491 O O . VAL B 1 63 ? -20.812 -4.057 -31.441 1.00 26.09 1622 VAL B O 1
ATOM 2495 N N . ASP B 1 64 ? -21.962 -2.278 -30.685 1.00 20.59 1623 ASP B N 1
ATOM 2496 C CA . ASP B 1 64 ? -21.181 -2.161 -29.468 1.00 23.50 1623 ASP B CA 1
ATOM 2497 C C . ASP B 1 64 ? -21.837 -3.006 -28.396 1.00 26.58 1623 ASP B C 1
ATOM 2498 O O . ASP B 1 64 ? -22.844 -2.611 -27.815 1.00 25.41 1623 ASP B O 1
ATOM 2503 N N . LEU B 1 65 ? -21.258 -4.170 -28.137 1.00 23.04 1624 LEU B N 1
ATOM 2504 C CA . LEU B 1 65 ? -21.847 -5.116 -27.200 1.00 23.54 1624 LEU B CA 1
ATOM 2505 C C . LEU B 1 65 ? -21.269 -5.001 -25.792 1.00 32.20 1624 LEU B C 1
ATOM 2506 O O . LEU B 1 65 ? -21.554 -5.848 -24.945 1.00 29.57 1624 LEU B O 1
ATOM 2511 N N . THR B 1 66 ? -20.452 -3.985 -25.519 1.00 24.94 1625 THR B N 1
ATOM 2512 C CA . THR B 1 66 ? -19.838 -3.942 -24.190 1.00 26.24 1625 THR B CA 1
ATOM 2513 C C . THR B 1 66 ? -20.899 -3.984 -23.098 1.00 26.96 1625 THR B C 1
ATOM 2514 O O . THR B 1 66 ? -21.921 -3.303 -23.174 1.00 24.88 1625 THR B O 1
ATOM 2518 N N . HIS B 1 67 ? -20.647 -4.830 -22.107 1.00 27.95 1626 HIS B N 1
ATOM 2519 C CA . HIS B 1 67 ? -21.490 -4.953 -20.928 1.00 30.80 1626 HIS B CA 1
ATOM 2520 C C . HIS B 1 67 ? -22.937 -5.360 -21.212 1.00 30.00 1626 HIS B C 1
ATOM 2521 O O . HIS B 1 67 ? -23.814 -5.158 -20.374 1.00 34.13 1626 HIS B O 1
ATOM 2528 N N . THR B 1 68 ? -23.184 -5.939 -22.380 1.00 29.15 1627 THR B N 1
ATOM 2529 C CA . THR B 1 68 ? -24.531 -6.374 -22.741 1.00 29.34 1627 THR B CA 1
ATOM 2530 C C . THR B 1 68 ? -24.916 -7.634 -21.977 1.00 31.25 1627 THR B C 1
ATOM 2531 O O . THR B 1 68 ? -24.174 -8.617 -21.975 1.00 30.45 1627 THR B O 1
ATOM 2535 N N . GLY B 1 69 ? -26.074 -7.596 -21.325 1.00 30.28 1628 GLY B N 1
ATOM 2536 C CA . GLY B 1 69 ? -26.551 -8.725 -20.543 1.00 29.65 1628 GLY B CA 1
ATOM 2537 C C . GLY B 1 69 ? -28.032 -9.017 -20.720 1.00 37.25 1628 GLY B C 1
ATOM 2538 O O . GLY B 1 69 ? -28.669 -8.488 -21.633 1.00 36.28 1628 GLY B O 1
ATOM 2539 N N . PRO B 1 70 ? -28.592 -9.865 -19.838 1.00 38.44 1629 PRO B N 1
ATOM 2540 C CA . PRO B 1 70 ? -30.001 -10.285 -19.894 1.00 36.75 1629 PRO B CA 1
ATOM 2541 C C . PRO B 1 70 ? -30.935 -9.081 -19.936 1.00 31.75 1629 PRO B C 1
ATOM 2542 O O . PRO B 1 70 ? -31.945 -9.094 -20.635 1.00 37.16 1629 PRO B O 1
ATOM 2546 N N . SER B 1 71 ? -30.594 -8.050 -19.173 1.00 30.64 1630 SER B N 1
ATOM 2547 C CA . SER B 1 71 ? -31.427 -6.858 -19.080 1.00 31.91 1630 SER B CA 1
ATOM 2548 C C . SER B 1 71 ? -31.426 -6.045 -20.376 1.00 36.17 1630 SER B C 1
ATOM 2549 O O . SER B 1 71 ? -32.157 -5.062 -20.499 1.00 36.64 1630 SER B O 1
ATOM 2552 N N . ASN B 1 72 ? -30.608 -6.461 -21.339 1.00 28.23 1631 ASN B N 1
ATOM 2553 C CA . ASN B 1 72 ? -30.524 -5.773 -22.626 1.00 29.62 1631 ASN B CA 1
ATOM 2554 C C . ASN B 1 72 ? -31.033 -6.626 -23.780 1.00 33.29 1631 ASN B C 1
ATOM 2555 O O . ASN B 1 72 ? -31.003 -6.199 -24.933 1.00 36.00 1631 ASN B O 1
ATOM 2560 N N . ARG B 1 73 ? -31.491 -7.835 -23.471 1.00 32.41 1632 ARG B N 1
ATOM 2561 C CA . ARG B 1 73 ? -31.832 -8.798 -24.515 1.00 35.74 1632 ARG B CA 1
ATOM 2562 C C . ARG B 1 73 ? -33.016 -8.369 -25.366 1.00 38.01 1632 ARG B C 1
ATOM 2563 O O . ARG B 1 73 ? -33.868 -7.595 -24.925 1.00 30.40 1632 ARG B O 1
ATOM 2571 N N . PHE B 1 74 ? -33.057 -8.880 -26.594 1.00 39.78 1633 PHE B N 1
ATOM 2572 C CA . PHE B 1 74 ? -34.259 -8.811 -27.410 1.00 36.53 1633 PHE B CA 1
ATOM 2573 C C . PHE B 1 74 ? -35.035 -10.088 -27.147 1.00 41.72 1633 PHE B C 1
ATOM 2574 O O . PHE B 1 74 ? -34.516 -11.188 -27.347 1.00 40.42 1633 PHE B O 1
ATOM 2582 N N . LYS B 1 75 ? -36.272 -9.952 -26.687 1.00 40.56 1634 LYS B N 1
ATOM 2583 C CA . LYS B 1 75 ? -37.112 -11.119 -26.464 1.00 44.72 1634 LYS B CA 1
ATOM 2584 C C . LYS B 1 75 ? -37.379 -11.843 -27.784 1.00 44.85 1634 LYS B C 1
ATOM 2585 O O . LYS B 1 75 ? -37.297 -11.250 -28.863 1.00 43.42 1634 LYS B O 1
ATOM 2591 N N . THR B 1 76 ? -37.704 -13.126 -27.686 1.00 43.97 1635 THR B N 1
ATOM 2592 C CA . THR B 1 76 ? -37.871 -13.983 -28.857 1.00 49.60 1635 THR B CA 1
ATOM 2593 C C . THR B 1 76 ? -38.695 -13.379 -29.999 1.00 47.88 1635 THR B C 1
ATOM 2594 O O . THR B 1 76 ? -38.235 -13.346 -31.138 1.00 53.09 1635 THR B O 1
ATOM 2598 N N . ASP B 1 77 ? -39.905 -12.911 -29.701 1.00 49.06 1636 ASP B N 1
ATOM 2599 C CA . ASP B 1 77 ? -40.799 -12.379 -30.734 1.00 52.01 1636 ASP B CA 1
ATOM 2600 C C . ASP B 1 77 ? -40.290 -11.056 -31.303 1.00 53.92 1636 ASP B C 1
ATOM 2601 O O . ASP B 1 77 ? -40.502 -10.744 -32.475 1.00 61.94 1636 ASP B O 1
ATOM 2606 N N . PHE B 1 78 ? -39.630 -10.277 -30.456 1.00 50.85 1637 PHE B N 1
ATOM 2607 C CA . PHE B 1 78 ? -39.070 -8.995 -30.859 1.00 44.25 1637 PHE B CA 1
ATOM 2608 C C . PHE B 1 78 ? -37.860 -9.210 -31.761 1.00 38.28 1637 PHE B C 1
ATOM 2609 O O . PHE B 1 78 ? -37.694 -8.526 -32.766 1.00 38.24 1637 PHE B O 1
ATOM 2617 N N . LEU B 1 79 ? -37.009 -10.160 -31.388 1.00 37.20 1638 LEU B N 1
ATOM 2618 C CA . LEU B 1 79 ? -35.854 -10.518 -32.200 1.00 40.13 1638 LEU B CA 1
ATOM 2619 C C . LEU B 1 79 ? -36.285 -10.908 -33.608 1.00 44.68 1638 LEU B C 1
ATOM 2620 O O . LEU B 1 79 ? -35.604 -10.590 -34.589 1.00 38.72 1638 LEU B O 1
ATOM 2625 N N . SER B 1 80 ? -37.423 -11.594 -33.698 1.00 44.56 1639 SER B N 1
ATOM 2626 C CA . SER B 1 80 ? -37.966 -12.033 -34.982 1.00 45.03 1639 SER B CA 1
ATOM 2627 C C . SER B 1 80 ? -38.360 -10.849 -35.855 1.00 48.38 1639 SER B C 1
ATOM 2628 O O . SER B 1 80 ? -38.138 -10.868 -37.064 1.00 56.76 1639 SER B O 1
ATOM 2631 N N . LYS B 1 81 ? -38.935 -9.817 -35.240 1.00 50.69 1640 LYS B N 1
ATOM 2632 C CA . LYS B 1 81 ? -39.355 -8.627 -35.980 1.00 54.11 1640 LYS B CA 1
ATOM 2633 C C . LYS B 1 81 ? -38.224 -8.018 -36.805 1.00 54.22 1640 LYS B C 1
ATOM 2634 O O . LYS B 1 81 ? -38.437 -7.587 -37.938 1.00 59.05 1640 LYS B O 1
ATOM 2640 N N . TRP B 1 82 ? -37.027 -7.980 -36.231 1.00 51.73 1641 TRP B N 1
ATOM 2641 C CA . TRP B 1 82 ? -35.880 -7.362 -36.889 1.00 51.89 1641 TRP B CA 1
ATOM 2642 C C . TRP B 1 82 ? -35.581 -8.001 -38.238 1.00 50.11 1641 TRP B C 1
ATOM 2643 O O . TRP B 1 82 ? -35.025 -7.360 -39.127 1.00 53.70 1641 TRP B O 1
ATOM 2654 N N . PHE B 1 83 ? -35.958 -9.265 -38.391 1.00 49.71 1642 PHE B N 1
ATOM 2655 C CA . PHE B 1 83 ? -35.687 -9.979 -39.630 1.00 58.11 1642 PHE B CA 1
ATOM 2656 C C . PHE B 1 83 ? -36.783 -9.781 -40.678 1.00 61.31 1642 PHE B C 1
ATOM 2657 O O . PHE B 1 83 ? -36.657 -10.259 -41.803 1.00 61.14 1642 PHE B O 1
ATOM 2665 N N . VAL B 1 84 ? -37.845 -9.059 -40.324 1.00 59.27 1643 VAL B N 1
ATOM 2666 C CA . VAL B 1 84 ? -38.980 -8.916 -41.238 1.00 61.14 1643 VAL B CA 1
ATOM 2667 C C . VAL B 1 84 ? -39.417 -7.476 -41.559 1.00 56.40 1643 VAL B C 1
ATOM 2668 O O . VAL B 1 84 ? -40.048 -7.245 -42.589 1.00 62.04 1643 VAL B O 1
ATOM 2672 N N . VAL B 1 85 ? -39.083 -6.513 -40.703 1.00 52.06 1644 VAL B N 1
ATOM 2673 C CA . VAL B 1 85 ? -39.618 -5.155 -40.865 1.00 57.67 1644 VAL B CA 1
ATOM 2674 C C . VAL B 1 85 ? -38.799 -4.210 -41.753 1.00 58.39 1644 VAL B C 1
ATOM 2675 O O . VAL B 1 85 ? -39.127 -3.031 -41.869 1.00 58.05 1644 VAL B O 1
ATOM 2679 N N . PHE B 1 86 ? -37.739 -4.713 -42.373 1.00 58.61 1645 PHE B N 1
ATOM 2680 C CA . PHE B 1 86 ? -36.962 -3.894 -43.295 1.00 54.05 1645 PHE B CA 1
ATOM 2681 C C . PHE B 1 86 ? -37.135 -4.410 -44.714 1.00 52.21 1645 PHE B C 1
ATOM 2682 O O . PHE B 1 86 ? -37.395 -5.593 -44.915 1.00 48.36 1645 PHE B O 1
ATOM 2690 N N . PRO B 1 87 ? -37.013 -3.520 -45.709 1.00 55.80 1646 PRO B N 1
ATOM 2691 C CA . PRO B 1 87 ? -37.098 -4.024 -47.080 1.00 55.40 1646 PRO B CA 1
ATOM 2692 C C . PRO B 1 87 ? -35.968 -5.013 -47.332 1.00 54.88 1646 PRO B C 1
ATOM 2693 O O . PRO B 1 87 ? -34.882 -4.862 -46.769 1.00 56.94 1646 PRO B O 1
ATOM 2697 N N . GLY B 1 88 ? -36.220 -6.018 -48.160 1.00 48.24 1647 GLY B N 1
ATOM 2698 C CA . GLY B 1 88 ? -35.212 -7.017 -48.453 1.00 50.57 1647 GLY B CA 1
ATOM 2699 C C . GLY B 1 88 ? -33.868 -6.412 -48.813 1.00 52.82 1647 GLY B C 1
ATOM 2700 O O . GLY B 1 88 ? -32.824 -6.915 -48.400 1.00 54.70 1647 GLY B O 1
ATOM 2701 N N . PHE B 1 89 ? -33.889 -5.327 -49.580 1.00 52.73 1648 PHE B N 1
ATOM 2702 C CA . PHE B 1 89 ? -32.650 -4.710 -50.043 1.00 49.18 1648 PHE B CA 1
ATOM 2703 C C . PHE B 1 89 ? -31.877 -4.013 -48.922 1.00 46.36 1648 PHE B C 1
ATOM 2704 O O . PHE B 1 89 ? -30.655 -3.864 -49.003 1.00 43.61 1648 PHE B O 1
ATOM 2712 N N . ALA B 1 90 ? -32.587 -3.584 -47.882 1.00 44.92 1649 ALA B N 1
ATOM 2713 C CA . ALA B 1 90 ? -31.942 -2.960 -46.729 1.00 46.65 1649 ALA B CA 1
ATOM 2714 C C . ALA B 1 90 ? -31.009 -3.949 -46.033 1.00 47.44 1649 ALA B C 1
ATOM 2715 O O . ALA B 1 90 ? -29.939 -3.578 -45.546 1.00 48.74 1649 ALA B O 1
ATOM 2717 N N . TYR B 1 91 ? -31.418 -5.211 -45.993 1.00 41.49 1650 TYR B N 1
ATOM 2718 C CA . TYR B 1 91 ? -30.579 -6.251 -45.417 1.00 47.88 1650 TYR B CA 1
ATOM 2719 C C . TYR B 1 91 ? -29.379 -6.505 -46.319 1.00 50.58 1650 TYR B C 1
ATOM 2720 O O . TYR B 1 91 ? -28.249 -6.570 -45.847 1.00 47.94 1650 TYR B O 1
ATOM 2729 N N . ASP B 1 92 ? -29.635 -6.622 -47.621 1.00 45.93 1651 ASP B N 1
ATOM 2730 C CA . ASP B 1 92 ? -28.585 -6.891 -48.607 1.00 48.99 1651 ASP B CA 1
ATOM 2731 C C . ASP B 1 92 ? -27.504 -5.814 -48.649 1.00 42.48 1651 ASP B C 1
ATOM 2732 O O . ASP B 1 92 ? -26.340 -6.099 -48.928 1.00 48.60 1651 ASP B O 1
ATOM 2737 N N . ASN B 1 93 ? -27.898 -4.576 -48.386 1.00 35.28 1652 ASN B N 1
ATOM 2738 C CA . ASN B 1 93 ? -26.994 -3.443 -48.539 1.00 37.49 1652 ASN B CA 1
ATOM 2739 C C . ASN B 1 93 ? -26.027 -3.229 -47.372 1.00 41.87 1652 ASN B C 1
ATOM 2740 O O . ASN B 1 93 ? -25.138 -2.378 -47.444 1.00 43.40 1652 ASN B O 1
ATOM 2745 N N . VAL B 1 94 ? -26.196 -4.003 -46.305 1.00 39.90 1653 VAL B N 1
ATOM 2746 C CA . VAL B 1 94 ? -25.236 -3.984 -45.206 1.00 44.61 1653 VAL B CA 1
ATOM 2747 C C . VAL B 1 94 ? -23.953 -4.651 -45.680 1.00 45.30 1653 VAL B C 1
ATOM 2748 O O . VAL B 1 94 ? -23.894 -5.868 -45.835 1.00 51.53 1653 VAL B O 1
ATOM 2752 N N . SER B 1 95 ? -22.925 -3.846 -45.918 1.00 42.48 1654 SER B N 1
ATOM 2753 C CA . SER B 1 95 ? -21.656 -4.368 -46.401 1.00 40.80 1654 SER B CA 1
ATOM 2754 C C . SER B 1 95 ? -20.831 -5.027 -45.300 1.00 36.88 1654 SER B C 1
ATOM 2755 O O . SER B 1 95 ? -20.022 -5.912 -45.572 1.00 33.79 1654 SER B O 1
ATOM 2758 N N . ALA B 1 96 ? -21.020 -4.585 -44.062 1.00 35.97 1655 ALA B N 1
ATOM 2759 C CA . ALA B 1 96 ? -20.241 -5.122 -42.951 1.00 42.17 1655 ALA B CA 1
ATOM 2760 C C . ALA B 1 96 ? -20.868 -4.846 -41.590 1.00 37.89 1655 ALA B C 1
ATOM 2761 O O . ALA B 1 96 ? -21.504 -3.811 -41.375 1.00 32.49 1655 ALA B O 1
ATOM 2763 N N . VAL B 1 97 ? -20.682 -5.789 -40.673 1.00 33.84 1656 VAL B N 1
ATOM 2764 C CA . VAL B 1 97 ? -21.090 -5.600 -39.290 1.00 31.10 1656 VAL B CA 1
ATOM 2765 C C . VAL B 1 97 ? -19.896 -5.841 -38.380 1.00 36.65 1656 VAL B C 1
ATOM 2766 O O . VAL B 1 97 ? -19.391 -6.963 -38.274 1.00 35.88 1656 VAL B O 1
ATOM 2770 N N . TYR B 1 98 ? -19.439 -4.775 -37.741 1.00 33.21 1657 TYR B N 1
ATOM 2771 C CA . TYR B 1 98 ? -18.355 -4.862 -36.781 1.00 30.35 1657 TYR B CA 1
ATOM 2772 C C . TYR B 1 98 ? -18.931 -5.091 -35.389 1.00 32.72 1657 TYR B C 1
ATOM 2773 O O . TYR B 1 98 ? -19.655 -4.256 -34.850 1.00 30.63 1657 TYR B O 1
ATOM 2782 N N . ILE B 1 99 ? -18.625 -6.248 -34.822 1.00 27.93 1658 ILE B N 1
ATOM 2783 C CA . ILE B 1 99 ? -19.127 -6.597 -33.505 1.00 31.95 1658 ILE B CA 1
ATOM 2784 C C . ILE B 1 99 ? -18.043 -6.339 -32.475 1.00 34.75 1658 ILE B C 1
ATOM 2785 O O . ILE B 1 99 ? -16.969 -6.935 -32.522 1.00 29.25 1658 ILE B O 1
ATOM 2790 N N . TYR B 1 100 ? -18.335 -5.435 -31.550 1.00 28.50 1659 TYR B N 1
ATOM 2791 C CA . TYR B 1 100 ? -17.340 -4.971 -30.593 1.00 28.33 1659 TYR B CA 1
ATOM 2792 C C . TYR B 1 100 ? -17.681 -5.414 -29.173 1.00 26.55 1659 TYR B C 1
ATOM 2793 O O . TYR B 1 100 ? -18.818 -5.266 -28.726 1.00 28.63 1659 TYR B O 1
ATOM 2802 N N . ASN B 1 101 ? -16.689 -5.958 -28.472 1.00 26.24 1660 ASN B N 1
ATOM 2803 C CA . ASN B 1 101 ? -16.852 -6.410 -27.094 1.00 24.42 1660 ASN B CA 1
ATOM 2804 C C . ASN B 1 101 ? -17.945 -7.456 -26.902 1.00 30.40 1660 ASN B C 1
ATOM 2805 O O . ASN B 1 101 ? -18.689 -7.418 -25.916 1.00 25.95 1660 ASN B O 1
ATOM 2810 N N . CYS B 1 102 ? -18.047 -8.393 -27.837 1.00 28.70 1661 CYS B N 1
ATOM 2811 C CA . CYS B 1 102 ? -18.913 -9.542 -27.617 1.00 22.40 1661 CYS B CA 1
ATOM 2812 C C . CYS B 1 102 ? -18.478 -10.222 -26.317 1.00 26.80 1661 CYS B C 1
ATOM 2813 O O . CYS B 1 102 ? -17.302 -10.194 -25.955 1.00 30.43 1661 CYS B O 1
ATOM 2816 N N . ASN B 1 103 ? -19.424 -10.821 -25.606 1.00 24.85 1662 ASN B N 1
ATOM 2817 C CA . ASN B 1 103 ? -19.110 -11.443 -24.328 1.00 24.71 1662 ASN B CA 1
ATOM 2818 C C . ASN B 1 103 ? -19.808 -12.785 -24.139 1.00 30.73 1662 ASN B C 1
ATOM 2819 O O . ASN B 1 103 ? -20.486 -13.280 -25.042 1.00 31.31 1662 ASN B O 1
ATOM 2824 N N . SER B 1 104 ? -19.632 -13.371 -22.960 1.00 29.18 1663 SER B N 1
ATOM 2825 C CA . SER B 1 104 ? -20.156 -14.702 -22.686 1.00 32.87 1663 SER B CA 1
ATOM 2826 C C . SER B 1 104 ? -21.680 -14.757 -22.693 1.00 27.83 1663 SER B C 1
ATOM 2827 O O . SER B 1 104 ? -22.260 -15.724 -23.178 1.00 30.67 1663 SER B O 1
ATOM 2830 N N . TRP B 1 105 ? -22.336 -13.733 -22.154 1.00 29.28 1664 TRP B N 1
ATOM 2831 C CA . TRP B 1 105 ? -23.795 -13.756 -22.143 1.00 32.87 1664 TRP B CA 1
ATOM 2832 C C . TRP B 1 105 ? -24.358 -13.713 -23.562 1.00 31.56 1664 TRP B C 1
ATOM 2833 O O . TRP B 1 105 ? -25.256 -14.485 -23.904 1.00 30.60 1664 TRP B O 1
ATOM 2844 N N . VAL B 1 106 ? -23.828 -12.812 -24.386 1.00 26.34 1665 VAL B N 1
ATOM 2845 C CA . VAL B 1 106 ? -24.285 -12.689 -25.764 1.00 25.87 1665 VAL B CA 1
ATOM 2846 C C . VAL B 1 106 ? -24.042 -13.989 -26.526 1.00 25.66 1665 VAL B C 1
ATOM 2847 O O . VAL B 1 106 ? -24.865 -14.410 -27.340 1.00 31.66 1665 VAL B O 1
ATOM 2851 N N . ARG B 1 107 ? -22.908 -14.623 -26.256 1.00 31.15 1666 ARG B N 1
ATOM 2852 C CA . ARG B 1 107 ? -22.589 -15.884 -26.906 1.00 30.00 1666 ARG B CA 1
ATOM 2853 C C . ARG B 1 107 ? -23.689 -16.909 -26.622 1.00 33.92 1666 ARG B C 1
ATOM 2854 O O . ARG B 1 107 ? -24.205 -17.545 -27.539 1.00 32.65 1666 ARG B O 1
ATOM 2862 N N . GLU B 1 108 ? -24.053 -17.053 -25.350 1.00 30.83 1667 GLU B N 1
ATOM 2863 C CA . GLU B 1 108 ? -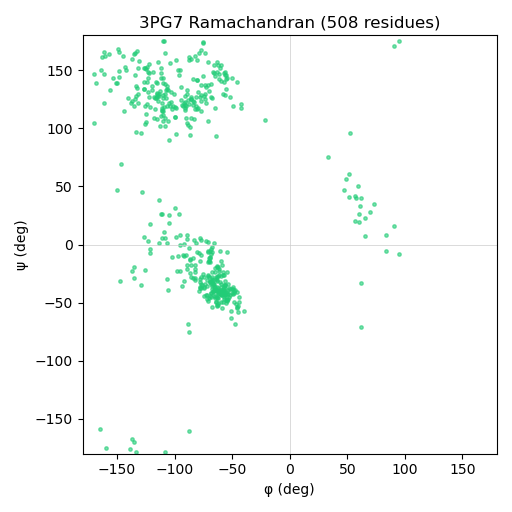25.090 -18.006 -24.954 1.00 33.82 1667 GLU B CA 1
ATOM 2864 C C . GLU B 1 108 ? -26.418 -17.620 -25.594 1.00 31.86 1667 GLU B C 1
ATOM 2865 O O . GLU B 1 108 ? -27.151 -18.469 -26.095 1.00 31.29 1667 GLU B O 1
ATOM 2871 N N . TYR B 1 109 ? -26.711 -16.327 -25.590 1.00 29.88 1668 TYR B N 1
ATOM 2872 C CA . TYR B 1 109 ? -27.898 -15.805 -26.255 1.00 34.05 1668 TYR B CA 1
ATOM 2873 C C . TYR B 1 109 ? -27.944 -16.236 -27.727 1.00 38.47 1668 TYR B C 1
ATOM 2874 O O . TYR B 1 109 ? -28.995 -16.631 -28.227 1.00 36.58 1668 TYR B O 1
ATOM 2883 N N . THR B 1 110 ? -26.807 -16.176 -28.415 1.00 33.18 1669 THR B N 1
ATOM 2884 C CA . THR B 1 110 ? -26.767 -16.575 -29.824 1.00 36.66 1669 THR B CA 1
ATOM 2885 C C . THR B 1 110 ? -26.952 -18.085 -29.992 1.00 35.72 1669 THR B C 1
ATOM 2886 O O . THR B 1 110 ? -27.499 -18.539 -30.992 1.00 34.25 1669 THR B O 1
ATOM 2890 N N . LYS B 1 111 ? -26.497 -18.861 -29.014 1.00 32.27 1670 LYS B N 1
ATOM 2891 C CA . LYS B 1 111 ? -26.714 -20.303 -29.048 1.00 43.04 1670 LYS B CA 1
ATOM 2892 C C . LYS B 1 111 ? -28.187 -20.629 -28.800 1.00 38.31 1670 LYS B C 1
ATOM 2893 O O . LYS B 1 111 ? -28.804 -21.382 -29.553 1.00 41.34 1670 LYS B O 1
ATOM 2899 N N . TYR B 1 112 ? -28.751 -20.032 -27.757 1.00 33.13 1671 TYR B N 1
ATOM 2900 C CA . TYR B 1 112 ? -30.162 -20.208 -27.442 1.00 36.70 1671 TYR B CA 1
ATOM 2901 C C . TYR B 1 112 ? -31.073 -19.813 -28.609 1.00 39.56 1671 TYR B C 1
ATOM 2902 O O . TYR B 1 112 ? -32.104 -20.441 -28.840 1.00 34.93 1671 TYR B O 1
ATOM 2911 N N . HIS B 1 113 ? -30.690 -18.778 -29.347 1.00 40.02 1672 HIS B N 1
ATOM 2912 C CA . HIS B 1 113 ? -31.511 -18.310 -30.458 1.00 36.21 1672 HIS B CA 1
ATOM 2913 C C . HIS B 1 113 ? -30.936 -18.700 -31.815 1.00 39.24 1672 HIS B C 1
ATOM 2914 O O . HIS B 1 113 ? -31.202 -18.046 -32.822 1.00 40.55 1672 HIS B O 1
ATOM 2921 N N . GLU B 1 114 ? -30.153 -19.772 -31.832 1.00 41.32 1673 GLU B N 1
ATOM 2922 C CA . GLU B 1 114 ? -29.453 -20.204 -33.037 1.00 40.37 1673 GLU B CA 1
ATOM 2923 C C . GLU B 1 114 ? -30.370 -20.357 -34.260 1.00 45.05 1673 GLU B C 1
ATOM 2924 O O . GLU B 1 114 ? -30.014 -19.928 -35.361 1.00 46.47 1673 GLU B O 1
ATOM 2930 N N . ARG B 1 115 ? -31.547 -20.950 -34.062 1.00 47.39 1674 ARG B N 1
ATOM 2931 C CA . ARG B 1 115 ? -32.517 -21.143 -35.145 1.00 43.66 1674 ARG B CA 1
ATOM 2932 C C . ARG B 1 115 ? -32.821 -19.850 -35.891 1.00 44.29 1674 ARG B C 1
ATOM 2933 O O . ARG B 1 115 ? -33.001 -19.857 -37.105 1.00 56.27 1674 ARG B O 1
ATOM 2941 N N . LEU B 1 116 ? -32.886 -18.743 -35.159 1.00 41.94 1675 LEU B N 1
ATOM 2942 C CA . LEU B 1 116 ? -33.289 -17.467 -35.737 1.00 42.76 1675 LEU B CA 1
ATOM 2943 C C . LEU B 1 116 ? -32.124 -16.712 -36.358 1.00 51.38 1675 LEU B C 1
ATOM 2944 O O . LEU B 1 116 ? -32.326 -15.733 -37.074 1.00 50.92 1675 LEU B O 1
ATOM 2949 N N . LEU B 1 117 ? -30.905 -17.160 -36.073 1.00 57.60 1676 LEU B N 1
ATOM 2950 C CA . LEU B 1 117 ? -29.708 -16.430 -36.484 1.00 56.74 1676 LEU B CA 1
ATOM 2951 C C . LEU B 1 117 ? -28.923 -17.153 -37.572 1.00 59.21 1676 LEU B C 1
ATOM 2952 O O . LEU B 1 117 ? -27.715 -16.959 -37.712 1.00 57.70 1676 LEU B O 1
ATOM 2957 N N . THR B 1 118 ? -29.618 -17.976 -38.348 1.00 54.56 1677 THR B N 1
ATOM 2958 C CA . THR B 1 118 ? -28.976 -18.776 -39.383 1.00 45.78 1677 THR B CA 1
ATOM 2959 C C . THR B 1 118 ? -28.252 -17.934 -40.438 1.00 51.25 1677 THR B C 1
ATOM 2960 O O . THR B 1 118 ? -27.133 -18.255 -40.839 1.00 49.30 1677 THR B O 1
ATOM 2964 N N . GLY B 1 119 ? -28.883 -16.851 -40.877 1.00 49.91 1678 GLY B N 1
ATOM 2965 C CA . GLY B 1 119 ? -28.278 -15.986 -41.870 1.00 48.16 1678 GLY B CA 1
ATOM 2966 C C . GLY B 1 119 ? -27.001 -15.329 -41.375 1.00 55.50 1678 GLY B C 1
ATOM 2967 O O . GLY B 1 119 ? -26.189 -14.864 -42.172 1.00 56.51 1678 GLY B O 1
ATOM 2968 N N . LEU B 1 120 ? -26.819 -15.294 -40.058 1.00 49.66 1679 LEU B N 1
ATOM 2969 C CA . LEU B 1 120 ? -25.653 -14.645 -39.459 1.00 36.31 1679 LEU B CA 1
ATOM 2970 C C . LEU B 1 120 ? -24.458 -15.580 -39.288 1.00 44.48 1679 LEU B C 1
ATOM 2971 O O . LEU B 1 120 ? -23.331 -15.124 -39.099 1.00 48.12 1679 LEU B O 1
ATOM 2976 N N . LYS B 1 121 ? -24.708 -16.884 -39.351 1.00 43.53 1680 LYS B N 1
ATOM 2977 C CA . LYS B 1 121 ? -23.677 -17.879 -39.063 1.00 46.70 1680 LYS B CA 1
ATOM 2978 C C . LYS B 1 121 ? -22.630 -18.013 -40.169 1.00 50.51 1680 LYS B C 1
ATOM 2979 O O . LYS B 1 121 ? -22.961 -18.249 -41.332 1.00 57.53 1680 LYS B O 1
ATOM 2981 N N . GLY B 1 122 ? -21.363 -17.861 -39.797 1.00 53.85 1681 GLY B N 1
ATOM 2982 C CA . GLY B 1 122 ? -20.265 -18.017 -40.735 1.00 60.37 1681 GLY B CA 1
ATOM 2983 C C . GLY B 1 122 ? -20.252 -16.963 -41.825 1.00 62.30 1681 GLY B C 1
ATOM 2984 O O . GLY B 1 122 ? -19.671 -17.163 -42.890 1.00 61.93 1681 GLY B O 1
ATOM 2985 N N . SER B 1 123 ? -20.890 -15.830 -41.552 1.00 57.72 1682 SER B N 1
ATOM 2986 C CA . SER B 1 123 ? -21.026 -14.766 -42.540 1.00 51.87 1682 SER B CA 1
ATOM 2987 C C . SER B 1 123 ? -19.755 -13.933 -42.642 1.00 50.63 1682 SER B C 1
ATOM 2988 O O . SER B 1 123 ? -19.208 -13.491 -41.632 1.00 53.68 1682 SER B O 1
ATOM 2991 N N . LYS B 1 124 ? -19.288 -13.713 -43.865 1.00 48.28 1683 LYS B N 1
ATOM 2992 C CA . LYS B 1 124 ? -18.107 -12.887 -44.087 1.00 49.53 1683 LYS B CA 1
ATOM 2993 C C . LYS B 1 124 ? -18.388 -11.416 -43.787 1.00 52.01 1683 LYS B C 1
ATOM 2994 O O . LYS B 1 124 ? -17.467 -10.600 -43.712 1.00 55.15 1683 LYS B O 1
ATOM 2996 N N . ARG B 1 125 ? -19.666 -11.085 -43.624 1.00 46.47 1684 ARG B N 1
ATOM 2997 C CA . ARG B 1 125 ? -20.073 -9.724 -43.293 1.00 43.37 1684 ARG B CA 1
ATOM 2998 C C . ARG B 1 125 ? -19.814 -9.400 -41.819 1.00 44.32 1684 ARG B C 1
ATOM 2999 O O . ARG B 1 125 ? -19.476 -8.267 -41.484 1.00 43.82 1684 ARG B O 1
ATOM 3007 N N . LEU B 1 126 ? -19.971 -10.389 -40.941 1.00 34.51 1685 LEU B N 1
ATOM 3008 C CA . LEU B 1 126 ? -19.767 -10.151 -39.513 1.00 39.46 1685 LEU B CA 1
ATOM 3009 C C . LEU B 1 126 ? -18.286 -10.160 -39.185 1.00 42.75 1685 LEU B C 1
ATOM 3010 O O . LEU B 1 126 ? -17.607 -11.172 -39.355 1.00 38.04 1685 LEU B O 1
ATOM 3015 N N . VAL B 1 127 ? -17.789 -9.024 -38.715 1.00 39.78 1686 VAL B N 1
ATOM 3016 C CA . VAL B 1 127 ? -16.398 -8.918 -38.317 1.00 37.72 1686 VAL B CA 1
ATOM 3017 C C . VAL B 1 127 ? -16.335 -8.658 -36.822 1.00 36.29 1686 VAL B C 1
ATOM 3018 O O . VAL B 1 127 ? -16.690 -7.570 -36.356 1.00 32.11 1686 VAL B O 1
ATOM 3022 N N . PHE B 1 128 ? -15.907 -9.668 -36.070 1.00 33.49 1687 PHE B N 1
ATOM 3023 C CA . PHE B 1 128 ? -15.709 -9.513 -34.634 1.00 33.54 1687 PHE B CA 1
ATOM 3024 C C . PHE B 1 128 ? -14.412 -8.767 -34.389 1.00 40.75 1687 PHE B C 1
ATOM 3025 O O . PHE B 1 128 ? -13.333 -9.253 -34.721 1.00 38.19 1687 PHE B O 1
ATOM 3033 N N . ILE B 1 129 ? -14.539 -7.570 -33.829 1.00 35.14 1688 ILE B N 1
ATOM 3034 C CA . ILE B 1 129 ? -13.398 -6.735 -33.510 1.00 34.03 1688 ILE B CA 1
ATOM 3035 C C . ILE B 1 129 ? -12.894 -7.129 -32.142 1.00 50.97 1688 ILE B C 1
ATOM 3036 O O . ILE B 1 129 ? -13.471 -6.753 -31.124 1.00 56.54 1688 ILE B O 1
ATOM 3041 N N . ASP B 1 130 ? -11.822 -7.901 -32.109 1.00 64.20 1689 ASP B N 1
ATOM 3042 C CA . ASP B 1 130 ? -11.319 -8.381 -30.835 1.00 75.63 1689 ASP B CA 1
ATOM 3043 C C . ASP B 1 130 ? -10.187 -7.486 -30.332 1.00 73.91 1689 ASP B C 1
ATOM 3044 O O . ASP B 1 130 ? -9.325 -7.911 -29.566 1.00 75.44 1689 ASP B O 1
ATOM 3049 N N . CYS B 1 131 ? -10.230 -6.232 -30.786 1.00 77.42 1690 CYS B N 1
ATOM 3050 C CA . CYS B 1 131 ? -9.415 -5.134 -30.264 1.00 79.93 1690 CYS B CA 1
ATOM 3051 C C . CYS B 1 131 ? -9.927 -3.791 -30.803 1.00 76.98 1690 CYS B C 1
ATOM 3052 O O . CYS B 1 131 ? -10.257 -3.679 -31.979 1.00 79.39 1690 CYS B O 1
ATOM 3055 N N . PRO B 1 132 ? -9.973 -2.761 -29.947 1.00 71.81 1691 PRO B N 1
ATOM 3056 C CA . PRO B 1 132 ? -10.516 -1.438 -30.299 1.00 69.19 1691 PRO B CA 1
ATOM 3057 C C . PRO B 1 132 ? -9.781 -0.764 -31.458 1.00 71.53 1691 PRO B C 1
ATOM 3058 O O . PRO B 1 132 ? -10.379 -0.029 -32.252 1.00 73.92 1691 PRO B O 1
ATOM 3062 N N . GLY B 1 133 ? -8.476 -0.999 -31.530 1.00 63.18 1692 GLY B N 1
ATOM 3063 C CA . GLY B 1 133 ? -7.652 -0.422 -32.574 1.00 61.01 1692 GLY B CA 1
ATOM 3064 C C . GLY B 1 133 ? -7.933 -1.089 -33.904 1.00 65.54 1692 GLY B C 1
ATOM 3065 O O . GLY B 1 133 ? -7.921 -0.446 -34.952 1.00 61.18 1692 GLY B O 1
ATOM 3066 N N . LYS B 1 134 ? -8.204 -2.390 -33.852 1.00 60.81 1693 LYS B N 1
ATOM 3067 C CA . LYS B 1 134 ? -8.469 -3.178 -35.049 1.00 54.54 1693 LYS B CA 1
ATOM 3068 C C . LYS B 1 134 ? -9.656 -2.628 -35.832 1.00 51.45 1693 LYS B C 1
ATOM 3069 O O . LYS B 1 134 ? -9.837 -2.941 -37.006 1.00 57.72 1693 LYS B O 1
ATOM 3071 N N . LEU B 1 135 ? -10.470 -1.811 -35.176 1.00 48.27 1694 LEU B N 1
ATOM 3072 C CA . LEU B 1 135 ? -11.589 -1.182 -35.855 1.00 54.61 1694 LEU B CA 1
ATOM 3073 C C . LEU B 1 135 ? -11.034 -0.293 -36.966 1.00 52.96 1694 LEU B C 1
ATOM 3074 O O . LEU B 1 135 ? -11.747 0.060 -37.909 1.00 45.86 1694 LEU B O 1
ATOM 3079 N N . ALA B 1 136 ? -9.751 0.054 -36.842 1.00 47.38 1695 ALA B N 1
ATOM 3080 C CA . ALA B 1 136 ? -9.101 1.040 -37.708 1.00 44.19 1695 ALA B CA 1
ATOM 3081 C C . ALA B 1 136 ? -8.740 0.469 -39.068 1.00 64.11 1695 ALA B C 1
ATOM 3082 O O . ALA B 1 136 ? -8.765 1.179 -40.074 1.00 74.89 1695 ALA B O 1
ATOM 3084 N N . GLU B 1 137 ? -8.413 -0.817 -39.100 1.00 69.34 1696 GLU B N 1
ATOM 3085 C CA . GLU B 1 137 ? -8.179 -1.501 -40.363 1.00 79.70 1696 GLU B CA 1
ATOM 3086 C C . GLU B 1 137 ? -9.397 -1.316 -41.273 1.00 77.53 1696 GLU B C 1
ATOM 3087 O O . GLU B 1 137 ? -9.377 -1.690 -42.445 1.00 79.50 1696 GLU B O 1
ATOM 3089 N N . HIS B 1 138 ? -10.449 -0.712 -40.723 1.00 68.06 1697 HIS B N 1
ATOM 3090 C CA . HIS B 1 138 ? -11.721 -0.567 -41.422 1.00 53.28 1697 HIS B CA 1
ATOM 3091 C C . HIS B 1 138 ? -12.251 0.868 -41.408 1.00 51.03 1697 HIS B C 1
ATOM 3092 O O . HIS B 1 138 ? -12.886 1.313 -42.362 1.00 52.42 1697 HIS B O 1
ATOM 3099 N N . ILE B 1 139 ? -12.008 1.578 -40.314 1.00 47.05 1698 ILE B N 1
ATOM 3100 C CA . ILE B 1 139 ? -12.409 2.973 -40.199 1.00 51.75 1698 ILE B CA 1
ATOM 3101 C C . ILE B 1 139 ? -11.221 3.725 -39.631 1.00 63.19 1698 ILE B C 1
ATOM 3102 O O . ILE B 1 139 ? -10.696 3.344 -38.580 1.00 51.16 1698 ILE B O 1
ATOM 3107 N N . GLU B 1 140 ? -10.774 4.775 -40.313 1.00 58.85 1699 GLU B N 1
ATOM 3108 C CA . GLU B 1 140 ? -9.693 5.585 -39.755 1.00 65.78 1699 GLU B CA 1
ATOM 3109 C C . GLU B 1 140 ? -10.135 6.088 -38.383 1.00 60.46 1699 GLU B C 1
ATOM 3110 O O . GLU B 1 140 ? -11.296 6.441 -38.192 1.00 66.11 1699 GLU B O 1
ATOM 3116 N N . HIS B 1 141 ? -9.220 6.089 -37.422 1.00 55.25 1700 HIS B N 1
ATOM 3117 C CA . HIS B 1 141 ? -9.574 6.392 -36.045 1.00 62.83 1700 HIS B CA 1
ATOM 3118 C C . HIS B 1 141 ? -10.474 7.614 -35.920 1.00 62.88 1700 HIS B C 1
ATOM 3119 O O . HIS B 1 141 ? -11.550 7.545 -35.332 1.00 63.07 1700 HIS B O 1
ATOM 3126 N N . GLU B 1 142 ? -10.035 8.732 -36.483 1.00 71.30 1701 GLU B N 1
ATOM 3127 C CA . GLU B 1 142 ? -10.774 9.982 -36.354 1.00 73.15 1701 GLU B CA 1
ATOM 3128 C C . GLU B 1 142 ? -12.132 9.944 -37.057 1.00 70.92 1701 GLU B C 1
ATOM 3129 O O . GLU B 1 142 ? -12.868 10.930 -37.064 1.00 73.06 1701 GLU B O 1
ATOM 3135 N N . GLN B 1 143 ? -12.456 8.802 -37.649 1.00 54.52 1702 GLN B N 1
ATOM 3136 C CA . GLN B 1 143 ? -13.787 8.575 -38.193 1.00 60.53 1702 GLN B CA 1
ATOM 3137 C C . GLN B 1 143 ? -14.591 7.692 -37.233 1.00 54.54 1702 GLN B C 1
ATOM 3138 O O . GLN B 1 143 ? -15.800 7.534 -37.393 1.00 49.15 1702 GLN B O 1
ATOM 3144 N N . GLN B 1 144 ? -13.900 7.133 -36.237 1.00 39.37 1703 GLN B N 1
ATOM 3145 C CA . GLN B 1 144 ? -14.496 6.243 -35.234 1.00 57.73 1703 GLN B CA 1
ATOM 3146 C C . GLN B 1 144 ? -15.317 6.994 -34.206 1.00 58.80 1703 GLN B C 1
ATOM 3147 O O . GLN B 1 144 ? -14.952 8.094 -33.799 1.00 63.16 1703 GLN B O 1
ATOM 3153 N N . LYS B 1 145 ? -16.400 6.378 -33.746 1.00 37.90 1704 LYS B N 1
ATOM 3154 C CA . LYS B 1 145 ? -17.276 7.043 -32.787 1.00 37.70 1704 LYS B CA 1
ATOM 3155 C C . LYS B 1 145 ? -18.006 6.107 -31.827 1.00 33.52 1704 LYS B C 1
ATOM 3156 O O . LYS B 1 145 ? -19.212 6.238 -31.637 1.00 34.41 1704 LYS B O 1
ATOM 3162 N N . LEU B 1 146 ? -17.282 5.162 -31.233 1.00 29.43 1705 LEU B N 1
ATOM 3163 C CA . LEU B 1 146 ? -17.825 4.372 -30.137 1.00 29.98 1705 LEU B CA 1
ATOM 3164 C C . LEU B 1 146 ? -18.193 5.327 -29.008 1.00 29.42 1705 LEU B C 1
ATOM 3165 O O . LEU B 1 146 ? -17.630 6.406 -28.911 1.00 30.98 1705 LEU B O 1
ATOM 3170 N N . PRO B 1 147 ? -19.145 4.938 -28.153 1.00 28.71 1706 PRO B N 1
ATOM 3171 C CA . PRO B 1 147 ? -19.482 5.784 -27.003 1.00 31.16 1706 PRO B CA 1
ATOM 3172 C C . PRO B 1 147 ? -18.242 6.091 -26.157 1.00 30.51 1706 PRO B C 1
ATOM 3173 O O . PRO B 1 147 ? -17.376 5.222 -25.996 1.00 29.63 1706 PRO B O 1
ATOM 3177 N N . ALA B 1 148 ? -18.159 7.306 -25.628 1.00 32.18 1707 ALA B N 1
ATOM 3178 C CA . ALA B 1 148 ? -17.018 7.706 -24.818 1.00 33.13 1707 ALA B CA 1
ATOM 3179 C C . ALA B 1 148 ? -16.856 6.758 -23.632 1.00 31.98 1707 ALA B C 1
ATOM 3180 O O . ALA B 1 148 ? -15.744 6.380 -23.277 1.00 31.85 1707 ALA B O 1
ATOM 3182 N N . ALA B 1 149 ? -17.977 6.347 -23.050 1.00 38.56 1708 ALA B N 1
ATOM 3183 C CA . ALA B 1 149 ? -17.960 5.429 -21.913 1.00 30.06 1708 ALA B CA 1
ATOM 3184 C C . ALA B 1 149 ? -17.388 4.060 -22.294 1.00 32.41 1708 ALA B C 1
ATOM 3185 O O . ALA B 1 149 ? -16.825 3.357 -21.458 1.00 29.76 1708 ALA B O 1
ATOM 3187 N N . THR B 1 150 ? -17.526 3.684 -23.560 1.00 29.65 1709 THR B N 1
ATOM 3188 C CA . THR B 1 150 ? -16.934 2.436 -24.031 1.00 27.79 1709 THR B CA 1
ATOM 3189 C C . THR B 1 150 ? -15.415 2.565 -24.109 1.00 28.12 1709 THR B C 1
ATOM 3190 O O . THR B 1 150 ? -14.687 1.701 -23.627 1.00 30.51 1709 THR B O 1
ATOM 3194 N N . LEU B 1 151 ? -14.954 3.661 -24.699 1.00 28.44 1710 LEU B N 1
ATOM 3195 C CA . LEU B 1 151 ? -13.529 3.944 -24.836 1.00 37.87 1710 LEU B CA 1
ATOM 3196 C C . LEU B 1 151 ? -12.846 4.107 -23.476 1.00 36.57 1710 LEU B C 1
ATOM 3197 O O . LEU B 1 151 ? -11.667 3.792 -23.320 1.00 31.43 1710 LEU B O 1
ATOM 3202 N N . ALA B 1 152 ? -13.584 4.612 -22.496 1.00 31.52 1711 ALA B N 1
ATOM 3203 C CA . ALA B 1 152 ? -13.013 4.841 -21.172 1.00 31.55 1711 ALA B CA 1
ATOM 3204 C C . ALA B 1 152 ? -12.554 3.538 -20.524 1.00 31.53 1711 ALA B C 1
ATOM 3205 O O . ALA B 1 152 ? -11.648 3.540 -19.695 1.00 30.61 1711 ALA B O 1
ATOM 3207 N N . LEU B 1 153 ? -13.189 2.432 -20.903 1.00 28.01 1712 LEU B N 1
ATOM 3208 C CA . LEU B 1 153 ? -12.849 1.115 -20.365 1.00 34.40 1712 LEU B CA 1
ATOM 3209 C C . LEU B 1 153 ? -11.475 0.616 -20.813 1.00 45.59 1712 LEU B C 1
ATOM 3210 O O . LEU B 1 153 ? -10.991 -0.396 -20.315 1.00 52.12 1712 LEU B O 1
ATOM 3215 N N . GLU B 1 154 ? -10.848 1.327 -21.746 1.00 41.45 1713 GLU B N 1
ATOM 3216 C CA . GLU B 1 154 ? -9.528 0.945 -22.244 1.00 45.80 1713 GLU B CA 1
ATOM 3217 C C . GLU B 1 154 ? -8.419 1.719 -21.543 1.00 53.08 1713 GLU B C 1
ATOM 3218 O O . GLU B 1 154 ? -7.240 1.406 -21.699 1.00 52.19 1713 GLU B O 1
ATOM 3224 N N . GLU B 1 155 ? -8.800 2.731 -20.773 1.00 58.60 1714 GLU B N 1
ATOM 3225 C CA . GLU B 1 155 ? -7.823 3.606 -20.131 1.00 57.84 1714 GLU B CA 1
ATOM 3226 C C . GLU B 1 155 ? -7.018 2.924 -19.035 1.00 53.86 1714 GLU B C 1
ATOM 3227 O O . GLU B 1 155 ? -7.577 2.339 -18.109 1.00 48.12 1714 GLU B O 1
ATOM 3233 N N . ASP B 1 156 ? -5.698 3.026 -19.152 1.00 62.28 1715 ASP B N 1
ATOM 3234 C CA . ASP B 1 156 ? -4.766 2.601 -18.113 1.00 63.05 1715 ASP B CA 1
ATOM 3235 C C . ASP B 1 156 ? -5.239 1.389 -17.320 1.00 56.16 1715 ASP B C 1
ATOM 3236 O O . ASP B 1 156 ? -5.672 1.502 -16.173 1.00 55.29 1715 ASP B O 1
ATOM 3241 N N . LEU B 1 157 ? -5.138 0.226 -17.949 1.00 50.34 1716 LEU B N 1
ATOM 3242 C CA . LEU B 1 157 ? -5.507 -1.028 -17.316 1.00 50.38 1716 LEU B CA 1
ATOM 3243 C C . LEU B 1 157 ? -4.285 -1.699 -16.709 1.00 51.94 1716 LEU B C 1
ATOM 3244 O O . LEU B 1 157 ? -3.169 -1.533 -17.195 1.00 54.36 1716 LEU B O 1
ATOM 3249 N N . LYS B 1 158 ? -4.500 -2.448 -15.633 1.00 54.59 1717 LYS B N 1
ATOM 3250 C CA . LYS B 1 158 ? -3.482 -3.351 -15.120 1.00 49.44 1717 LYS B CA 1
ATOM 3251 C C . LYS B 1 158 ? -3.850 -4.733 -15.642 1.00 48.99 1717 LYS B C 1
ATOM 3252 O O . LYS B 1 158 ? -4.921 -5.251 -15.331 1.00 48.46 1717 LYS B O 1
ATOM 3254 N N . VAL B 1 159 ? -2.977 -5.320 -16.454 1.00 48.01 1718 VAL B N 1
ATOM 3255 C CA . VAL B 1 159 ? -3.305 -6.559 -17.151 1.00 43.32 1718 VAL B CA 1
ATOM 3256 C C . VAL B 1 159 ? -2.589 -7.784 -16.591 1.00 50.66 1718 VAL B C 1
ATOM 3257 O O . VAL B 1 159 ? -1.364 -7.809 -16.478 1.00 50.40 1718 VAL B O 1
ATOM 3261 N N . PHE B 1 160 ? -3.369 -8.802 -16.247 1.00 42.52 1719 PHE B N 1
ATOM 3262 C CA . PHE B 1 160 ? -2.826 -10.044 -15.721 1.00 37.25 1719 PHE B CA 1
ATOM 3263 C C . PHE B 1 160 ? -3.059 -11.171 -16.719 1.00 46.61 1719 PHE B C 1
ATOM 3264 O O . PHE B 1 160 ? -4.169 -11.707 -16.827 1.00 37.10 1719 PHE B O 1
ATOM 3272 N N . HIS B 1 161 ? -2.002 -11.514 -17.451 1.00 46.19 1720 HIS B N 1
ATOM 3273 C CA . HIS B 1 161 ? -2.057 -12.550 -18.474 1.00 44.05 1720 HIS B CA 1
ATOM 3274 C C . HIS B 1 161 ? -1.958 -13.937 -17.856 1.00 43.14 1720 HIS B C 1
ATOM 3275 O O . HIS B 1 161 ? -1.484 -14.094 -16.730 1.00 47.91 1720 HIS B O 1
ATOM 3282 N N . ASN B 1 162 ? -2.416 -14.937 -18.600 1.00 39.52 1721 ASN B N 1
ATOM 3283 C CA . ASN B 1 162 ? -2.258 -16.330 -18.213 1.00 45.55 1721 ASN B CA 1
ATOM 3284 C C . ASN B 1 162 ? -2.954 -16.688 -16.913 1.00 43.45 1721 ASN B C 1
ATOM 3285 O O . ASN B 1 162 ? -2.410 -17.434 -16.101 1.00 49.28 1721 ASN B O 1
ATOM 3290 N N . ALA B 1 163 ? -4.151 -16.155 -16.710 1.00 34.61 1722 ALA B N 1
ATOM 3291 C CA . ALA B 1 163 ? -4.971 -16.601 -15.597 1.00 32.56 1722 ALA B CA 1
ATOM 3292 C C . ALA B 1 163 ? -5.793 -17.791 -16.052 1.00 38.31 1722 ALA B C 1
ATOM 3293 O O . ALA B 1 163 ? -5.967 -18.018 -17.249 1.00 40.77 1722 ALA B O 1
ATOM 3295 N N . LEU B 1 164 ? -6.301 -18.554 -15.097 1.00 40.99 1723 LEU B N 1
ATOM 3296 C CA . LEU B 1 164 ? -7.123 -19.701 -15.421 1.00 46.83 1723 LEU B CA 1
ATOM 3297 C C . LEU B 1 164 ? -8.481 -19.522 -14.768 1.00 52.02 1723 LEU B C 1
ATOM 3298 O O . LEU B 1 164 ? -8.578 -19.429 -13.544 1.00 56.93 1723 LEU B O 1
ATOM 3303 N N . LYS B 1 165 ? -9.529 -19.453 -15.578 1.00 46.94 1724 LYS B N 1
ATOM 3304 C CA . LYS B 1 165 ? -10.877 -19.399 -15.034 1.00 43.36 1724 LYS B CA 1
ATOM 3305 C C . LYS B 1 165 ? -11.359 -20.809 -14.738 1.00 50.95 1724 LYS B C 1
ATOM 3306 O O . LYS B 1 165 ? -11.428 -21.650 -15.632 1.00 60.85 1724 LYS B O 1
ATOM 3312 N N . LEU B 1 166 ? -11.682 -21.064 -13.477 1.00 53.73 1725 LEU B N 1
ATOM 3313 C CA . LEU B 1 166 ? -12.124 -22.385 -13.064 1.00 55.59 1725 LEU B CA 1
ATOM 3314 C C . LEU B 1 166 ? -13.639 -22.508 -13.158 1.00 60.95 1725 LEU B C 1
ATOM 3315 O O . LEU B 1 166 ? -14.379 -21.670 -12.642 1.00 60.13 1725 LEU B O 1
ATOM 3320 N N . ALA B 1 167 ? -14.085 -23.557 -13.837 1.00 64.62 1726 ALA B N 1
ATOM 3321 C CA . ALA B 1 167 ? -15.503 -23.821 -14.031 1.00 64.66 1726 ALA B CA 1
ATOM 3322 C C . ALA B 1 167 ? -15.640 -25.262 -14.494 1.00 68.77 1726 ALA B C 1
ATOM 3323 O O . ALA B 1 167 ? -14.732 -26.067 -14.279 1.00 66.79 1726 ALA B O 1
ATOM 3325 N N . HIS B 1 168 ? -16.761 -25.592 -15.128 1.00 71.43 1727 HIS B N 1
ATOM 3326 C CA . HIS B 1 168 ? -16.948 -26.945 -15.640 1.00 79.04 1727 HIS B CA 1
ATOM 3327 C C . HIS B 1 168 ? -15.775 -27.308 -16.542 1.00 77.36 1727 HIS B C 1
ATOM 3328 O O . HIS B 1 168 ? -15.187 -28.383 -16.418 1.00 73.44 1727 HIS B O 1
ATOM 3335 N N . LYS B 1 169 ? -15.440 -26.396 -17.447 1.00 80.23 1728 LYS B N 1
ATOM 3336 C CA . LYS B 1 169 ? -14.202 -26.485 -18.207 1.00 80.89 1728 LYS B CA 1
ATOM 3337 C C . LYS B 1 169 ? -13.320 -25.304 -17.825 1.00 69.77 1728 LYS B C 1
ATOM 3338 O O . LYS B 1 169 ? -13.762 -24.157 -17.866 1.00 74.57 1728 LYS B O 1
ATOM 3340 N N . ASP B 1 170 ? -12.083 -25.585 -17.428 1.00 59.75 1729 ASP B N 1
ATOM 3341 C CA . ASP B 1 170 ? -11.132 -24.527 -17.112 1.00 52.84 1729 ASP B CA 1
ATOM 3342 C C . ASP B 1 170 ? -10.685 -23.865 -18.403 1.00 60.10 1729 ASP B C 1
ATOM 3343 O O . ASP B 1 170 ? -10.388 -24.545 -19.385 1.00 68.15 1729 ASP B O 1
ATOM 3348 N N . THR B 1 171 ? -10.639 -22.538 -18.404 1.00 53.58 1730 THR B N 1
ATOM 3349 C CA . THR B 1 171 ? -10.234 -21.807 -19.595 1.00 47.14 1730 THR B CA 1
ATOM 3350 C C . THR B 1 171 ? -9.234 -20.703 -19.280 1.00 48.95 1730 THR B C 1
ATOM 3351 O O . THR B 1 171 ? -9.297 -20.076 -18.222 1.00 53.44 1730 THR B O 1
ATOM 3355 N N . LYS B 1 172 ? -8.317 -20.470 -20.213 1.00 49.21 1731 LYS B N 1
ATOM 3356 C CA . LYS B 1 172 ? -7.309 -19.426 -20.067 1.00 43.56 1731 LYS B CA 1
ATOM 3357 C C . LYS B 1 172 ? -7.898 -18.048 -20.356 1.00 42.80 1731 LYS B C 1
ATOM 3358 O O . LYS B 1 172 ? -8.511 -17.829 -21.400 1.00 49.39 1731 LYS B O 1
ATOM 3360 N N . VAL B 1 173 ? -7.720 -17.121 -19.421 1.00 37.72 1732 VAL B N 1
ATOM 3361 C CA . VAL B 1 173 ? -8.241 -15.774 -19.590 1.00 39.14 1732 VAL B CA 1
ATOM 3362 C C . VAL B 1 173 ? -7.177 -14.751 -19.254 1.00 38.47 1732 VAL B C 1
ATOM 3363 O O . VAL B 1 173 ? -6.140 -15.082 -18.681 1.00 36.76 1732 VAL B O 1
ATOM 3367 N N . SER B 1 174 ? -7.437 -13.507 -19.636 1.00 33.65 1733 SER B N 1
ATOM 3368 C CA . SER B 1 174 ? -6.686 -12.374 -19.124 1.00 36.73 1733 SER B CA 1
ATOM 3369 C C . SER B 1 174 ? -7.591 -11.569 -18.210 1.00 35.25 1733 SER B C 1
ATOM 3370 O O . SER B 1 174 ? -8.772 -11.386 -18.502 1.00 37.58 1733 SER B O 1
ATOM 3373 N N . ILE B 1 175 ? -7.045 -11.097 -17.097 1.00 35.01 1734 ILE B N 1
ATOM 3374 C CA . ILE B 1 175 ? -7.818 -10.272 -16.183 1.00 34.53 1734 ILE B CA 1
ATOM 3375 C C . ILE B 1 175 ? -7.279 -8.856 -16.212 1.00 37.87 1734 ILE B C 1
ATOM 3376 O O . ILE B 1 175 ? -6.101 -8.622 -15.952 1.00 42.12 1734 ILE B O 1
ATOM 3381 N N . LYS B 1 176 ? -8.144 -7.911 -16.548 1.00 32.35 1735 LYS B N 1
ATOM 3382 C CA . LYS B 1 176 ? -7.728 -6.526 -16.647 1.00 36.47 1735 LYS B CA 1
ATOM 3383 C C . LYS B 1 176 ? -8.461 -5.712 -15.595 1.00 42.19 1735 LYS B C 1
ATOM 3384 O O . LYS B 1 176 ? -9.686 -5.755 -15.508 1.00 44.89 1735 LYS B O 1
ATOM 3390 N N . VAL B 1 177 ? -7.705 -4.988 -14.781 1.00 41.98 1736 VAL B N 1
ATOM 3391 C CA . VAL B 1 177 ? -8.300 -4.112 -13.787 1.00 41.51 1736 VAL B CA 1
ATOM 3392 C C . VAL B 1 177 ? -8.067 -2.668 -14.180 1.00 42.76 1736 VAL B C 1
ATOM 3393 O O . VAL B 1 177 ? -6.927 -2.209 -14.245 1.00 40.82 1736 VAL B O 1
ATOM 3397 N N . GLY B 1 178 ? -9.161 -1.973 -14.471 1.00 41.36 1737 GLY B N 1
ATOM 3398 C CA . GLY B 1 178 ? -9.134 -0.546 -14.717 1.00 44.81 1737 GLY B CA 1
ATOM 3399 C C . GLY B 1 178 ? -9.811 0.181 -13.569 1.00 53.00 1737 GLY B C 1
ATOM 3400 O O . GLY B 1 178 ? -10.377 -0.451 -12.676 1.00 57.90 1737 GLY B O 1
ATOM 3401 N N . SER B 1 179 ? -9.776 1.507 -13.596 1.00 53.25 1738 SER B N 1
ATOM 3402 C CA . SER B 1 179 ? -10.282 2.304 -12.478 1.00 56.33 1738 SER B CA 1
ATOM 3403 C C . SER B 1 179 ? -11.743 2.034 -12.106 1.00 49.90 1738 SER B C 1
ATOM 3404 O O . SER B 1 179 ? -12.136 2.238 -10.959 1.00 40.80 1738 SER B O 1
ATOM 3407 N N . THR B 1 180 ? -12.544 1.580 -13.065 1.00 39.30 1739 THR B N 1
ATOM 3408 C CA . THR B 1 180 ? -13.981 1.437 -12.836 1.00 36.44 1739 THR B CA 1
ATOM 3409 C C . THR B 1 180 ? -14.524 0.023 -13.027 1.00 40.02 1739 THR B C 1
ATOM 3410 O O . THR B 1 180 ? -15.695 -0.238 -12.749 1.00 39.72 1739 THR B O 1
ATOM 3414 N N . ALA B 1 181 ? -13.695 -0.893 -13.509 1.00 36.89 1740 ALA B N 1
ATOM 3415 C CA . ALA B 1 181 ? -14.208 -2.211 -13.846 1.00 27.74 1740 ALA B CA 1
ATOM 3416 C C . ALA B 1 181 ? -13.132 -3.276 -13.938 1.00 32.48 1740 ALA B C 1
ATOM 3417 O O . ALA B 1 181 ? -11.946 -2.973 -14.053 1.00 40.36 1740 ALA B O 1
ATOM 3419 N N . VAL B 1 182 ? -13.571 -4.527 -13.873 1.00 37.38 1741 VAL B N 1
ATOM 3420 C CA . VAL B 1 182 ? -12.725 -5.671 -14.157 1.00 34.50 1741 VAL B CA 1
ATOM 3421 C C . VAL B 1 182 ? -13.166 -6.237 -15.494 1.00 33.81 1741 VAL B C 1
ATOM 3422 O O . VAL B 1 182 ? -14.358 -6.415 -15.728 1.00 37.86 1741 VAL B O 1
ATOM 3426 N N . GLN B 1 183 ? -12.208 -6.515 -16.371 1.00 32.43 1742 GLN B N 1
ATOM 3427 C CA . GLN B 1 183 ? -12.517 -7.141 -17.647 1.00 32.67 1742 GLN B CA 1
ATOM 3428 C C . GLN B 1 183 ? -11.847 -8.501 -17.740 1.00 33.40 1742 GLN B C 1
ATOM 3429 O O . GLN B 1 183 ? -10.636 -8.625 -17.550 1.00 33.44 1742 GLN B O 1
ATOM 3435 N N . VAL B 1 184 ? -12.641 -9.526 -18.025 1.00 34.33 1743 VAL B N 1
ATOM 3436 C CA . VAL B 1 184 ? -12.093 -10.857 -18.223 1.00 27.23 1743 VAL B CA 1
ATOM 3437 C C . VAL B 1 184 ? -12.173 -11.235 -19.702 1.00 40.02 1743 VAL B C 1
ATOM 3438 O O . VAL B 1 184 ? -13.254 -11.461 -20.253 1.00 38.70 1743 VAL B O 1
ATOM 3442 N N . THR B 1 185 ? -11.012 -11.265 -20.342 1.00 29.19 1744 THR B N 1
ATOM 3443 C CA . THR B 1 185 ? -10.900 -11.576 -21.755 1.00 30.97 1744 THR B CA 1
ATOM 3444 C C . THR B 1 185 ? -10.619 -13.059 -21.973 1.00 37.86 1744 THR B C 1
ATOM 3445 O O . THR B 1 185 ? -9.653 -13.599 -21.439 1.00 42.41 1744 THR B O 1
ATOM 3449 N N . SER B 1 186 ? -11.459 -13.724 -22.757 1.00 40.41 1745 SER B N 1
ATOM 3450 C CA . SER B 1 186 ? -11.280 -15.155 -22.989 1.00 43.47 1745 SER B CA 1
ATOM 3451 C C . SER B 1 186 ? -10.586 -15.421 -24.315 1.00 53.84 1745 SER B C 1
ATOM 3452 O O . SER B 1 186 ? -10.590 -14.574 -25.211 1.00 64.45 1745 SER B O 1
ATOM 3455 N N . ALA B 1 187 ? -9.990 -16.603 -24.428 1.00 61.08 1746 ALA B N 1
ATOM 3456 C CA . ALA B 1 187 ? -9.346 -17.027 -25.664 1.00 66.63 1746 ALA B CA 1
ATOM 3457 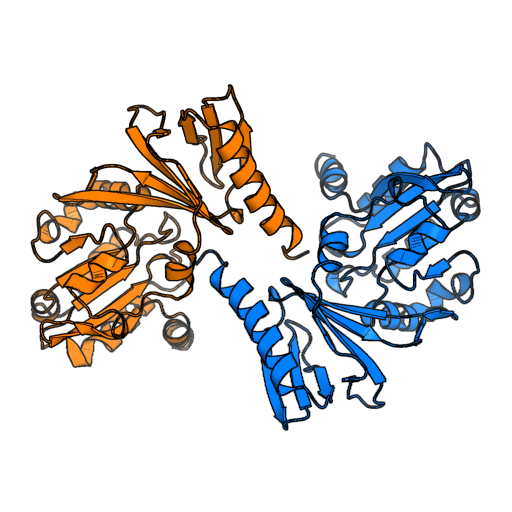C C . ALA B 1 187 ? -10.388 -17.505 -26.663 1.00 51.81 1746 ALA B C 1
ATOM 3458 O O . ALA B 1 187 ? -11.531 -17.768 -26.302 1.00 64.47 1746 ALA B O 1
ATOM 3460 N N . GLU B 1 188 ? -9.973 -17.610 -27.919 1.00 51.79 1747 GLU B N 1
ATOM 3461 C CA . GLU B 1 188 ? -10.834 -18.049 -29.013 1.00 61.54 1747 GLU B CA 1
ATOM 3462 C C . GLU B 1 188 ? -12.064 -18.853 -28.588 1.00 59.48 1747 GLU B C 1
ATOM 3463 O O . GLU B 1 188 ? -11.956 -20.014 -28.200 1.00 60.19 1747 GLU B O 1
ATOM 3469 N N . ARG B 1 189 ? -13.232 -18.228 -28.682 1.00 49.17 1748 ARG B N 1
ATOM 3470 C CA . ARG B 1 189 ? -14.492 -18.904 -28.405 1.00 38.13 1748 ARG B CA 1
ATOM 3471 C C . ARG B 1 189 ? -15.396 -18.802 -29.625 1.00 39.85 1748 ARG B C 1
ATOM 3472 O O . ARG B 1 189 ? -15.342 -17.821 -30.365 1.00 38.29 1748 ARG B O 1
ATOM 3480 N N . THR B 1 190 ? -16.227 -19.817 -29.828 1.00 32.59 1749 THR B N 1
ATOM 3481 C CA . THR B 1 190 ? -17.090 -19.877 -30.999 1.00 33.48 1749 THR B CA 1
ATOM 3482 C C . THR B 1 190 ? -18.371 -19.069 -30.807 1.00 36.89 1749 THR B C 1
ATOM 3483 O O . THR B 1 190 ? -19.122 -19.293 -29.860 1.00 40.94 1749 THR B O 1
ATOM 3487 N N . VAL B 1 191 ? -18.597 -18.118 -31.707 1.00 36.37 1750 VAL B N 1
ATOM 3488 C CA . VAL B 1 191 ? -19.818 -17.328 -31.735 1.00 34.08 1750 VAL B CA 1
ATOM 3489 C C . VAL B 1 191 ? -20.284 -17.235 -33.177 1.00 33.56 1750 VAL B C 1
ATOM 3490 O O . VAL B 1 191 ? -19.560 -16.731 -34.040 1.00 37.30 1750 VAL B O 1
ATOM 3494 N N . LEU B 1 192 ? -21.482 -17.740 -33.442 1.00 36.22 1751 LEU B N 1
ATOM 3495 C CA . LEU B 1 192 ? -22.064 -17.652 -34.775 1.00 37.76 1751 LEU B CA 1
ATOM 3496 C C . LEU B 1 192 ? -21.112 -18.168 -35.851 1.00 41.24 1751 LEU B C 1
ATOM 3497 O O . LEU B 1 192 ? -20.997 -17.582 -36.926 1.00 44.64 1751 LEU B O 1
ATOM 3502 N N . GLY B 1 193 ? -20.421 -19.262 -35.553 1.00 40.91 1752 GLY B N 1
ATOM 3503 C CA . GLY B 1 193 ? -19.582 -19.908 -36.543 1.00 43.24 1752 GLY B CA 1
ATOM 3504 C C . GLY B 1 193 ? -18.192 -19.320 -36.689 1.00 50.87 1752 GLY B C 1
ATOM 3505 O O . GLY B 1 193 ? -17.456 -19.690 -37.600 1.00 48.26 1752 GLY B O 1
ATOM 3506 N N . GLN B 1 194 ? -17.822 -18.406 -35.796 1.00 41.03 1753 GLN B N 1
ATOM 3507 C CA . GLN B 1 194 ? -16.486 -17.813 -35.839 1.00 36.54 1753 GLN B CA 1
ATOM 3508 C C . GLN B 1 194 ? -15.767 -17.969 -34.503 1.00 39.45 1753 GLN B C 1
ATOM 3509 O O . GLN B 1 194 ? -16.401 -18.048 -33.452 1.00 41.93 1753 GLN B O 1
ATOM 3515 N N . SER B 1 195 ? -14.440 -18.027 -34.551 1.00 39.35 1754 SER B N 1
ATOM 3516 C CA . SER B 1 195 ? -13.635 -18.035 -33.336 1.00 44.27 1754 SER B CA 1
ATOM 3517 C C . SER B 1 195 ? -13.284 -16.606 -32.957 1.00 47.92 1754 SER B C 1
ATOM 3518 O O . SER B 1 195 ? -12.607 -15.906 -33.709 1.00 54.39 1754 SER B O 1
ATOM 3521 N N . VAL B 1 196 ? -13.754 -16.174 -31.792 1.00 42.62 1755 VAL B N 1
ATOM 3522 C CA . VAL B 1 196 ? -13.622 -14.776 -31.396 1.00 43.89 1755 VAL B CA 1
ATOM 3523 C C . VAL B 1 196 ? -13.208 -14.619 -29.933 1.00 43.84 1755 VAL B C 1
ATOM 3524 O O . VAL B 1 196 ? -13.387 -15.527 -29.114 1.00 37.41 1755 VAL B O 1
ATOM 3528 N N . PHE B 1 197 ? -12.660 -13.456 -29.602 1.00 39.59 1756 PHE B N 1
ATOM 3529 C CA . PHE B 1 197 ? -12.310 -13.169 -28.216 1.00 42.53 1756 PHE B CA 1
ATOM 3530 C C . PHE B 1 197 ? -13.487 -12.530 -27.494 1.00 38.85 1756 PHE B C 1
ATOM 3531 O O . PHE B 1 197 ? -14.080 -11.576 -27.988 1.00 39.86 1756 PHE B O 1
ATOM 3539 N N . LEU B 1 198 ? -13.831 -13.081 -26.335 1.00 31.23 1757 LEU B N 1
ATOM 3540 C CA . LEU B 1 198 ? -14.905 -12.541 -25.517 1.00 31.98 1757 LEU B CA 1
ATOM 3541 C C . LEU B 1 198 ? -14.342 -11.632 -24.437 1.00 38.03 1757 LEU B C 1
ATOM 3542 O O . LEU B 1 198 ? -13.249 -11.865 -23.919 1.00 38.87 1757 LEU B O 1
ATOM 3547 N N . ASN B 1 199 ? -15.091 -10.586 -24.107 1.00 31.58 1758 ASN B N 1
ATOM 3548 C CA . ASN B 1 199 ? -14.677 -9.647 -23.076 1.00 29.46 1758 ASN B CA 1
ATOM 3549 C C . ASN B 1 199 ? -15.802 -9.446 -22.070 1.00 31.67 1758 ASN B C 1
ATOM 3550 O O . ASN B 1 199 ? -16.713 -8.651 -22.292 1.00 29.95 1758 ASN B O 1
ATOM 3555 N N . ASP B 1 200 ? -15.748 -10.190 -20.972 1.00 28.96 1759 ASP B N 1
ATOM 3556 C CA . ASP B 1 200 ? -16.753 -10.065 -19.921 1.00 31.15 1759 ASP B CA 1
ATOM 3557 C C . ASP B 1 200 ? -16.410 -8.926 -18.964 1.00 36.35 1759 ASP B C 1
ATOM 3558 O O . ASP B 1 200 ? -15.330 -8.891 -18.375 1.00 37.24 1759 ASP B O 1
ATOM 3563 N N . ILE B 1 201 ? -17.341 -7.994 -18.813 1.00 29.95 1760 ILE B N 1
ATOM 3564 C CA . ILE B 1 201 ? -17.064 -6.768 -18.090 1.00 27.35 1760 ILE B CA 1
ATOM 3565 C C . ILE B 1 201 ? -17.866 -6.682 -16.794 1.00 35.33 1760 ILE B C 1
ATOM 3566 O O . ILE B 1 201 ? -19.087 -6.860 -16.789 1.00 32.77 1760 ILE B O 1
ATOM 3571 N N . TYR B 1 202 ? -17.170 -6.422 -15.692 1.00 35.80 1761 TYR B N 1
ATOM 3572 C CA . TYR B 1 202 ? -17.817 -6.318 -14.389 1.00 35.05 1761 TYR B CA 1
ATOM 3573 C C . TYR B 1 202 ? -17.467 -4.993 -13.743 1.00 32.24 1761 TYR B C 1
ATOM 3574 O O . TYR B 1 202 ? -16.358 -4.801 -13.241 1.00 35.28 1761 TYR B O 1
ATOM 3583 N N . TYR B 1 203 ? -18.414 -4.066 -13.772 1.00 31.96 1762 TYR B N 1
ATOM 3584 C CA . TYR B 1 203 ? -18.215 -2.794 -13.103 1.00 41.54 1762 TYR B CA 1
ATOM 3585 C C . TYR B 1 203 ? -18.056 -2.986 -11.596 1.00 41.87 1762 TYR B C 1
ATOM 3586 O O . TYR B 1 203 ? -18.613 -3.922 -11.013 1.00 36.94 1762 TYR B O 1
ATOM 3595 N N . ALA B 1 204 ? -17.275 -2.112 -10.972 1.00 34.74 1763 ALA B N 1
ATOM 3596 C CA . ALA B 1 204 ? -17.055 -2.203 -9.536 1.00 38.31 1763 ALA B CA 1
ATOM 3597 C C . ALA B 1 204 ? -18.388 -2.225 -8.796 1.00 44.15 1763 ALA B C 1
ATOM 3598 O O . ALA B 1 204 ? -18.524 -2.897 -7.777 1.00 40.45 1763 ALA B O 1
ATOM 3600 N N . SER B 1 205 ? -19.372 -1.503 -9.326 1.00 41.53 1764 SER B N 1
ATOM 3601 C CA . SER B 1 205 ? -20.704 -1.451 -8.728 1.00 40.30 1764 SER B CA 1
ATOM 3602 C C . SER B 1 205 ? -21.387 -2.823 -8.693 1.00 42.96 1764 SER B C 1
ATOM 3603 O O . SER B 1 205 ? -22.305 -3.044 -7.907 1.00 40.06 1764 SER B O 1
ATOM 3606 N N . GLU B 1 206 ? -20.938 -3.736 -9.549 1.00 34.78 1765 GLU B N 1
ATOM 3607 C CA . GLU B 1 206 ? -21.531 -5.066 -9.633 1.00 39.72 1765 GLU B CA 1
ATOM 3608 C C . GLU B 1 206 ? -20.837 -6.066 -8.722 1.00 42.22 1765 GLU B C 1
ATOM 3609 O O . GLU B 1 206 ? -21.300 -7.194 -8.564 1.00 44.04 1765 GLU B O 1
ATOM 3615 N N . ILE B 1 207 ? -19.706 -5.674 -8.157 1.00 42.31 1766 ILE B N 1
ATOM 3616 C CA . ILE B 1 207 ? -18.879 -6.631 -7.434 1.00 41.98 1766 ILE B CA 1
ATOM 3617 C C . ILE B 1 207 ? -19.288 -6.703 -5.974 1.00 39.62 1766 ILE B C 1
ATOM 3618 O O . ILE B 1 207 ? -19.000 -5.801 -5.190 1.00 45.36 1766 ILE B O 1
ATOM 3623 N N . GLU B 1 208 ? -19.983 -7.782 -5.628 1.00 40.66 1767 GLU B N 1
ATOM 3624 C CA . GLU B 1 208 ? -20.566 -7.930 -4.299 1.00 50.58 1767 GLU B CA 1
ATOM 3625 C C . GLU B 1 208 ? -19.580 -8.507 -3.288 1.00 49.97 1767 GLU B C 1
ATOM 3626 O O . GLU B 1 208 ? -19.684 -8.245 -2.093 1.00 49.65 1767 GLU B O 1
ATOM 3632 N N . GLU B 1 209 ? -18.626 -9.299 -3.760 1.00 47.32 1768 GLU B N 1
ATOM 3633 C CA . GLU B 1 209 ? -17.622 -9.850 -2.858 1.00 49.42 1768 GLU B CA 1
ATOM 3634 C C . GLU B 1 209 ? -16.310 -10.174 -3.555 1.00 48.31 1768 GLU B C 1
ATOM 3635 O O . GLU B 1 209 ? -16.292 -10.619 -4.701 1.00 49.80 1768 GLU B O 1
ATOM 3641 N N . ILE B 1 210 ? -15.214 -9.933 -2.843 1.00 43.69 1769 ILE B N 1
ATOM 3642 C CA . ILE B 1 210 ? -13.880 -10.274 -3.309 1.00 45.17 1769 ILE B CA 1
ATOM 3643 C C . ILE B 1 210 ? -13.213 -11.167 -2.266 1.00 54.80 1769 ILE B C 1
ATOM 3644 O O . ILE B 1 210 ? -13.065 -10.768 -1.114 1.00 51.44 1769 ILE B O 1
ATOM 3649 N N . CYS B 1 211 ? -12.827 -12.376 -2.663 1.00 55.61 1770 CYS B N 1
ATOM 3650 C CA . CYS B 1 211 ? -12.183 -13.314 -1.746 1.00 61.23 1770 CYS B CA 1
ATOM 3651 C C . CYS B 1 211 ? -10.791 -13.683 -2.234 1.00 58.45 1770 CYS B C 1
ATOM 3652 O O . CYS B 1 211 ? -10.606 -13.997 -3.408 1.00 55.60 1770 CYS B O 1
ATOM 3655 N N . LEU B 1 212 ? -9.814 -13.646 -1.334 1.00 49.88 1771 LEU B N 1
ATOM 3656 C CA . LEU B 1 212 ? -8.485 -14.159 -1.639 1.00 42.78 1771 LEU B CA 1
ATOM 3657 C C . LEU B 1 212 ? -8.298 -15.527 -1.006 1.00 54.61 1771 LEU B C 1
ATOM 3658 O O . LEU B 1 212 ? -8.311 -15.656 0.219 1.00 56.21 1771 LEU B O 1
ATOM 3663 N N . VAL B 1 213 ? -8.113 -16.549 -1.836 1.00 53.46 1772 VAL B N 1
ATOM 3664 C CA . VAL B 1 213 ? -8.002 -17.912 -1.325 1.00 59.51 1772 VAL B CA 1
ATOM 3665 C C . VAL B 1 213 ? -6.570 -18.303 -0.932 1.00 65.03 1772 VAL B C 1
ATOM 3666 O O . VAL B 1 213 ? -6.251 -18.366 0.252 1.00 57.52 1772 VAL B O 1
ATOM 3670 N N . ASP B 1 214 ? -5.702 -18.563 -1.904 1.00 74.19 1773 ASP B N 1
ATOM 3671 C CA . ASP B 1 214 ? -4.343 -18.983 -1.552 1.00 90.20 1773 ASP B CA 1
ATOM 3672 C C . ASP B 1 214 ? -3.241 -18.515 -2.499 1.00 93.05 1773 ASP B C 1
ATOM 3673 O O . ASP B 1 214 ? -2.646 -19.324 -3.207 1.00 98.94 1773 ASP B O 1
ATOM 3678 N N . GLU B 1 215 ? -2.972 -17.211 -2.490 1.00 83.32 1774 GLU B N 1
ATOM 3679 C CA . GLU B 1 215 ? -1.849 -16.624 -3.228 1.00 77.90 1774 GLU B CA 1
ATOM 3680 C C . GLU B 1 215 ? -1.925 -16.809 -4.746 1.00 68.46 1774 GLU B C 1
ATOM 3681 O O . GLU B 1 215 ? -1.467 -15.952 -5.503 1.00 62.78 1774 GLU B O 1
ATOM 3683 N N . ASN B 1 216 ? -2.489 -17.931 -5.183 1.00 57.97 1775 ASN B N 1
ATOM 3684 C CA . ASN B 1 216 ? -2.687 -18.179 -6.603 1.00 64.28 1775 ASN B CA 1
ATOM 3685 C C . ASN B 1 216 ? -4.158 -18.414 -6.968 1.00 58.51 1775 ASN B C 1
ATOM 3686 O O . ASN B 1 216 ? -4.469 -18.931 -8.041 1.00 57.09 1775 ASN B O 1
ATOM 3691 N N . GLN B 1 217 ? -5.062 -18.019 -6.077 1.00 50.40 1776 GLN B N 1
ATOM 3692 C CA . GLN B 1 217 ? -6.487 -18.174 -6.343 1.00 50.08 1776 GLN B CA 1
ATOM 3693 C C . GLN B 1 217 ? -7.336 -17.096 -5.669 1.00 54.74 1776 GLN B C 1
ATOM 3694 O O . GLN B 1 217 ? -7.085 -16.717 -4.526 1.00 63.96 1776 GLN B O 1
ATOM 3700 N N . PHE B 1 218 ? -8.334 -16.595 -6.392 1.00 48.56 1777 PHE B N 1
ATOM 3701 C CA . PHE B 1 218 ? -9.299 -15.660 -5.820 1.00 42.00 1777 PHE B CA 1
ATOM 3702 C C . PHE B 1 218 ? -10.672 -15.830 -6.463 1.00 44.64 1777 PHE B C 1
ATOM 3703 O O . PHE B 1 218 ? -10.803 -16.476 -7.505 1.00 39.68 1777 PHE B O 1
ATOM 3711 N N . THR B 1 219 ? -11.694 -15.255 -5.836 1.00 38.32 1778 THR B N 1
ATOM 3712 C CA . THR B 1 219 ? -13.046 -15.342 -6.370 1.00 37.68 1778 THR B CA 1
ATOM 3713 C C . THR B 1 219 ? -13.727 -13.983 -6.416 1.00 44.66 1778 THR B C 1
ATOM 3714 O O . THR B 1 219 ? -13.355 -13.058 -5.691 1.00 39.70 1778 THR B O 1
ATOM 3718 N N . LEU B 1 220 ? -14.729 -13.884 -7.282 1.00 40.61 1779 LEU B N 1
ATOM 3719 C CA . LEU B 1 220 ? -15.543 -12.689 -7.438 1.00 45.17 1779 LEU B CA 1
ATOM 3720 C C . LEU B 1 220 ? -17.006 -13.089 -7.423 1.00 44.43 1779 LEU B C 1
ATOM 3721 O O . LEU B 1 220 ? -17.413 -13.989 -8.158 1.00 43.37 1779 LEU B O 1
ATOM 3726 N N . THR B 1 221 ? -17.796 -12.423 -6.593 1.00 39.71 1780 THR B N 1
ATOM 3727 C CA . THR B 1 221 ? -19.240 -12.596 -6.637 1.00 42.68 1780 THR B CA 1
ATOM 3728 C C . THR B 1 221 ? -19.848 -11.397 -7.347 1.00 43.37 1780 THR B C 1
ATOM 3729 O O . THR B 1 221 ? -19.636 -10.255 -6.950 1.00 43.52 1780 THR B O 1
ATOM 3733 N N . ILE B 1 222 ? -20.580 -11.667 -8.421 1.00 47.38 1781 ILE B N 1
ATOM 3734 C CA . ILE B 1 222 ? -21.141 -10.616 -9.259 1.00 43.82 1781 ILE B CA 1
ATOM 3735 C C . ILE B 1 222 ? -22.636 -10.500 -9.018 1.00 47.68 1781 ILE B C 1
ATOM 3736 O O . ILE B 1 222 ? -23.345 -11.506 -8.994 1.00 53.44 1781 ILE B O 1
ATOM 3741 N N . ALA B 1 223 ? -23.112 -9.272 -8.835 1.00 47.65 1782 ALA B N 1
ATOM 3742 C CA . ALA B 1 223 ? -24.534 -9.029 -8.620 1.00 48.29 1782 ALA B CA 1
ATOM 3743 C C . ALA B 1 223 ? -25.370 -9.810 -9.626 1.00 48.32 1782 ALA B C 1
ATOM 3744 O O . ALA B 1 223 ? -25.010 -9.915 -10.801 1.00 49.34 1782 ALA B O 1
ATOM 3746 N N . ASN B 1 224 ? -26.479 -10.366 -9.150 1.00 56.51 1783 ASN B N 1
ATOM 3747 C CA . ASN B 1 224 ? -27.428 -11.081 -9.998 1.00 65.56 1783 ASN B CA 1
ATOM 3748 C C . ASN B 1 224 ? -26.871 -12.359 -10.610 1.00 68.14 1783 ASN B C 1
ATOM 3749 O O . ASN B 1 224 ? -27.515 -12.987 -11.449 1.00 71.17 1783 ASN B O 1
ATOM 3754 N N . GLN B 1 225 ? -25.672 -12.742 -10.192 1.00 66.73 1784 GLN B N 1
ATOM 3755 C CA . GLN B 1 225 ? -25.114 -14.024 -10.595 1.00 66.07 1784 GLN B CA 1
ATOM 3756 C C . GLN B 1 225 ? -24.906 -14.903 -9.371 1.00 74.55 1784 GLN B C 1
ATOM 3757 O O . GLN B 1 225 ? -24.123 -14.573 -8.481 1.00 75.66 1784 GLN B O 1
ATOM 3763 N N . GLY B 1 226 ? -25.624 -16.019 -9.324 1.00 74.73 1785 GLY B N 1
ATOM 3764 C CA . GLY B 1 226 ? -25.553 -16.911 -8.185 1.00 80.89 1785 GLY B CA 1
ATOM 3765 C C . GLY B 1 226 ? -24.147 -17.419 -7.936 1.00 84.60 1785 GLY B C 1
ATOM 3766 O O . GLY B 1 226 ? -23.610 -17.276 -6.837 1.00 91.47 1785 GLY B O 1
ATOM 3767 N N . THR B 1 227 ? -23.548 -18.004 -8.967 1.00 77.90 1786 THR B N 1
ATOM 3768 C CA . THR B 1 227 ? -22.232 -18.620 -8.854 1.00 69.11 1786 THR B CA 1
ATOM 3769 C C . THR B 1 227 ? -21.107 -17.591 -8.843 1.00 60.68 1786 THR B C 1
ATOM 3770 O O . THR B 1 227 ? -21.129 -16.637 -9.618 1.00 62.58 1786 THR B O 1
ATOM 3774 N N . PRO B 1 228 ? -20.115 -17.783 -7.963 1.00 60.66 1787 PRO B N 1
ATOM 3775 C CA . PRO B 1 228 ? -18.950 -16.894 -7.949 1.00 61.64 1787 PRO B CA 1
ATOM 3776 C C . PRO B 1 228 ? -17.947 -17.270 -9.033 1.00 62.79 1787 PRO B C 1
ATOM 3777 O O . PRO B 1 228 ? -17.737 -18.456 -9.291 1.00 65.23 1787 PRO B O 1
ATOM 3781 N N . LEU B 1 229 ? -17.344 -16.266 -9.661 1.00 57.40 1788 LEU B N 1
ATOM 3782 C CA . LEU B 1 229 ? -16.230 -16.485 -10.572 1.00 47.01 1788 LEU B CA 1
ATOM 3783 C C . LEU B 1 229 ? -15.009 -16.837 -9.740 1.00 46.28 1788 LEU B C 1
ATOM 3784 O O . LEU B 1 229 ? -14.695 -16.139 -8.780 1.00 44.69 1788 LEU B O 1
ATOM 3789 N N . THR B 1 230 ? -14.324 -17.922 -10.088 1.00 41.39 1789 THR B N 1
ATOM 3790 C CA . THR B 1 230 ? -13.091 -18.259 -9.388 1.00 44.60 1789 THR B CA 1
ATOM 3791 C C . THR B 1 230 ? -11.933 -18.374 -10.376 1.00 51.13 1789 THR B C 1
ATOM 3792 O O . THR B 1 230 ? -12.050 -19.029 -11.408 1.00 48.63 1789 THR B O 1
ATOM 3796 N N . PHE B 1 231 ? -10.822 -17.717 -10.061 1.00 51.76 1790 PHE B N 1
ATOM 3797 C CA . PHE B 1 231 ? -9.676 -17.676 -10.959 1.00 45.70 1790 PHE B CA 1
ATOM 3798 C C . PHE B 1 231 ? -8.401 -18.131 -10.265 1.00 50.23 1790 PHE B C 1
ATOM 3799 O O . PHE B 1 231 ? -8.249 -17.973 -9.053 1.00 50.76 1790 PHE B O 1
ATOM 3807 N N . MET B 1 232 ? -7.480 -18.684 -11.047 1.00 42.04 1791 MET B N 1
ATOM 3808 C CA . MET B 1 232 ? -6.133 -18.959 -10.569 1.00 44.25 1791 MET B CA 1
ATOM 3809 C C . MET B 1 232 ? -5.129 -18.108 -11.335 1.00 47.12 1791 MET B C 1
ATOM 3810 O O . MET B 1 232 ? -5.244 -17.943 -12.548 1.00 51.78 1791 MET B O 1
ATOM 3815 N N . HIS B 1 233 ? -4.141 -17.577 -10.623 1.00 44.83 1792 HIS B N 1
ATOM 3816 C CA . HIS B 1 233 ? -3.071 -16.803 -11.239 1.00 45.97 1792 HIS B CA 1
ATOM 3817 C C . HIS B 1 233 ? -1.926 -16.683 -10.246 1.00 52.24 1792 HIS B C 1
ATOM 3818 O O . HIS B 1 233 ? -2.156 -16.684 -9.040 1.00 51.18 1792 HIS B O 1
ATOM 3825 N N . GLN B 1 234 ? -0.698 -16.579 -10.745 1.00 56.04 1793 GLN B N 1
ATOM 3826 C CA . GLN B 1 234 ? 0.468 -16.487 -9.867 1.00 58.43 1793 GLN B CA 1
ATOM 3827 C C . GLN B 1 234 ? 0.399 -15.266 -8.944 1.00 58.03 1793 GLN B C 1
ATOM 3828 O O . GLN B 1 234 ? 0.944 -15.286 -7.844 1.00 47.85 1793 GLN B O 1
ATOM 3834 N N . GLU B 1 235 ? -0.294 -14.218 -9.383 1.00 54.27 1794 GLU B N 1
ATOM 3835 C CA . GLU B 1 235 ? -0.291 -12.942 -8.668 1.00 47.55 1794 GLU B CA 1
ATOM 3836 C C . GLU B 1 235 ? -1.636 -12.544 -8.060 1.00 43.38 1794 GLU B C 1
ATOM 3837 O O . GLU B 1 235 ? -1.984 -11.364 -8.055 1.00 48.81 1794 GLU B O 1
ATOM 3843 N N . CYS B 1 236 ? -2.379 -13.510 -7.529 1.00 44.38 1795 CYS B N 1
ATOM 3844 C CA . CYS B 1 236 ? -3.726 -13.235 -7.023 1.00 46.98 1795 CYS B CA 1
ATOM 3845 C C . CYS B 1 236 ? -3.795 -12.140 -5.961 1.00 47.64 1795 CYS B C 1
ATOM 3846 O O . CYS B 1 236 ? -4.702 -11.306 -5.985 1.00 42.67 1795 CYS B O 1
ATOM 3849 N N . GLU B 1 237 ? -2.837 -12.138 -5.039 1.00 41.68 1796 GLU B N 1
ATOM 3850 C CA . GLU B 1 237 ? -2.786 -11.114 -4.000 1.00 48.28 1796 GLU B CA 1
ATOM 3851 C C . GLU B 1 237 ? -2.808 -9.730 -4.639 1.00 40.47 1796 GLU B C 1
ATOM 3852 O O . GLU B 1 237 ? -3.570 -8.854 -4.229 1.00 43.57 1796 GLU B O 1
ATOM 3858 N N . ALA B 1 238 ? -1.980 -9.545 -5.661 1.00 37.28 1797 ALA B N 1
ATOM 3859 C CA . ALA B 1 238 ? -1.931 -8.278 -6.384 1.00 40.70 1797 ALA B CA 1
ATOM 3860 C C . ALA B 1 238 ? -3.227 -7.964 -7.129 1.00 49.23 1797 ALA B C 1
ATOM 3861 O O . ALA B 1 238 ? -3.627 -6.804 -7.221 1.00 49.83 1797 ALA B O 1
ATOM 3863 N N . ILE B 1 239 ? -3.867 -8.994 -7.675 1.00 49.14 1798 ILE B N 1
ATOM 3864 C CA . ILE B 1 239 ? -5.126 -8.819 -8.396 1.00 41.28 1798 ILE B CA 1
ATOM 3865 C C . ILE B 1 239 ? -6.257 -8.415 -7.452 1.00 46.79 1798 ILE B C 1
ATOM 3866 O O . ILE B 1 239 ? -7.039 -7.504 -7.750 1.00 38.59 1798 ILE B O 1
ATOM 3871 N N . VAL B 1 240 ? -6.344 -9.102 -6.318 1.00 40.54 1799 VAL B N 1
ATOM 3872 C CA . VAL B 1 240 ? -7.366 -8.804 -5.324 1.00 51.18 1799 VAL B CA 1
ATOM 3873 C C . VAL B 1 240 ? -7.161 -7.406 -4.753 1.00 52.34 1799 VAL B C 1
ATOM 3874 O O . VAL B 1 240 ? -8.117 -6.671 -4.525 1.00 50.08 1799 VAL B O 1
ATOM 3878 N N . GLN B 1 241 ? -5.901 -7.048 -4.536 1.00 52.11 1800 GLN B N 1
ATOM 3879 C CA . GLN B 1 241 ? -5.542 -5.721 -4.052 1.00 56.44 1800 GLN B CA 1
ATOM 3880 C C . GLN B 1 241 ? -6.078 -4.662 -5.012 1.00 55.17 1800 GLN B C 1
ATOM 3881 O O . GLN B 1 241 ? -6.602 -3.626 -4.593 1.00 51.85 1800 GLN B O 1
ATOM 3887 N N . SER B 1 242 ? -5.952 -4.940 -6.305 1.00 43.22 1801 SER B N 1
ATOM 3888 C CA . SER B 1 242 ? -6.388 -4.013 -7.341 1.00 46.83 1801 SER B CA 1
ATOM 3889 C C . SER B 1 242 ? -7.902 -3.865 -7.380 1.00 49.14 1801 SER B C 1
ATOM 3890 O O . SER B 1 242 ? -8.421 -2.760 -7.552 1.00 49.36 1801 SER B O 1
ATOM 3893 N N . ILE B 1 243 ? -8.608 -4.981 -7.233 1.00 41.57 1802 ILE B N 1
ATOM 3894 C CA . ILE B 1 243 ? -10.063 -4.961 -7.311 1.00 44.59 1802 ILE B CA 1
ATOM 3895 C C . ILE B 1 243 ? -10.645 -4.331 -6.052 1.00 45.38 1802 ILE B C 1
ATOM 3896 O O . ILE B 1 243 ? -11.666 -3.646 -6.105 1.00 43.70 1802 ILE B O 1
ATOM 3901 N N . ILE B 1 244 ? -9.984 -4.549 -4.920 1.00 46.54 1803 ILE B N 1
ATOM 3902 C CA . ILE B 1 244 ? -10.396 -3.911 -3.673 1.00 48.04 1803 ILE B CA 1
ATOM 3903 C C . ILE B 1 244 ? -10.288 -2.386 -3.778 1.00 45.49 1803 ILE B C 1
ATOM 3904 O O . ILE B 1 244 ? -11.247 -1.665 -3.500 1.00 47.79 1803 ILE B O 1
ATOM 3909 N N . HIS B 1 245 ? -9.121 -1.907 -4.198 1.00 48.33 1804 HIS B N 1
ATOM 3910 C CA . HIS B 1 245 ? -8.899 -0.483 -4.415 1.00 54.63 1804 HIS B CA 1
ATOM 3911 C C . HIS B 1 245 ? -9.966 0.090 -5.338 1.00 56.33 1804 HIS B C 1
ATOM 3912 O O . HIS B 1 245 ? -10.522 1.159 -5.086 1.00 62.64 1804 HIS B O 1
ATOM 3919 N N . ILE B 1 246 ? -10.246 -0.634 -6.411 1.00 47.60 1805 ILE B N 1
ATOM 3920 C CA . ILE B 1 246 ? -11.214 -0.195 -7.405 1.00 46.14 1805 ILE B CA 1
ATOM 3921 C C . ILE B 1 246 ? -12.635 -0.106 -6.843 1.00 48.10 1805 ILE B C 1
ATOM 3922 O O . ILE B 1 246 ? -13.344 0.874 -7.085 1.00 44.63 1805 ILE B O 1
ATOM 3927 N N . ARG B 1 247 ? -13.051 -1.116 -6.087 1.00 43.75 1806 ARG B N 1
ATOM 3928 C CA . ARG B 1 247 ? -14.390 -1.088 -5.518 1.00 41.81 1806 ARG B CA 1
ATOM 3929 C C . ARG B 1 247 ? -14.492 -0.061 -4.396 1.00 49.48 1806 ARG B C 1
ATOM 3930 O O . ARG B 1 247 ? -15.555 0.512 -4.173 1.00 53.68 1806 ARG B O 1
ATOM 3938 N N . THR B 1 248 ? -13.388 0.173 -3.695 1.00 47.21 1807 THR B N 1
ATOM 3939 C CA . THR B 1 248 ? -13.380 1.163 -2.621 1.00 47.76 1807 THR B CA 1
ATOM 3940 C C . THR B 1 248 ? -13.511 2.580 -3.165 1.00 55.31 1807 THR B C 1
ATOM 3941 O O . THR B 1 248 ? -14.272 3.385 -2.627 1.00 52.80 1807 THR B O 1
ATOM 3945 N N . ARG B 1 249 ? -12.767 2.881 -4.226 1.00 54.91 1808 ARG B N 1
ATOM 3946 C CA . ARG B 1 249 ? -12.843 4.193 -4.856 1.00 58.80 1808 ARG B CA 1
ATOM 3947 C C . ARG B 1 249 ? -14.277 4.454 -5.281 1.00 54.49 1808 ARG B C 1
ATOM 3948 O O . ARG B 1 249 ? -14.800 5.547 -5.091 1.00 60.61 1808 ARG B O 1
ATOM 3950 N N . TRP B 1 250 ? -14.915 3.436 -5.847 1.00 49.13 1809 TRP B N 1
ATOM 3951 C CA . TRP B 1 250 ? -16.295 3.562 -6.293 1.00 51.11 1809 TRP B CA 1
ATOM 3952 C C . TRP B 1 250 ? -17.249 3.870 -5.136 1.00 52.27 1809 TRP B C 1
ATOM 3953 O O . TRP B 1 250 ? -18.052 4.795 -5.213 1.00 57.62 1809 TRP B O 1
ATOM 3964 N N . GLU B 1 251 ? -17.155 3.088 -4.067 1.00 50.86 1810 GLU B N 1
ATOM 3965 C CA . GLU B 1 251 ? -18.023 3.256 -2.905 1.00 54.63 1810 GLU B CA 1
ATOM 3966 C C . GLU B 1 251 ? -17.947 4.656 -2.307 1.00 55.06 1810 GLU B C 1
ATOM 3967 O O . GLU B 1 251 ? -18.969 5.258 -1.983 1.00 63.52 1810 GLU B O 1
ATOM 3973 N N . LEU B 1 252 ? -16.728 5.163 -2.152 1.00 61.22 1811 LEU B N 1
ATOM 3974 C CA . LEU B 1 252 ? -16.503 6.453 -1.504 1.00 66.63 1811 LEU B CA 1
ATOM 3975 C C . LEU B 1 252 ? -17.264 7.586 -2.178 1.00 67.61 1811 LEU B C 1
ATOM 3976 O O . LEU B 1 252 ? -17.716 8.523 -1.515 1.00 66.26 1811 LEU B O 1
ATOM 3981 N N . SER B 1 253 ? -17.395 7.499 -3.498 1.00 65.85 1812 SER B N 1
ATOM 3982 C CA . SER B 1 253 ? -17.977 8.581 -4.284 1.00 68.81 1812 SER B CA 1
ATOM 3983 C C . SER B 1 253 ? -19.402 8.267 -4.732 1.00 70.71 1812 SER B C 1
ATOM 3984 O O . SER B 1 253 ? -19.917 8.883 -5.666 1.00 64.08 1812 SER B O 1
ATOM 3987 N N . GLN B 1 254 ? -20.035 7.303 -4.074 1.00 78.28 1813 GLN B N 1
ATOM 3988 C CA . GLN B 1 254 ? -21.395 6.920 -4.431 1.00 83.13 1813 GLN B CA 1
ATOM 3989 C C . GLN B 1 254 ? -22.428 7.845 -3.799 1.00 90.85 1813 GLN B C 1
ATOM 3990 O O . GLN B 1 254 ? -22.118 8.572 -2.855 1.00 88.91 1813 GLN B O 1
ATOM 3996 N N . PRO B 1 255 ? -23.663 7.830 -4.330 1.00 102.21 1814 PRO B N 1
ATOM 3997 C CA . PRO B 1 255 ? -24.743 8.665 -3.793 1.00 106.24 1814 PRO B CA 1
ATOM 3998 C C . PRO B 1 255 ? -25.213 8.192 -2.421 1.00 98.63 1814 PRO B C 1
ATOM 3999 O O . PRO B 1 255 ? -25.451 7.002 -2.212 1.00 99.41 1814 PRO B O 1
ATOM 4003 N N . ASP B 1 256 ? -25.337 9.131 -1.494 1.00 92.11 1815 ASP B N 1
ATOM 4004 C CA . ASP B 1 256 ? -25.896 8.848 -0.183 1.00 93.97 1815 ASP B CA 1
ATOM 4005 C C . ASP B 1 256 ? -27.356 9.268 -0.154 1.00 101.83 1815 ASP B C 1
ATOM 4006 O O . ASP B 1 256 ? -27.878 9.792 -1.139 1.00 92.62 1815 ASP B O 1
#

Foldseek 3Di:
DVLLVVVVVLCQKDWFFAKPVGATEMEHEQQSAFPPPHDLVSNLVVVCVRCVVPLLAAHEYEYECVQHAPRRDQPPVSLLCNVPVDDPSSVVRHQAYEYEQAADRVQVVQVVVVPSCVVVAVDPRYHYDQDPVCVCVIHPPVRDDDPPVVVQVVPDKDKDAQKWWDDPDIFGWIWIFDLFWIWIWGFFDDGSNGTHIHIHIATLQQFPDKADDDCFKIWTDGHPPPDIIIMGHNNSVVVSVRSVVSNVVVVVPDDD/DVVLVVCVVLQQKAWFFAKPVGATEMEGEQQSAFPVDDDLVSVVVSNCVRCVVPQLAAHEYEYECPPPAPRRDQDPVSLLVVVPVDPPSSVVRHQAYEYEQAADRVQVVCVVVVVSCLVVAPDPRYHYDQDPCSCCVIGPPVRDDDPPVSVLVVPDWDKAFQKWWDDPDIFGWIWIFDLFWIWTWGAFDDGRHGTHIHIHIATLVQWPDWADDDCFKIWTDGHPDPDITIMGGNHVVVVSVRSVNSNVVVVVPDDD

B-factor: mean 53.27, std 19.31, range [17.0, 134.98]

Radius of gyration: 27.85 Å; Cα contacts (8 Å, |Δi|>4): 940; chains: 2; bounding box: 45×66×84 Å

GO terms:
  GO:0001937 negative regulation of endothelial cell proliferation (P, IMP)
  GO:0043409 negative regulation of MAPK cascade (P, IMP)
  GO:0043547 positive regulation of GTPase activity (P, IMP)
  GO:0030336 negative regulation of cell migration (P, IMP)
  GO:0005096 GTPase activator activity (F, IDA)
  GO:0030424 axon (C, IDA)
  GO:0030425 dendrite (C, IDA)
  GO:0043535 regulation of blood vessel endothelial cell migration (P, IMP)
  GO:0045765 regulation of angiogenesis (P, IMP)
  GO:0050890 cognition (P, IMP)
  GO:0031210 phosphatidylcholine binding (F, IDA)
  GO:0043547 positive regulation of GTPase activity (P, IDA)
  GO:0008429 phosphatidylethanolamine binding (F, IDA)
  GO:0005886 plasma membrane (C, EXP)
  GO:0005515 protein binding (F, IPI)
  GO:0005829 cytosol (C, TAS)
  GO:0005654 nucleoplasm (C, IDA)
  GO:0005886 plasma membrane (C, IDA)
  GO:0016020 membrane (C, HDA)

Nearest PDB structures (foldseek):
  3pg7-assembly2_B  TM=9.972E-01  e=6.081E-51  Homo sapiens
  3p7z-assembly1_B  TM=9.934E-01  e=3.757E-51  Homo sapiens
  7r04-assembly1_A  TM=9.822E-01  e=2.161E-46  Homo sapiens
  3peg-assembly1_A  TM=9.190E-01  e=4.131E-45  Homo sapiens
  8e20-assembly1_B  TM=9.601E-01  e=1.680E-41  Homo sapiens

Organism: Homo sapiens (NCBI:txid9606)

Solvent-accessible surface area: 25111 Å² total; per-residue (Å²): 130,91,85,67,70,57,17,60,88,43,39,4,11,45,81,17,26,61,5,118,79,59,19,29,0,0,0,28,0,5,9,85,8,45,26,73,146,32,96,17,74,20,0,7,128,24,5,45,58,27,8,48,100,77,32,74,150,69,7,4,20,0,28,1,24,0,39,11,13,80,49,7,91,36,113,72,121,27,12,36,82,37,85,110,51,25,44,49,104,1,61,110,33,21,59,12,25,12,13,4,28,4,6,43,70,17,44,86,33,11,107,177,19,46,206,57,12,90,64,52,118,54,22,100,97,15,45,24,14,72,54,70,52,89,4,45,113,47,1,62,82,97,50,46,106,11,9,64,19,1,65,27,9,64,109,141,55,114,55,16,113,136,1,64,44,50,62,201,69,81,31,58,6,21,0,55,7,7,60,31,1,0,11,2,26,9,51,109,68,79,2,21,47,50,71,2,89,2,16,12,11,17,11,3,32,33,1,109,49,34,68,77,80,70,59,73,34,0,25,1,42,6,26,154,92,74,106,60,22,27,1,68,18,143,81,0,89,50,0,12,115,9,0,84,108,13,42,50,119,68,61,48,33,69,58,43,139,79,68,32,69,57,6,71,120,63,39,0,11,50,62,20,24,62,6,138,84,51,19,35,0,0,0,26,0,6,1,42,6,70,19,77,115,41,92,17,77,50,0,10,124,34,7,35,88,32,8,114,108,76,15,68,147,68,6,3,28,0,29,0,18,0,32,10,12,80,57,8,89,33,118,70,120,27,15,38,83,39,85,118,48,22,46,52,98,1,67,110,33,17,54,12,23,10,13,5,26,4,6,48,69,12,43,88,33,14,106,163,14,109,210,59,10,101,60,57,58,55,20,107,96,10,42,19,8,59,62,43,41,44,0,31,75,56,0,100,114,138,58,20,104,10,9,60,9,1,70,18,12,68,100,142,52,46,62,21,111,136,0,65,46,45,65,200,68,85,47,57,7,20,1,55,7,6,80,37,2,0,13,5,31,12,52,119,79,77,3,28,57,55,74,2,91,2,15,16,10,16,4,1,44,39,6,108,87,24,44,82,80,79,50,58,38,0,22,0,28,0,26,160,82,80,106,59,16,34,1,67,17,156,92,0,97,46,0,8,122,29,0,76,125,17,55,58,49,85,91,50,25,61,103,52

Secondary structure (DSSP, 8-state):
-TTTTTHHHHTSEEEEEE-TTS-EEEEEEGGG--BTTB-HHHHHHHHHHHHTTTTTS-EEEEEE-TT--GGGPPPHHHHHHTTTSS-HHHHHTEEEEEEES--HHHHHHHHHTHHHHTTTTT-TTEEEESSTTGGGGTS-GGG----HHHHHTTSS-EEEEEEEEESSS-EEEEEEE-SSEEEEEES-EEETTEEE--EEEEEGGGEEEEEEEETTEEEEEETT--SPEEEE-TTHHHHHHHHHHHHHHHHHTS--/--HHHHHHHHTSEEEEEE-TTS-EEEEEEGGG--SSSS-HHHHHHHHHHHHTTTTTS-EEEEEE-TT--GGGPPPHHHHHHTTTSS-HHHHHTEEEEEEES--HHHHHHHHHTGGGGGGGTT-TTEEEESSSGGGGGTS-GGG----HHHHHTTSS-EEEEEEEEESSS-EEEEEEE-SSEEEEEESSEEETTEEE--EEEEEGGGEEEEEE-SSSEEEEEETT-SSPEEEE-TTHHHHHHHHHHHHHHHHHTS--

CATH classification: 3.40.525.10 (+1 more: 2.30.29.30)

Sequence (512 aa):
KEEFKALKTLSIFYQAGTSKAGNPIFYYVARRFKTGQINGDLLIYHVLLTLKPYYAKPYEIVVDLTHTGPSNRFKTDFLSKWFVVFPGFAYDNVSAVYIYNCNSWVREYTKYHERLLTGLKGSKRLVFIDCPGKLAEHIEHEQQKLPAATLALEEDLKVFHNALKLAHKDTKVSIKVGSTAVQVTSAERTVLGQSVFLNDIYYASEIEEICLVDENQFTLTIANQGTPLTFMHQECEAIVQSIIHIRTRWELSQPDKEEFKALKTLSIFYQAGTSKAGNPIFYYVARRFKTGQINGDLLIYHVLLTLKPYYAKPYEIVVDLTHTGPSNRFKTDFLSKWFVVFPGFAYDNVSAVYIYNCNSWVREYTKYHERLLTGLKGSKRLVFIDCPGKLAEHIEHEQQKLPAATLALEEDLKVFHNALKLAHKDTKVSIKVGSTAVQVTSAERTVLGQSVFLNDIYYASEIEEICLVDENQFTLTIANQGTPLTFMHQECEAIVQSIIHIRTRWELSQPD